Protein AF-0000000072643867 (afdb_homodimer)

Nearest PDB structures (foldseek):
  8ysx-assembly1_X  TM=8.925E-01  e=1.845E-22  Canis lupus familiaris
  3une-assembly1_Z  TM=8.876E-01  e=3.003E-22  Mus musculus
  8fz6-assembly1_a  TM=8.878E-01  e=1.078E-21  Bos taurus
  6tu3-assembly1_a  TM=9.076E-01  e=1.390E-20  Rattus norvegicus
  7qya-assembly1_s  TM=8.753E-01  e=6.696E-21  Homo sapiens

Organism: Meloidogyne incognita (NCBI:txid6306)

pLDDT: mean 80.16, std 23.58, range [20.27, 98.62]

Secondary structure (DSSP, 8-state):
----GGGGGGGGGS------------TTBB--SEEEEEE-SSEEEEEEE-GGGSSSTTTTTT--SEEE-GGG-EEEEEEBHHHHHHHHHHHHHHHHHHHHHHSSPPPHHHHHHHHHHHHHHTTTS---EEEEEEEE-TTS-EEEEEE-TT--EEE-SEEEEETTHHHHHHHHHHHHHHHHHS-TT-PPPPHHHHHHHHHHHHHHHHHH-TTS-SEEEEEEEETT-SS-EEEEEESS--/----GGGGGGGGGS------------TTBB--SEEEEEE-SSEEEEEEE-HHHHHSTTTTTT--SEEE-GGG-EEEEEEBHHHHHHHHHHHHHHHHHHHHHHSSPPPHHHHHHHHHHHHHHTTTS---EEEEEEEE-TTS-EEEEEE-TT--EEE-SEEEEETTHHHHHHHHHHHHHHHHHS-SS-PPPPHHHHHHHHHHHHHHHHHH-TTS-SEEEEEEEETT-SS-EEEEEESS--

Foldseek 3Di:
DCPDPPPPVVPVVPDDPPPPPPPPPPLQDWLFWKKKKAFFFQKIKIKTFQQVLPDDDPCNVLSDQWDQAPPRKIKGKGTRSNLVVVLVVVLNVVQVVCCVVPVDGDFLVRSLVVQLVVLQVCVVPGRGMFIKIWDQGPVNTTWIWGQDSNRDIDTDRMFMDGDCGVQLVVLVCVVVVVLVVVPDPNDGQDPVNVVVSSLVSLLVVVVVDVSGHQKMKMWMDGRPDPHIDIDMDGSDDD/DCPDPPPPVVPVPPDDPDPDPCPPPPLQDWLFWKKKKAFFFQKIKIKTFQLVLPDDDPCNVVSDQWDQAPPRKIKGKGTRSNLVVVLVVVLNVVQVVCCVVPVDGDFLVRSLVVQLVVLQVCVVPGRGMFIKIWDQGPVNTTWIWGQDSNRDIDTDRMFMDGDCGVQLVVLVCVVVVVLVVVPDPNDGQDPVNVVVSSLVSLLVVVVVDVSGHQKMKMWMDGRPDPHIDIDMDGSDDD

Solvent-accessible surface area (backbone atoms only — not comparable to full-atom values): 25623 Å² total; per-residue (Å²): 134,85,83,70,74,82,74,61,75,69,62,75,79,70,67,90,75,71,94,67,92,61,77,66,81,52,60,42,39,34,42,47,35,33,26,37,39,40,40,39,71,37,23,30,39,36,38,29,49,40,35,67,35,67,52,72,83,78,63,20,78,70,55,60,38,68,42,80,46,79,82,57,28,36,37,35,39,23,29,30,39,48,41,48,53,53,49,51,52,50,52,50,50,50,50,49,50,44,25,68,75,68,73,43,74,68,49,46,65,56,46,53,53,50,51,22,50,54,31,39,78,28,30,72,67,52,66,50,46,36,51,35,38,33,22,55,34,99,86,46,29,26,37,29,37,38,43,32,62,47,20,57,66,44,85,39,58,59,52,41,26,42,80,48,14,70,62,40,41,51,48,51,49,54,55,56,49,52,49,56,73,55,48,84,80,67,71,80,75,44,72,69,55,50,50,50,50,49,52,53,32,50,35,56,42,42,74,73,32,82,77,43,25,57,29,36,41,36,40,34,42,46,62,87,56,91,62,67,44,74,51,74,46,75,53,62,76,130,134,84,83,70,75,83,73,62,76,70,61,76,80,70,67,88,76,69,94,65,93,57,77,67,80,51,59,40,40,34,44,49,34,33,25,36,38,39,40,40,71,38,21,30,39,36,38,27,50,39,37,69,33,64,67,53,79,81,61,19,78,71,54,59,40,68,42,79,45,79,83,56,27,36,38,34,37,23,28,29,40,47,41,50,52,50,49,50,52,52,50,52,50,51,51,50,51,44,25,68,75,66,72,45,73,67,48,45,64,54,47,53,52,50,51,22,49,55,32,39,76,26,30,73,67,54,64,49,47,37,50,35,41,34,23,54,34,97,86,47,28,25,37,30,37,39,43,32,62,47,19,58,65,45,85,38,58,60,52,40,25,42,81,50,15,67,61,39,41,52,49,50,48,53,55,56,50,52,49,56,72,55,47,87,78,65,72,80,75,44,71,68,53,50,51,49,51,51,50,52,34,50,34,54,44,42,74,74,32,82,74,44,25,57,29,35,40,35,39,35,42,46,64,87,55,93,60,69,45,75,50,74,46,73,53,63,78,129

Radius of gyration: 24.35 Å; Cα contacts (8 Å, |Δi|>4): 923; chains: 2; bounding box: 79×71×60 Å

Structure (mmCIF, N/CA/C/O backbone):
data_AF-0000000072643867-model_v1
#
loop_
_entity.id
_entity.type
_entity.pdbx_description
1 polymer 'Proteasome subunit beta'
#
loop_
_atom_site.group_PDB
_atom_site.id
_atom_site.type_symbol
_atom_site.label_atom_id
_atom_site.label_alt_id
_atom_site.label_comp_id
_atom_site.label_asym_id
_atom_site.label_entity_id
_atom_site.label_seq_id
_atom_site.pdbx_PDB_ins_code
_atom_site.Cartn_x
_atom_site.Cartn_y
_atom_site.Cartn_z
_atom_site.occupancy
_atom_site.B_iso_or_equiv
_atom_site.auth_seq_id
_atom_site.auth_comp_id
_atom_site.auth_asym_id
_atom_site.auth_atom_id
_atom_site.pdbx_PDB_model_num
ATOM 1 N N . MET A 1 1 ? -39.469 8.523 -15.531 1 20.27 1 MET A N 1
ATOM 2 C CA . MET A 1 1 ? -39.188 8.453 -14.102 1 20.27 1 MET A CA 1
ATOM 3 C C . MET A 1 1 ? -38.156 7.371 -13.82 1 20.27 1 MET A C 1
ATOM 5 O O . MET A 1 1 ? -38.469 6.184 -13.797 1 20.27 1 MET A O 1
ATOM 9 N N . ILE A 1 2 ? -37 7.305 -14.188 1 25.17 2 ILE A N 1
ATOM 10 C CA . ILE A 1 2 ? -36.094 6.223 -14.547 1 25.17 2 ILE A CA 1
ATOM 11 C C . ILE A 1 2 ? -35.438 5.648 -13.281 1 25.17 2 ILE A C 1
ATOM 13 O O . ILE A 1 2 ? -34.812 6.371 -12.523 1 25.17 2 ILE A O 1
ATOM 17 N N . ASP A 1 3 ? -36.094 4.539 -12.453 1 23.64 3 ASP A N 1
ATOM 18 C CA . ASP A 1 3 ? -35.875 3.781 -11.227 1 23.64 3 ASP A CA 1
ATOM 19 C C . ASP A 1 3 ? -34.438 3.244 -11.141 1 23.64 3 ASP A C 1
ATOM 21 O O . ASP A 1 3 ? -34.031 2.404 -11.953 1 23.64 3 ASP A O 1
ATOM 25 N N . SER A 1 4 ? -33.469 3.992 -10.953 1 25.58 4 SER A N 1
ATOM 26 C CA . SER A 1 4 ? -32.094 3.646 -11.234 1 25.58 4 SER A CA 1
ATOM 27 C C . SER A 1 4 ? -31.562 2.621 -10.242 1 25.58 4 SER A C 1
ATOM 29 O O . SER A 1 4 ? -31.688 2.811 -9.023 1 25.58 4 SER A O 1
ATOM 31 N N . PRO A 1 5 ? -31.281 1.251 -10.422 1 26.5 5 PRO A N 1
ATOM 32 C CA . PRO A 1 5 ? -31.031 -0 -9.703 1 26.5 5 PRO A CA 1
ATOM 33 C C . PRO A 1 5 ? -29.844 0.091 -8.758 1 26.5 5 PRO A C 1
ATOM 35 O O . PRO A 1 5 ? -29.531 -0.869 -8.047 1 26.5 5 PRO A O 1
ATOM 38 N N . LEU A 1 6 ? -29.047 1.031 -8.797 1 26.31 6 LEU A N 1
ATOM 39 C CA . LEU A 1 6 ? -27.75 1.084 -8.117 1 26.31 6 LEU A CA 1
ATOM 40 C C . LEU A 1 6 ? -27.938 1.161 -6.605 1 26.31 6 LEU A C 1
ATOM 42 O O . LEU A 1 6 ? -27.078 0.711 -5.844 1 26.31 6 LEU A O 1
ATOM 46 N N . LEU A 1 7 ? -29.109 1.657 -5.988 1 27.86 7 LEU A N 1
ATOM 47 C CA . LEU A 1 7 ? -29.469 1.929 -4.605 1 27.86 7 LEU A CA 1
ATOM 48 C C . LEU A 1 7 ? -29.812 0.637 -3.867 1 27.86 7 LEU A C 1
ATOM 50 O O . LEU A 1 7 ? -29.766 0.591 -2.635 1 27.86 7 LEU A O 1
ATOM 54 N N . SER A 1 8 ? -30.234 -0.418 -4.512 1 27.84 8 SER A N 1
ATOM 55 C CA . SER A 1 8 ? -30.891 -1.587 -3.939 1 27.84 8 SER A CA 1
ATOM 56 C C . SER A 1 8 ? -29.891 -2.514 -3.266 1 27.84 8 SER A C 1
ATOM 58 O O . SER A 1 8 ? -30.203 -3.18 -2.281 1 27.84 8 SER A O 1
ATOM 60 N N . ASP A 1 9 ? -28.703 -2.65 -3.746 1 25.88 9 ASP A N 1
ATOM 61 C CA . ASP A 1 9 ? -27.906 -3.775 -3.285 1 25.88 9 ASP A CA 1
ATOM 62 C C . ASP A 1 9 ? -27.203 -3.445 -1.965 1 25.88 9 ASP A C 1
ATOM 64 O O . ASP A 1 9 ? -26.422 -4.25 -1.452 1 25.88 9 ASP A O 1
ATOM 68 N N . MET A 1 10 ? -27.453 -2.314 -1.229 1 26.8 10 MET A N 1
ATOM 69 C CA . MET A 1 10 ? -27.078 -1.88 0.113 1 26.8 10 MET A CA 1
ATOM 70 C C . MET A 1 10 ? -27.828 -2.674 1.172 1 26.8 10 MET A C 1
ATOM 72 O O . MET A 1 10 ? -27.438 -2.699 2.338 1 26.8 10 MET A O 1
ATOM 76 N N . ASP A 1 11 ? -29 -3.211 0.903 1 28.39 11 ASP A N 1
ATOM 77 C CA . ASP A 1 11 ? -29.953 -3.885 1.793 1 28.39 11 ASP A CA 1
ATOM 78 C C . ASP A 1 11 ? -29.406 -5.242 2.24 1 28.39 11 ASP A C 1
ATOM 80 O O . ASP A 1 11 ? -29.953 -5.863 3.154 1 28.39 11 ASP A O 1
ATOM 84 N N . LEU A 1 12 ? -28.531 -5.855 1.472 1 26.27 12 LEU A N 1
ATOM 85 C CA . LEU A 1 12 ? -28.172 -7.227 1.808 1 26.27 12 LEU A CA 1
ATOM 86 C C . LEU A 1 12 ? -27.359 -7.273 3.094 1 26.27 12 LEU A C 1
ATOM 88 O O . LEU A 1 12 ? -27.234 -8.328 3.719 1 26.27 12 LEU A O 1
ATOM 92 N N . PHE A 1 13 ? -26.75 -6.121 3.586 1 28.12 13 PHE A N 1
ATOM 93 C CA . PHE A 1 13 ? -25.953 -6.188 4.801 1 28.12 13 PHE A CA 1
ATOM 94 C C . PHE A 1 13 ? -26.844 -6.121 6.039 1 28.12 13 PHE A C 1
ATOM 96 O O . PHE A 1 13 ? -26.344 -6.105 7.168 1 28.12 13 PHE A O 1
ATOM 103 N N . LYS A 1 14 ? -28.156 -5.922 6.082 1 26.05 14 LYS A N 1
ATOM 104 C CA . LYS A 1 14 ? -28.969 -5.699 7.273 1 26.05 14 LYS A CA 1
ATOM 105 C C . LYS A 1 14 ? -29.188 -6.996 8.047 1 26.05 14 LYS A C 1
ATOM 107 O O . LYS A 1 14 ? -29.188 -6.996 9.281 1 26.05 14 LYS A O 1
ATOM 112 N N . ASP A 1 15 ? -29.766 -8.141 7.5 1 25.88 15 ASP A N 1
ATOM 113 C CA . ASP A 1 15 ? -30.609 -9.062 8.25 1 25.88 15 ASP A CA 1
ATOM 114 C C . ASP A 1 15 ? -29.75 -10.016 9.094 1 25.88 15 ASP A C 1
ATOM 116 O O . ASP A 1 15 ? -30.25 -10.648 10.023 1 25.88 15 ASP A O 1
ATOM 120 N N . SER A 1 16 ? -28.656 -10.773 8.742 1 28.73 16 SER A N 1
ATOM 121 C CA . SER A 1 16 ? -28.469 -12.008 9.492 1 28.73 16 SER A CA 1
ATOM 122 C C . SER A 1 16 ? -27.953 -11.734 10.898 1 28.73 16 SER A C 1
ATOM 124 O O . SER A 1 16 ? -26.812 -11.281 11.07 1 28.73 16 SER A O 1
ATOM 126 N N . ARG A 1 17 ? -28.766 -11.523 11.953 1 28.59 17 ARG A N 1
ATOM 127 C CA . ARG A 1 17 ? -28.766 -11.523 13.414 1 28.59 17 ARG A CA 1
ATOM 128 C C . ARG A 1 17 ? -28.109 -12.781 13.961 1 28.59 17 ARG A C 1
ATOM 130 O O . ARG A 1 17 ? -28.422 -13.234 15.062 1 28.59 17 ARG A O 1
ATOM 137 N N . LEU A 1 18 ? -27.453 -13.766 13.289 1 29.59 18 LEU A N 1
ATOM 138 C CA . LEU A 1 18 ? -27.078 -15.008 13.969 1 29.59 18 LEU A CA 1
ATOM 139 C C . LEU A 1 18 ? -26.281 -14.711 15.242 1 29.59 18 LEU A C 1
ATOM 141 O O . LEU A 1 18 ? -25.547 -13.719 15.305 1 29.59 18 LEU A O 1
ATOM 145 N N . LYS A 1 19 ? -26.484 -15.227 16.5 1 30.48 19 LYS A N 1
ATOM 146 C CA . LYS A 1 19 ? -25.984 -15.383 17.859 1 30.48 19 LYS A CA 1
ATOM 147 C C . LYS A 1 19 ? -24.469 -15.453 17.891 1 30.48 19 LYS A C 1
ATOM 149 O O . LYS A 1 19 ? -23.875 -15.898 18.875 1 30.48 19 LYS A O 1
ATOM 154 N N . THR A 1 20 ? -23.609 -15.094 16.797 1 29.86 20 THR A N 1
ATOM 155 C CA . THR A 1 20 ? -22.281 -15.367 16.25 1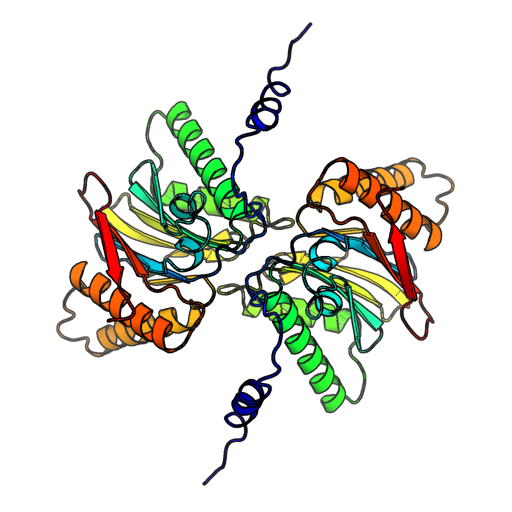 29.86 20 THR A CA 1
ATOM 156 C C . THR A 1 20 ? -21.188 -14.781 17.141 1 29.86 20 THR A C 1
ATOM 158 O O . THR A 1 20 ? -21.234 -13.602 17.484 1 29.86 20 THR A O 1
ATOM 161 N N . ASP A 1 21 ? -20.516 -15.406 18.281 1 31.39 21 ASP A N 1
ATOM 162 C CA . ASP A 1 21 ? -19.266 -15.273 19.031 1 31.39 21 ASP A CA 1
ATOM 163 C C . ASP A 1 21 ? -18.25 -14.438 18.25 1 31.39 21 ASP A C 1
ATOM 165 O O . ASP A 1 21 ? -17.562 -14.953 17.375 1 31.39 21 ASP A O 1
ATOM 169 N N . ALA A 1 22 ? -18.438 -13.32 17.812 1 31.38 22 ALA A N 1
ATOM 170 C CA . ALA A 1 22 ? -18.234 -12.133 16.984 1 31.38 22 ALA A CA 1
ATOM 171 C C . ALA A 1 22 ? -16.875 -11.508 17.266 1 31.38 22 ALA A C 1
ATOM 173 O O . ALA A 1 22 ? -16.734 -10.68 18.172 1 31.38 22 ALA A O 1
ATOM 174 N N . GLN A 1 23 ? -15.852 -12.188 17.641 1 35 23 GLN A N 1
ATOM 175 C CA . GLN A 1 23 ? -14.562 -11.555 17.406 1 35 23 GLN A CA 1
ATOM 176 C C . GLN A 1 23 ? -14.609 -10.648 16.172 1 35 23 GLN A C 1
ATOM 178 O O . GLN A 1 23 ? -14.828 -11.117 15.062 1 35 23 GLN A O 1
ATOM 183 N N . GLN A 1 24 ? -15.227 -9.57 16.266 1 35.03 24 GLN A N 1
ATOM 184 C CA . GLN A 1 24 ? -15.602 -8.484 15.367 1 35.03 24 GLN A CA 1
ATOM 185 C C . GLN A 1 24 ? -14.602 -8.344 14.227 1 35.03 24 GLN A C 1
ATOM 187 O O . GLN A 1 24 ? -13.391 -8.25 14.461 1 35.03 24 GLN A O 1
ATOM 192 N N . TRP A 1 25 ? -14.914 -9.008 13.195 1 39.62 25 TRP A N 1
ATOM 193 C CA . TRP A 1 25 ? -14.25 -8.844 11.906 1 39.62 25 TRP A CA 1
ATOM 194 C C . TRP A 1 25 ? -13.695 -7.434 11.75 1 39.62 25 TRP A C 1
ATOM 196 O O . TRP A 1 25 ? -14.398 -6.453 12 1 39.62 25 TRP A O 1
ATOM 206 N N . ASN A 1 26 ? -12.391 -7.258 12.086 1 43.12 26 ASN A N 1
ATOM 207 C CA . ASN A 1 26 ? -11.781 -5.965 11.805 1 43.12 26 ASN A CA 1
ATOM 208 C C . ASN A 1 26 ? -11.25 -5.887 10.375 1 43.12 26 ASN A C 1
ATOM 210 O O . ASN A 1 26 ? -10.281 -6.57 10.031 1 43.12 26 ASN A O 1
ATOM 214 N N . PRO A 1 27 ? -12.172 -5.57 9.453 1 44.44 27 PRO A N 1
ATOM 215 C CA . PRO A 1 27 ? -11.75 -5.457 8.047 1 44.44 27 PRO A CA 1
ATOM 216 C C . PRO A 1 27 ? -10.352 -4.879 7.898 1 44.44 27 PRO A C 1
ATOM 218 O O . PRO A 1 27 ? -9.742 -4.98 6.828 1 44.44 27 PRO A O 1
ATOM 221 N N . TYR A 1 28 ? -9.992 -4.332 9.023 1 46.81 28 TYR A N 1
ATOM 222 C CA . TYR A 1 28 ? -8.68 -3.693 8.953 1 46.81 28 TYR A CA 1
ATOM 223 C C . TYR A 1 28 ? -7.59 -4.648 9.414 1 46.81 28 TYR A C 1
ATOM 225 O O . TYR A 1 28 ? -6.449 -4.23 9.648 1 46.81 28 TYR A O 1
ATOM 233 N N . ASP A 1 29 ? -8.141 -5.887 9.516 1 51.84 29 ASP A N 1
ATOM 234 C CA . ASP A 1 29 ? -7.133 -6.879 9.875 1 51.84 29 ASP A CA 1
ATOM 235 C C . ASP A 1 29 ? -6.172 -7.125 8.719 1 51.84 29 ASP A C 1
ATOM 237 O O . ASP A 1 29 ? -6.57 -7.094 7.551 1 51.84 29 ASP A O 1
ATOM 241 N N . ASP A 1 30 ? -4.875 -6.863 8.898 1 54.69 30 ASP A N 1
ATOM 242 C CA . ASP A 1 30 ? -3.852 -7.102 7.887 1 54.69 30 ASP A CA 1
ATOM 243 C C . ASP A 1 30 ? -3.705 -8.594 7.594 1 54.69 30 ASP A C 1
ATOM 245 O O . ASP A 1 30 ? -3.588 -9.398 8.516 1 54.69 30 ASP A O 1
ATOM 249 N N . MET A 1 31 ? -4.199 -9.016 6.32 1 56.12 31 MET A N 1
ATOM 250 C CA . MET A 1 31 ? -3.873 -10.375 5.887 1 56.12 31 MET A CA 1
ATOM 251 C C . MET A 1 31 ? -2.367 -10.609 5.918 1 56.12 31 MET A C 1
ATOM 253 O O . MET A 1 31 ? -1.895 -11.688 5.566 1 56.12 31 MET A O 1
ATOM 257 N N . GLY A 1 32 ? -1.633 -9.742 6.656 1 66.38 32 GLY A N 1
ATOM 258 C CA . GLY A 1 32 ? -0.204 -10 6.738 1 66.38 32 GLY A CA 1
ATOM 259 C C . GLY A 1 32 ? 0.202 -11.305 6.082 1 66.38 32 GLY A C 1
ATOM 260 O O . GLY A 1 32 ? -0.558 -11.875 5.293 1 66.38 32 GLY A O 1
ATOM 261 N N . GLY A 1 33 ? 1.43 -11.703 5.898 1 80.06 33 GLY A N 1
ATOM 262 C CA . GLY A 1 33 ? 1.974 -12.938 5.344 1 80.06 33 GLY A CA 1
ATOM 263 C C . GLY A 1 33 ? 2.836 -12.703 4.117 1 80.06 33 GLY A C 1
ATOM 264 O O . GLY A 1 33 ? 3.406 -11.625 3.943 1 80.06 33 GLY A O 1
ATOM 265 N N . THR A 1 34 ? 2.971 -13.922 3.465 1 89.38 34 THR A N 1
ATOM 266 C CA . THR A 1 34 ? 3.863 -13.922 2.311 1 89.38 34 THR A CA 1
ATOM 267 C C . THR A 1 34 ? 3.271 -14.734 1.163 1 89.38 34 THR A C 1
ATOM 269 O O . THR A 1 34 ? 2.678 -15.789 1.387 1 89.38 34 THR A O 1
ATOM 272 N N . CYS A 1 35 ? 3.328 -14.211 0.007 1 94.44 35 CYS A N 1
ATOM 273 C CA . CYS A 1 35 ? 2.947 -14.906 -1.216 1 94.44 35 CYS A CA 1
ATOM 274 C C . CYS A 1 35 ? 4.07 -14.852 -2.246 1 94.44 35 CYS A C 1
ATOM 276 O O . CYS A 1 35 ? 4.711 -13.812 -2.418 1 94.44 35 CYS A O 1
ATOM 278 N N . ALA A 1 36 ? 4.316 -15.969 -2.914 1 97.38 36 ALA A N 1
ATOM 279 C CA . ALA A 1 36 ? 5.387 -16.062 -3.908 1 97.38 36 ALA A CA 1
ATOM 280 C C . ALA A 1 36 ? 4.93 -16.859 -5.129 1 97.38 36 ALA A C 1
ATOM 282 O O . ALA A 1 36 ? 3.949 -17.594 -5.062 1 97.38 36 ALA A O 1
ATOM 283 N N . ALA A 1 37 ? 5.66 -16.641 -6.227 1 98.31 37 ALA A N 1
ATOM 284 C CA . ALA A 1 37 ? 5.32 -17.359 -7.457 1 98.31 37 ALA A CA 1
ATOM 285 C C . ALA A 1 37 ? 6.559 -17.594 -8.312 1 98.31 37 ALA A C 1
ATOM 287 O O . ALA A 1 37 ? 7.508 -16.812 -8.281 1 98.31 37 ALA A O 1
ATOM 288 N N . ILE A 1 38 ? 6.551 -18.688 -9.031 1 97.5 38 ILE A N 1
ATOM 289 C CA . ILE A 1 38 ? 7.578 -19.094 -9.977 1 97.5 38 ILE A CA 1
ATOM 290 C C . ILE A 1 38 ? 6.926 -19.516 -11.289 1 97.5 38 ILE A C 1
ATOM 292 O O . ILE A 1 38 ? 5.902 -20.203 -11.281 1 97.5 38 ILE A O 1
ATOM 296 N N . ARG A 1 39 ? 7.516 -19.125 -12.352 1 97.12 39 ARG A N 1
ATOM 297 C CA . ARG A 1 39 ? 7.008 -19.609 -13.633 1 97.12 39 ARG A CA 1
ATOM 298 C C . ARG A 1 39 ? 8.047 -20.469 -14.344 1 97.12 39 ARG A C 1
ATOM 300 O O . ARG A 1 39 ? 9.25 -20.344 -14.094 1 97.12 39 ARG A O 1
ATOM 307 N N . GLY A 1 40 ? 7.668 -21.344 -15.133 1 94.94 40 GLY A N 1
ATOM 308 C CA . GLY A 1 40 ? 8.492 -22.125 -16.047 1 94.94 40 GLY A CA 1
ATOM 309 C C . GLY A 1 40 ? 8.039 -22.016 -17.484 1 94.94 40 GLY A C 1
ATOM 310 O O . GLY A 1 40 ? 7.348 -21.062 -17.859 1 94.94 40 GLY A O 1
ATOM 311 N N . ASP A 1 41 ? 8.469 -22.953 -18.266 1 94.56 41 ASP A N 1
ATOM 312 C CA . ASP A 1 41 ? 8.195 -22.891 -19.703 1 94.56 41 ASP A CA 1
ATOM 313 C C . ASP A 1 41 ? 6.707 -23.047 -19.984 1 94.56 41 ASP A C 1
ATOM 315 O O . ASP A 1 41 ? 6.168 -22.391 -20.875 1 94.56 41 ASP A O 1
ATOM 319 N N . ASP A 1 42 ? 6.102 -23.922 -19.234 1 97.31 42 ASP A N 1
ATOM 320 C CA . ASP A 1 42 ? 4.695 -24.188 -19.531 1 97.31 42 ASP A CA 1
ATOM 321 C C . ASP A 1 42 ? 3.885 -24.328 -18.234 1 97.31 42 ASP A C 1
ATOM 323 O O . ASP A 1 42 ? 2.883 -25.047 -18.203 1 97.31 42 ASP A O 1
ATOM 327 N N . TRP A 1 43 ? 4.41 -23.688 -17.203 1 98.12 43 TRP A N 1
ATOM 328 C CA . TRP A 1 43 ? 3.715 -23.812 -15.93 1 98.12 43 TRP A CA 1
ATOM 329 C C . TRP A 1 43 ? 3.977 -22.609 -15.039 1 98.12 43 TRP A C 1
ATOM 331 O O . TRP A 1 43 ? 4.906 -21.828 -15.289 1 98.12 43 TRP A O 1
ATOM 341 N N . VAL A 1 44 ? 3.072 -22.422 -14.078 1 98.5 44 VAL A N 1
ATOM 342 C CA . VAL A 1 44 ? 3.248 -21.469 -12.992 1 98.5 44 VAL A CA 1
ATOM 343 C C . VAL A 1 44 ? 2.953 -22.125 -11.656 1 98.5 44 VAL A C 1
ATOM 345 O O . VAL A 1 44 ? 2.061 -22.984 -11.555 1 98.5 44 VAL A O 1
ATOM 348 N N . VAL A 1 45 ? 3.715 -21.734 -10.617 1 98.62 45 VAL A N 1
ATOM 349 C CA . VAL A 1 45 ? 3.533 -22.234 -9.258 1 98.62 45 VAL A CA 1
ATOM 350 C C . VAL A 1 45 ? 3.445 -21.062 -8.281 1 98.62 45 VAL A C 1
ATOM 352 O O . VAL A 1 45 ? 4.301 -20.188 -8.289 1 98.62 45 VAL A O 1
ATOM 355 N N . PHE A 1 46 ? 2.402 -21.062 -7.5 1 98.56 46 PHE A N 1
ATOM 356 C CA . 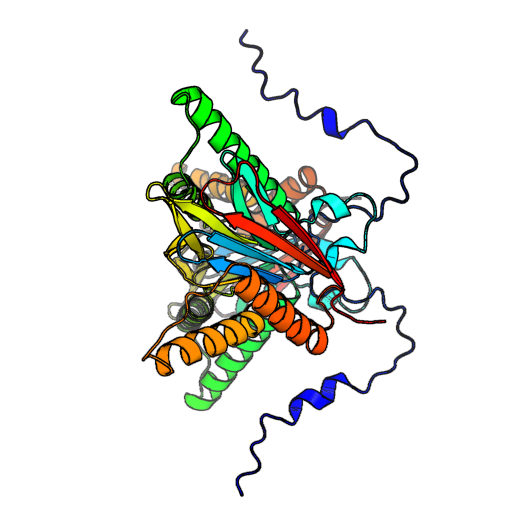PHE A 1 46 ? 2.219 -20.094 -6.434 1 98.56 46 PHE A CA 1
ATOM 357 C C . PHE A 1 46 ? 2.336 -20.75 -5.066 1 98.56 46 PHE A C 1
ATOM 359 O O . PHE A 1 46 ? 1.946 -21.906 -4.895 1 98.56 46 PHE A O 1
ATOM 366 N N . GLY A 1 47 ? 2.879 -19.984 -4.117 1 96.94 47 GLY A N 1
ATOM 367 C CA . GLY A 1 47 ? 2.939 -20.406 -2.73 1 96.94 47 GLY A CA 1
ATOM 368 C C . GLY A 1 47 ? 2.633 -19.297 -1.75 1 96.94 47 GLY A C 1
ATOM 369 O O . GLY A 1 47 ? 3.031 -18.141 -1.962 1 96.94 47 GLY A O 1
ATOM 370 N N . SER A 1 48 ? 1.889 -19.609 -0.654 1 94.12 48 SER A N 1
ATOM 371 C CA . SER A 1 48 ? 1.611 -18.641 0.388 1 94.12 48 SER A CA 1
ATOM 372 C C . SER A 1 48 ? 1.495 -19.297 1.757 1 94.12 48 SER A C 1
ATOM 374 O O . SER A 1 48 ? 1.037 -20.438 1.864 1 94.12 48 SER A O 1
ATOM 376 N N . ASP A 1 49 ? 1.907 -18.516 2.781 1 87.75 49 ASP A N 1
ATOM 377 C CA . ASP A 1 49 ? 1.726 -19 4.141 1 87.75 49 ASP A CA 1
ATOM 378 C C . ASP A 1 49 ? 0.26 -18.922 4.566 1 87.75 49 ASP A C 1
ATOM 380 O O . ASP A 1 49 ? -0.508 -18.125 4.012 1 87.75 49 ASP A O 1
ATOM 384 N N . THR A 1 50 ? -0.117 -19.75 5.625 1 73.62 50 THR A N 1
ATOM 385 C CA . THR A 1 50 ? -1.518 -19.844 6.023 1 73.62 50 THR A CA 1
ATOM 386 C C . THR A 1 50 ? -1.76 -19.094 7.336 1 73.62 50 THR A C 1
ATOM 388 O O . THR A 1 50 ? -2.758 -19.344 8.016 1 73.62 50 THR A O 1
ATOM 391 N N . ARG A 1 51 ? -0.849 -18.312 8.023 1 60.78 51 ARG A N 1
ATOM 392 C CA . ARG A 1 51 ? -0.96 -17.688 9.336 1 60.78 51 ARG A CA 1
ATOM 393 C C . ARG A 1 51 ? -2.354 -17.109 9.555 1 60.78 51 ARG A C 1
ATOM 395 O O . ARG A 1 51 ? -2.92 -17.219 10.641 1 60.78 51 ARG A O 1
ATOM 402 N N . MET A 1 52 ? -2.771 -16.047 8.961 1 52.81 52 MET A N 1
ATOM 403 C CA . MET A 1 52 ? -4.035 -15.367 9.234 1 52.81 52 MET A CA 1
ATOM 404 C C . MET A 1 52 ? -5.215 -16.312 9.023 1 52.81 52 MET A C 1
ATOM 406 O O . MET A 1 52 ? -6.332 -16.016 9.461 1 52.81 52 MET A O 1
ATOM 410 N N . LEU A 1 53 ? -4.84 -17.5 8.492 1 45.31 53 LEU A N 1
ATOM 411 C CA . LEU A 1 53 ? -5.891 -18.516 8.383 1 45.31 53 LEU A CA 1
ATOM 412 C C . LEU A 1 53 ? -6.336 -18.984 9.766 1 45.31 53 LEU A C 1
ATOM 414 O O . LEU A 1 53 ? -7.434 -19.531 9.914 1 45.31 53 LEU A O 1
ATOM 418 N N . MET A 1 54 ? -5.395 -18.938 10.617 1 39.09 54 MET A N 1
ATOM 419 C CA . MET A 1 54 ? -5.734 -19.562 11.891 1 39.09 54 MET A CA 1
ATOM 420 C C . MET A 1 54 ? -6.684 -18.688 12.703 1 39.09 54 MET A C 1
ATOM 422 O O . MET A 1 54 ? -7.16 -19.094 13.758 1 39.09 54 MET A O 1
ATOM 426 N N . TRP A 1 55 ? -6.457 -17.453 12.664 1 38.09 55 TRP A N 1
ATOM 427 C CA . TRP A 1 55 ? -7.41 -16.875 13.609 1 38.09 55 TRP A CA 1
ATOM 428 C C . TRP A 1 55 ? -8.82 -17.375 13.32 1 38.09 55 TRP A C 1
ATOM 430 O O . TRP A 1 55 ? -9.109 -17.859 12.227 1 38.09 55 TRP A O 1
ATOM 440 N N . LYS A 1 56 ? -10.086 -16.531 13.836 1 39.81 56 LYS A N 1
ATOM 441 C CA . LYS A 1 56 ? -11.406 -17.094 14.109 1 39.81 56 LYS A CA 1
ATOM 442 C C . LYS A 1 56 ? -11.969 -17.812 12.891 1 39.81 56 LYS A C 1
ATOM 444 O O . LYS A 1 56 ? -11.594 -17.5 11.758 1 39.81 56 LYS A O 1
ATOM 449 N N . SER A 1 57 ? -12.938 -18.734 13.016 1 39.16 57 SER A N 1
ATOM 450 C CA . SER A 1 57 ? -13.758 -19.703 12.297 1 39.16 57 SER A CA 1
ATOM 451 C C . SER A 1 57 ? -14.039 -19.234 10.867 1 39.16 57 SER A C 1
ATOM 453 O O . SER A 1 57 ? -13.859 -20 9.914 1 39.16 57 SER A O 1
ATOM 455 N N . ILE A 1 58 ? -14.891 -18.375 10.672 1 40.06 58 ILE A N 1
ATOM 456 C CA . ILE A 1 58 ? -15.68 -18.078 9.477 1 40.06 58 ILE A CA 1
ATOM 457 C C . ILE A 1 58 ? -14.82 -17.328 8.469 1 40.06 58 ILE A C 1
ATOM 459 O O . ILE A 1 58 ? -14.891 -17.594 7.266 1 40.06 58 ILE A O 1
ATOM 463 N N . LEU A 1 59 ? -13.93 -16.438 8.891 1 42.84 59 LEU A N 1
ATOM 464 C CA . LEU A 1 59 ? -13.219 -15.539 7.988 1 42.84 59 LEU A CA 1
ATOM 465 C C . LEU A 1 59 ? -12.039 -16.25 7.328 1 42.84 59 LEU A C 1
ATOM 467 O O . LEU A 1 59 ? -11.414 -15.711 6.418 1 42.84 59 LEU A O 1
ATOM 471 N N . ALA A 1 60 ? -11.602 -17.391 7.777 1 45.62 60 ALA A N 1
ATOM 472 C CA . ALA A 1 60 ? -10.422 -18.188 7.453 1 45.62 60 ALA A CA 1
ATOM 473 C C . ALA A 1 60 ? -10.414 -18.594 5.98 1 45.62 60 ALA A C 1
ATOM 475 O O . ALA A 1 60 ? -9.367 -18.594 5.332 1 45.62 60 ALA A O 1
ATOM 476 N N . ARG A 1 61 ? -11.539 -19.203 5.68 1 45.31 61 ARG A N 1
ATOM 477 C CA . ARG A 1 61 ? -11.5 -19.672 4.301 1 45.31 61 ARG A CA 1
ATOM 478 C C . ARG A 1 61 ? -11.203 -18.547 3.33 1 45.31 61 ARG A C 1
ATOM 480 O O . ARG A 1 61 ? -10.562 -18.75 2.297 1 45.31 61 ARG A O 1
ATOM 487 N N . ASP A 1 62 ? -11.648 -17.359 3.814 1 50.72 62 ASP A N 1
ATOM 488 C CA . ASP A 1 62 ? -11.602 -16.25 2.871 1 50.72 62 ASP A CA 1
ATOM 489 C C . ASP A 1 62 ? -10.273 -15.5 2.969 1 50.72 62 ASP A C 1
ATOM 491 O O . ASP A 1 62 ? -10.008 -14.594 2.176 1 50.72 62 ASP A O 1
ATOM 495 N N . CYS A 1 63 ? -9.375 -15.992 3.822 1 63.44 63 CYS A N 1
ATOM 496 C CA . CYS A 1 63 ? -8.125 -15.25 3.934 1 63.44 63 CYS A CA 1
ATOM 497 C C . CYS A 1 63 ? -7.043 -15.875 3.059 1 63.44 63 CYS A C 1
ATOM 499 O O . CYS A 1 63 ? -5.863 -15.875 3.42 1 63.44 63 CYS A O 1
ATOM 501 N N . GLU A 1 64 ? -7.574 -16.438 1.989 1 80.5 64 GLU A N 1
ATOM 502 C CA . GLU A 1 64 ? -6.645 -16.984 1.005 1 80.5 64 GLU A CA 1
ATOM 503 C C . GLU A 1 64 ? -5.82 -15.875 0.352 1 80.5 64 GLU A C 1
ATOM 505 O O . GLU A 1 64 ? -6.32 -14.766 0.136 1 80.5 64 GLU A O 1
ATOM 510 N N . LYS A 1 65 ? -4.586 -16.297 0.132 1 90.94 65 LYS A N 1
ATOM 511 C CA . LYS A 1 65 ? -3.715 -15.32 -0.524 1 90.94 65 LYS A CA 1
ATOM 512 C C . LYS A 1 65 ? -3.562 -15.633 -2.01 1 90.94 65 LYS A C 1
ATOM 514 O O . LYS A 1 65 ? -3.096 -14.789 -2.783 1 90.94 65 LYS A O 1
ATOM 519 N N . ILE A 1 66 ? -3.943 -16.875 -2.363 1 95.69 66 ILE A N 1
ATOM 520 C CA . ILE A 1 66 ? -3.916 -17.266 -3.768 1 95.69 66 ILE A CA 1
ATOM 521 C C . ILE A 1 66 ? -5.34 -17.531 -4.262 1 95.69 66 ILE A C 1
ATOM 523 O O . ILE A 1 66 ? -6.066 -18.328 -3.682 1 95.69 66 ILE A O 1
ATOM 527 N N . HIS A 1 67 ? -5.707 -16.891 -5.371 1 95.75 67 HIS A N 1
ATOM 528 C CA . HIS A 1 67 ? -7.055 -16.984 -5.922 1 95.75 67 HIS A CA 1
ATOM 529 C C . HIS A 1 67 ? -7.027 -17.516 -7.355 1 95.75 67 HIS A C 1
ATOM 531 O O . HIS A 1 67 ? -6.254 -17.031 -8.18 1 95.75 67 HIS A O 1
ATOM 537 N N . VAL A 1 68 ? -7.855 -18.484 -7.512 1 97.12 68 VAL A N 1
ATOM 538 C CA . VAL A 1 68 ? -8.047 -18.969 -8.875 1 97.12 68 VAL A CA 1
ATOM 539 C C . VAL A 1 68 ? -9.227 -18.25 -9.516 1 97.12 68 VAL A C 1
ATOM 541 O O . VAL A 1 68 ? -10.375 -18.422 -9.094 1 97.12 68 VAL A O 1
ATOM 544 N N . LEU A 1 69 ? -8.984 -17.5 -10.539 1 97.31 69 LEU A N 1
ATOM 545 C CA . LEU A 1 69 ? -10.008 -16.719 -11.211 1 97.31 69 LEU A CA 1
ATOM 546 C C . LEU A 1 69 ? -10.398 -17.359 -12.539 1 97.31 69 LEU A C 1
ATOM 548 O O . LEU A 1 69 ? -9.961 -18.469 -12.844 1 97.31 69 LEU A O 1
ATOM 552 N N . ASP A 1 70 ? -11.258 -16.688 -13.305 1 94.75 70 ASP A N 1
ATOM 553 C CA . ASP A 1 70 ? -11.711 -17.188 -14.602 1 94.75 70 ASP A CA 1
ATOM 554 C C . ASP A 1 70 ? -10.523 -17.453 -15.531 1 94.75 70 ASP A C 1
ATOM 556 O O . ASP A 1 70 ? -9.539 -16.719 -15.508 1 94.75 70 ASP A O 1
ATOM 560 N N . ASN A 1 71 ? -10.633 -18.531 -16.359 1 93.12 71 ASN A N 1
ATOM 561 C CA . ASN A 1 71 ? -9.617 -18.953 -17.312 1 93.12 71 ASN A CA 1
ATOM 562 C C . ASN A 1 71 ? -8.344 -19.422 -16.625 1 93.12 71 ASN A C 1
ATOM 564 O O . ASN A 1 71 ? -7.25 -19.281 -17.156 1 93.12 71 ASN A O 1
ATOM 568 N N . ASN A 1 72 ? -8.438 -19.797 -15.391 1 94.31 72 ASN A N 1
ATOM 569 C CA . ASN A 1 72 ? -7.355 -20.359 -14.578 1 94.31 72 ASN A CA 1
ATOM 570 C C . ASN A 1 72 ? -6.25 -19.344 -14.344 1 94.31 72 ASN A C 1
ATOM 572 O O . ASN A 1 72 ? -5.066 -19.688 -14.336 1 94.31 72 ASN A O 1
ATOM 576 N N . ILE A 1 73 ? -6.625 -18.125 -14.352 1 98 73 ILE A N 1
ATOM 577 C CA . ILE A 1 73 ? -5.664 -17.094 -13.977 1 98 73 ILE A CA 1
ATOM 578 C C . ILE A 1 73 ? -5.473 -17.094 -12.461 1 98 73 ILE A C 1
ATOM 580 O O . ILE A 1 73 ? -6.445 -17.156 -11.711 1 98 73 ILE A O 1
ATOM 584 N N . LEU A 1 74 ? -4.234 -17.125 -12.062 1 98.5 74 LEU A N 1
ATOM 585 C CA . LEU A 1 74 ? -3.91 -17.109 -10.641 1 98.5 74 LEU A CA 1
ATOM 586 C C . LEU A 1 74 ? -3.564 -15.703 -10.172 1 98.5 74 LEU A C 1
ATOM 588 O O . LEU A 1 74 ? -2.824 -14.984 -10.844 1 98.5 74 LEU A O 1
ATOM 592 N N . LEU A 1 75 ? -4.141 -15.352 -9.016 1 98.25 75 LEU A N 1
ATOM 593 C CA . LEU A 1 75 ? -3.861 -14.07 -8.383 1 98.25 75 LEU A CA 1
ATOM 594 C C . LEU A 1 75 ? -3.322 -14.273 -6.969 1 98.25 75 LEU A C 1
ATOM 596 O O . LEU A 1 75 ? -3.99 -14.875 -6.125 1 98.25 75 LEU A O 1
ATOM 600 N N . GLY A 1 76 ? -2.086 -13.859 -6.762 1 96.69 76 GLY A N 1
ATOM 601 C CA . GLY A 1 76 ? -1.514 -13.805 -5.426 1 96.69 76 GLY A CA 1
ATOM 602 C C . GLY A 1 76 ? -1.627 -12.438 -4.785 1 96.69 76 GLY A C 1
ATOM 603 O O . GLY A 1 76 ? -1.393 -11.414 -5.438 1 96.69 76 GLY A O 1
ATOM 604 N N . THR A 1 77 ? -2.002 -12.438 -3.5 1 92.94 77 THR A N 1
ATOM 605 C CA . THR A 1 77 ? -2.18 -11.164 -2.814 1 92.94 77 THR A CA 1
ATOM 606 C C . THR A 1 77 ? -1.624 -11.234 -1.396 1 92.94 77 THR A C 1
ATOM 608 O O . THR A 1 77 ? -1.585 -12.305 -0.788 1 92.94 77 THR A O 1
ATOM 611 N N . CYS A 1 78 ? -1.134 -10.078 -0.937 1 87.75 78 CYS A N 1
ATOM 612 C CA . CYS A 1 78 ? -0.736 -9.891 0.454 1 87.75 78 CYS A CA 1
ATOM 613 C C . CYS A 1 78 ? -0.962 -8.453 0.898 1 87.75 78 CYS A C 1
ATOM 615 O O . CYS A 1 78 ? -0.422 -7.52 0.298 1 87.75 78 CYS A O 1
ATOM 617 N N . GLY A 1 79 ? -1.85 -8.297 1.889 1 82.56 79 GLY A N 1
ATOM 618 C CA . GLY A 1 79 ? -2.121 -6.953 2.367 1 82.56 79 GLY A CA 1
ATOM 619 C C . GLY A 1 79 ? -3.365 -6.871 3.234 1 82.56 79 GLY A C 1
ATOM 620 O O . GLY A 1 79 ? -3.668 -7.797 3.986 1 82.56 79 GLY A O 1
ATOM 621 N N . PHE A 1 80 ? -4.016 -5.758 3.143 1 78.75 80 PHE A N 1
ATOM 622 C CA . PHE A 1 80 ? -5.227 -5.555 3.928 1 78.75 80 PHE A CA 1
ATOM 623 C C . PHE A 1 80 ? -6.363 -6.422 3.404 1 78.75 80 PHE A C 1
ATOM 625 O O . PHE A 1 80 ? -6.711 -6.352 2.223 1 78.75 80 PHE A O 1
ATOM 632 N N . TYR A 1 81 ? -6.887 -7.121 4.277 1 78.06 81 TYR A N 1
ATOM 633 C CA . TYR A 1 81 ? -7.891 -8.109 3.898 1 78.06 81 TYR A CA 1
ATOM 634 C C . TYR A 1 81 ? -9.062 -7.449 3.184 1 78.06 81 TYR A C 1
ATOM 636 O O . TYR A 1 81 ? -9.508 -7.93 2.137 1 78.06 81 TYR A O 1
ATOM 644 N N . GLY A 1 82 ? -9.57 -6.355 3.727 1 79.06 82 GLY A N 1
ATOM 645 C CA . GLY A 1 82 ? -10.68 -5.66 3.088 1 79.06 82 GLY A CA 1
ATOM 646 C C . GLY A 1 82 ? -10.367 -5.215 1.672 1 79.06 82 GLY A C 1
ATOM 647 O O . GLY A 1 82 ? -11.211 -5.328 0.781 1 79.06 82 GLY A O 1
ATOM 648 N N . ASP A 1 83 ? -9.195 -4.777 1.465 1 84.62 83 ASP A N 1
ATOM 649 C CA . ASP A 1 83 ? -8.781 -4.316 0.141 1 84.62 83 ASP A CA 1
ATOM 650 C C . ASP A 1 83 ? -8.633 -5.488 -0.825 1 84.62 83 ASP A C 1
ATOM 652 O O . ASP A 1 83 ? -8.969 -5.375 -2.006 1 84.62 83 ASP A O 1
ATOM 656 N N . VAL A 1 84 ? -8.117 -6.566 -0.303 1 88 84 VAL A N 1
ATOM 657 C CA . VAL A 1 84 ? -7.961 -7.762 -1.126 1 88 84 VAL A CA 1
ATOM 658 C C . VAL A 1 84 ? -9.328 -8.25 -1.604 1 88 84 VAL A C 1
ATOM 660 O O . VAL A 1 84 ? -9.5 -8.562 -2.783 1 88 84 VAL A O 1
ATOM 663 N N . LEU A 1 85 ? -10.211 -8.281 -0.692 1 87.81 85 LEU A N 1
ATOM 664 C CA . LEU A 1 85 ? -11.555 -8.742 -1.032 1 87.81 85 LEU A CA 1
ATOM 665 C C . LEU A 1 85 ? -12.203 -7.824 -2.055 1 87.81 85 LEU A C 1
ATOM 667 O O . LEU A 1 85 ? -12.828 -8.289 -3.01 1 87.81 85 LEU A O 1
ATOM 671 N N . GLN A 1 86 ? -12.055 -6.562 -1.82 1 90.69 86 GLN A N 1
ATOM 672 C CA . GLN A 1 86 ? -12.633 -5.59 -2.746 1 90.69 86 GLN A CA 1
ATOM 673 C C . GLN A 1 86 ? -12 -5.703 -4.129 1 90.69 86 GLN A C 1
ATOM 675 O O . GLN A 1 86 ? -12.695 -5.664 -5.145 1 90.69 86 GLN A O 1
ATOM 680 N N . LEU A 1 87 ? -10.75 -5.805 -4.145 1 94.06 87 LEU A N 1
ATOM 681 C CA . LEU A 1 87 ? -10.039 -5.934 -5.41 1 94.06 87 LEU A CA 1
ATOM 682 C C . LEU A 1 87 ? -10.461 -7.199 -6.148 1 94.06 87 LEU A C 1
ATOM 684 O O . LEU A 1 87 ? -10.734 -7.164 -7.348 1 94.06 87 LEU A O 1
ATOM 688 N N . LYS A 1 88 ? -10.508 -8.266 -5.438 1 94.62 88 LYS A N 1
ATOM 689 C CA . LYS A 1 88 ? -10.914 -9.539 -6.031 1 94.62 88 LYS A CA 1
ATOM 690 C C . LYS A 1 88 ? -12.305 -9.438 -6.66 1 94.62 88 LYS A C 1
ATOM 692 O O . LYS A 1 88 ? -12.508 -9.867 -7.797 1 94.62 88 LYS A O 1
ATOM 697 N N . LYS A 1 89 ? -13.164 -8.867 -5.93 1 96.12 89 LYS A N 1
ATOM 698 C CA . LYS A 1 89 ? -14.523 -8.703 -6.43 1 96.12 89 LYS A CA 1
ATOM 699 C C . LYS A 1 89 ? -14.547 -7.844 -7.691 1 96.12 89 LYS A C 1
ATOM 701 O O . LYS A 1 89 ? -15.25 -8.164 -8.648 1 96.12 89 LYS A O 1
ATOM 706 N N . LEU A 1 90 ? -13.852 -6.824 -7.652 1 97.38 90 LEU A N 1
ATOM 707 C CA . LEU A 1 90 ? -13.781 -5.926 -8.797 1 97.38 90 LEU A CA 1
ATOM 708 C C . LEU A 1 90 ? -13.219 -6.648 -10.016 1 97.38 90 LEU A C 1
ATOM 710 O O . LEU A 1 90 ? -13.742 -6.512 -11.125 1 97.38 90 LEU A O 1
ATOM 714 N N . LEU A 1 91 ? -12.203 -7.379 -9.82 1 98.12 91 LEU A N 1
ATOM 715 C CA . LEU A 1 91 ? -11.578 -8.109 -10.914 1 98.12 91 LEU A CA 1
ATOM 716 C C . LEU A 1 91 ? -12.539 -9.133 -11.5 1 98.12 91 LEU A C 1
ATOM 718 O O . LEU A 1 91 ? -12.633 -9.273 -12.727 1 98.12 91 LEU A O 1
ATOM 722 N N . GLN A 1 92 ? -13.195 -9.805 -10.664 1 97.56 92 GLN A N 1
ATOM 723 C CA . GLN A 1 92 ? -14.172 -10.797 -11.125 1 97.56 92 GLN A CA 1
ATOM 724 C C . GLN A 1 92 ? -15.305 -10.133 -11.898 1 97.56 92 GLN A C 1
ATOM 726 O O . GLN A 1 92 ? -15.758 -10.664 -12.914 1 97.56 92 GLN A O 1
ATOM 731 N N . LEU A 1 93 ? -15.742 -9.016 -11.414 1 97.81 93 LEU A N 1
ATOM 732 C CA . LEU A 1 93 ? -16.766 -8.258 -12.117 1 97.81 93 LEU A CA 1
ATOM 733 C C . LEU A 1 93 ? -16.297 -7.875 -13.523 1 97.81 93 LEU A C 1
ATOM 735 O O . LEU A 1 93 ? -17.047 -8.031 -14.492 1 97.81 93 LEU A O 1
ATOM 739 N N . ARG A 1 94 ? -15.102 -7.434 -13.609 1 97.94 94 ARG A N 1
ATOM 740 C CA . ARG A 1 94 ? -14.562 -7.012 -14.898 1 97.94 94 ARG A CA 1
ATOM 741 C C . ARG A 1 94 ? -14.383 -8.203 -15.836 1 97.94 94 ARG A C 1
ATOM 743 O O . ARG A 1 94 ? -14.602 -8.086 -17.047 1 97.94 94 ARG A O 1
ATOM 750 N N . GLN A 1 95 ? -13.953 -9.289 -15.297 1 97.88 95 GLN A N 1
ATOM 751 C CA . GLN A 1 95 ? -13.844 -10.5 -16.109 1 97.88 95 GLN A CA 1
ATOM 752 C C . GLN A 1 95 ? -15.203 -10.922 -16.656 1 97.88 95 GLN A C 1
ATOM 754 O O . GLN A 1 95 ? -15.312 -11.297 -17.828 1 97.88 95 GLN A O 1
ATOM 759 N N . ASN A 1 96 ? -16.203 -10.844 -15.812 1 97.44 96 ASN A N 1
ATOM 760 C CA . ASN A 1 96 ? -17.547 -11.203 -16.219 1 97.44 96 ASN A CA 1
ATOM 761 C C . ASN A 1 96 ? -18.078 -10.266 -17.297 1 97.44 96 ASN A C 1
ATOM 763 O O . ASN A 1 96 ? -18.688 -10.711 -18.281 1 97.44 96 ASN A O 1
ATOM 767 N N . GLN A 1 97 ? -17.906 -9.039 -17.125 1 97.69 97 GLN A N 1
ATOM 768 C CA . GLN A 1 97 ? -18.297 -8.047 -18.125 1 97.69 97 GLN A CA 1
ATOM 769 C C . GLN A 1 97 ? -17.594 -8.312 -19.469 1 97.69 97 GLN A C 1
ATOM 771 O O . GLN A 1 97 ? -18.234 -8.242 -20.516 1 97.69 97 GLN A O 1
ATOM 776 N N . TYR A 1 98 ? -16.359 -8.586 -19.391 1 97.19 98 TYR A N 1
ATOM 777 C CA . TYR A 1 98 ? -15.594 -8.891 -20.594 1 97.19 98 TYR A CA 1
ATOM 778 C C . TYR A 1 98 ? -16.156 -10.109 -21.312 1 97.19 98 TYR A C 1
ATOM 780 O O . TYR A 1 98 ? -16.344 -10.086 -22.531 1 97.19 98 TYR A O 1
ATOM 788 N N . LYS A 1 99 ? -16.391 -11.102 -20.562 1 96.5 99 LYS A N 1
ATOM 789 C CA . LYS A 1 99 ? -16.953 -12.328 -21.109 1 96.5 99 LYS A CA 1
ATOM 790 C C . LYS A 1 99 ? -18.297 -12.07 -21.766 1 96.5 99 LYS A C 1
ATOM 792 O O . LYS A 1 99 ? -18.609 -12.617 -22.828 1 96.5 99 LYS A O 1
ATOM 797 N N . PHE A 1 100 ? -19.062 -11.266 -21.109 1 96.75 100 PHE A N 1
ATOM 798 C CA . PHE A 1 100 ? -20.375 -10.93 -21.625 1 96.75 100 PHE A CA 1
ATOM 799 C C . PHE A 1 100 ? -20.266 -10.148 -22.938 1 96.75 100 PHE A C 1
ATOM 801 O O . PHE A 1 100 ? -20.984 -10.438 -23.891 1 96.75 100 PHE A O 1
ATOM 808 N N . ASN A 1 101 ? -19.359 -9.219 -23 1 96.81 101 ASN A N 1
ATOM 809 C CA . ASN A 1 101 ? -19.219 -8.328 -24.156 1 96.81 101 ASN A CA 1
ATOM 810 C C . ASN A 1 101 ? -18.562 -9.039 -25.328 1 96.81 101 ASN A C 1
ATOM 812 O O . ASN A 1 101 ? -18.906 -8.781 -26.484 1 96.81 101 ASN A O 1
ATOM 816 N N . TYR A 1 102 ? -17.672 -9.961 -25.078 1 96.38 102 TYR A N 1
ATOM 817 C CA . TYR A 1 102 ? -16.844 -10.492 -26.156 1 96.38 102 TYR A CA 1
ATOM 818 C C . TYR A 1 102 ? -17.109 -11.984 -26.359 1 96.38 102 TYR A C 1
ATOM 820 O O . TYR A 1 102 ? -16.578 -12.594 -27.281 1 96.38 102 TYR A O 1
ATOM 828 N N . GLN A 1 103 ? -17.797 -12.656 -25.391 1 96 103 GLN A N 1
ATOM 829 C CA . GLN A 1 103 ? -18.234 -14.047 -25.469 1 96 103 GLN A CA 1
ATOM 830 C C . GLN A 1 103 ? -17.047 -15.008 -25.375 1 96 103 GLN A C 1
ATOM 832 O O . GLN A 1 103 ? -17.062 -16.078 -26 1 96 103 GLN A O 1
ATOM 837 N N . HIS A 1 104 ? -15.977 -14.547 -24.891 1 94.69 104 HIS A N 1
ATOM 838 C CA . HIS A 1 104 ? -14.836 -15.383 -24.531 1 94.69 104 HIS A CA 1
ATOM 839 C C . HIS A 1 104 ? -14.133 -14.859 -23.281 1 94.69 104 HIS A C 1
ATOM 841 O O . HIS A 1 104 ? -14.32 -13.703 -22.891 1 94.69 104 HIS A O 1
ATOM 847 N N . GLN A 1 105 ? -13.336 -15.727 -22.75 1 96 105 GLN A N 1
ATOM 848 C CA . GLN A 1 105 ? -12.664 -15.367 -21.5 1 96 105 GLN A CA 1
ATOM 849 C C . GLN A 1 105 ? -11.422 -14.523 -21.766 1 96 105 GLN A C 1
ATOM 851 O O . GLN A 1 105 ? -10.797 -14.648 -22.828 1 96 105 GLN A O 1
ATOM 856 N N . MET A 1 106 ? -11.031 -13.727 -20.875 1 96.25 106 MET A N 1
ATOM 857 C CA . MET A 1 106 ? -9.82 -12.922 -20.953 1 96.25 106 MET A CA 1
ATOM 858 C C . MET A 1 106 ? -8.578 -13.805 -20.953 1 96.25 106 MET A C 1
ATOM 860 O O . MET A 1 106 ? -8.508 -14.789 -20.219 1 96.25 106 MET A O 1
ATOM 864 N N . THR A 1 107 ? -7.633 -13.367 -21.797 1 97.5 107 THR A N 1
ATOM 865 C CA . THR A 1 107 ? -6.34 -14.031 -21.734 1 97.5 107 THR A CA 1
ATOM 866 C C . THR A 1 107 ? -5.543 -13.562 -20.516 1 97.5 107 THR A C 1
ATOM 868 O O . THR A 1 107 ? -5.898 -12.57 -19.875 1 97.5 107 THR A O 1
ATOM 871 N N . THR A 1 108 ? -4.516 -14.297 -20.25 1 97.94 108 THR A N 1
ATOM 872 C CA . THR A 1 108 ? -3.645 -13.922 -19.141 1 97.94 108 THR A CA 1
ATOM 873 C C . THR A 1 108 ? -3.045 -12.539 -19.359 1 97.94 108 THR A C 1
ATOM 875 O O . THR A 1 108 ? -2.98 -11.727 -18.438 1 97.94 108 THR A O 1
ATOM 878 N N . GLU A 1 109 ? -2.693 -12.219 -20.625 1 97.81 109 GLU A N 1
ATOM 879 C CA . GLU A 1 109 ? -2.111 -10.922 -20.969 1 97.81 109 GLU A CA 1
ATOM 880 C C . GLU A 1 109 ? -3.111 -9.789 -20.75 1 97.81 109 GLU A C 1
ATOM 882 O O . GLU A 1 109 ? -2.758 -8.742 -20.203 1 97.81 109 GLU A O 1
ATOM 887 N N . MET A 1 110 ? -4.25 -10.07 -21.156 1 97.94 110 MET A N 1
ATOM 888 C CA . MET A 1 110 ? -5.293 -9.055 -21.031 1 97.94 110 MET A CA 1
ATOM 889 C C . MET A 1 110 ? -5.633 -8.797 -19.562 1 97.94 110 MET A C 1
ATOM 891 O O . MET A 1 110 ? -5.832 -7.652 -19.156 1 97.94 110 MET A O 1
ATOM 895 N N . PHE A 1 111 ? -5.652 -9.875 -18.859 1 98.44 111 PHE A N 1
ATOM 896 C CA . PHE A 1 111 ? -5.918 -9.75 -17.438 1 98.44 111 PHE A CA 1
ATOM 897 C C . PHE A 1 111 ? -4.828 -8.93 -16.75 1 98.44 111 PHE A C 1
ATOM 899 O O . PHE A 1 111 ? -5.121 -8.055 -15.93 1 98.44 111 PHE A O 1
ATOM 906 N N . ALA A 1 112 ? -3.594 -9.234 -17.062 1 98.25 112 ALA A N 1
ATOM 907 C CA . ALA A 1 112 ? -2.463 -8.523 -16.469 1 98.25 112 ALA A CA 1
ATOM 908 C C . ALA A 1 112 ? -2.564 -7.023 -16.75 1 98.25 112 ALA A C 1
ATOM 910 O O . ALA A 1 112 ? -2.328 -6.207 -15.852 1 98.25 112 ALA A O 1
ATOM 911 N N . SER A 1 113 ? -2.945 -6.699 -17.922 1 98.19 113 SER A N 1
ATOM 912 C CA . SER A 1 113 ? -3.084 -5.297 -18.312 1 98.19 113 SER A CA 1
ATOM 913 C C . SER A 1 113 ? -4.254 -4.641 -17.594 1 98.19 113 SER A C 1
ATOM 915 O O . SER A 1 113 ? -4.16 -3.484 -17.172 1 98.19 113 SER A O 1
ATOM 917 N N . MET A 1 114 ? -5.285 -5.332 -17.484 1 98.25 114 MET A N 1
ATOM 918 C CA . MET A 1 114 ? -6.461 -4.812 -16.781 1 98.25 114 MET A CA 1
ATOM 919 C C . MET A 1 114 ? -6.148 -4.535 -15.32 1 98.25 114 MET A C 1
ATOM 921 O O . MET A 1 114 ? -6.516 -3.484 -14.789 1 98.25 114 MET A O 1
ATOM 925 N N . LEU A 1 115 ? -5.465 -5.488 -14.68 1 98.44 115 LEU A N 1
ATOM 926 C CA . LEU A 1 115 ? -5.07 -5.301 -13.289 1 98.44 115 LEU A CA 1
ATOM 927 C C . LEU A 1 115 ? -4.18 -4.074 -13.141 1 98.44 115 LEU A C 1
ATOM 929 O O . LEU A 1 115 ? -4.363 -3.273 -12.219 1 98.44 115 LEU A O 1
ATOM 933 N N . SER A 1 116 ? -3.268 -3.922 -14.07 1 98.06 116 SER A N 1
ATOM 934 C CA . SER A 1 116 ? -2.395 -2.752 -14.07 1 98.06 116 SER A CA 1
ATOM 935 C C . SER A 1 116 ? -3.201 -1.46 -14.109 1 98.06 116 SER A C 1
ATOM 937 O O . SER A 1 116 ? -2.951 -0.543 -13.32 1 98.06 116 SER A O 1
ATOM 939 N N . ARG A 1 117 ? -4.156 -1.423 -14.891 1 97.88 117 ARG A N 1
ATOM 940 C CA . ARG A 1 117 ? -4.984 -0.232 -15.055 1 97.88 117 ARG A CA 1
ATOM 941 C C . ARG A 1 117 ? -5.805 0.041 -13.797 1 97.88 117 ARG A C 1
ATOM 943 O O . ARG A 1 117 ? -5.969 1.194 -13.398 1 97.88 117 ARG A O 1
ATOM 950 N N . ILE A 1 118 ? -6.305 -0.969 -13.25 1 97.69 118 ILE A N 1
ATOM 951 C CA . ILE A 1 118 ? -7.113 -0.83 -12.039 1 97.69 118 ILE A CA 1
ATOM 952 C C . ILE A 1 118 ? -6.258 -0.275 -10.906 1 97.69 118 ILE A C 1
ATOM 954 O O . ILE A 1 118 ? -6.664 0.664 -10.219 1 97.69 118 ILE A O 1
ATOM 958 N N . LEU A 1 119 ? -5.094 -0.816 -10.719 1 96.31 119 LEU A N 1
ATOM 959 C CA . LEU A 1 119 ? -4.203 -0.342 -9.672 1 96.31 119 LEU A CA 1
ATOM 960 C C . LEU A 1 119 ? -3.818 1.117 -9.898 1 96.31 119 LEU A C 1
ATOM 962 O O . LEU A 1 119 ? -3.822 1.918 -8.961 1 96.31 119 LEU A O 1
ATOM 966 N N . TYR A 1 120 ? -3.564 1.434 -11.109 1 95.19 120 TYR A N 1
ATOM 967 C CA . TYR A 1 120 ? -3.152 2.793 -11.438 1 95.19 120 TYR A CA 1
ATOM 968 C C . TYR A 1 120 ? -4.285 3.781 -11.188 1 95.19 120 TYR A C 1
ATOM 970 O O . TYR A 1 120 ? -4.051 4.891 -10.695 1 95.19 120 TYR A O 1
ATOM 978 N N . SER A 1 121 ? -5.488 3.381 -11.484 1 94.69 121 SER A N 1
ATOM 979 C CA . SER A 1 121 ? -6.645 4.262 -11.336 1 94.69 121 SER A CA 1
ATOM 980 C C . SER A 1 121 ? -6.898 4.598 -9.875 1 94.69 121 SER A C 1
ATOM 982 O O . SER A 1 121 ? -7.535 5.605 -9.562 1 94.69 121 SER A O 1
ATOM 984 N N . ARG A 1 122 ? -6.363 3.77 -8.984 1 91.5 122 ARG A N 1
ATOM 985 C CA . ARG A 1 122 ? -6.574 3.959 -7.551 1 91.5 122 ARG A CA 1
ATOM 986 C C . ARG A 1 122 ? -5.305 4.469 -6.875 1 91.5 122 ARG A C 1
ATOM 988 O O . ARG A 1 122 ? -5.148 4.332 -5.66 1 91.5 122 ARG A O 1
ATOM 995 N N . ARG A 1 123 ? -4.449 5.078 -7.551 1 88 123 ARG A N 1
ATOM 996 C CA . ARG A 1 123 ? -3.105 5.363 -7.062 1 88 123 ARG A CA 1
ATOM 997 C C . ARG A 1 123 ? -3.143 6.359 -5.91 1 88 123 ARG A C 1
ATOM 999 O O . ARG A 1 123 ? -2.256 6.359 -5.051 1 88 123 ARG A O 1
ATOM 1006 N N . PHE A 1 124 ? -4.16 7.203 -5.785 1 84 124 PHE A N 1
ATOM 1007 C CA . PHE A 1 124 ? -4.199 8.18 -4.703 1 84 124 PHE A CA 1
ATOM 1008 C C . PHE A 1 124 ? -4.938 7.621 -3.494 1 84 124 PHE A C 1
ATOM 1010 O O . PHE A 1 124 ? -4.824 8.148 -2.389 1 84 124 PHE A O 1
ATOM 1017 N N . PHE A 1 125 ? -5.711 6.582 -3.68 1 86.5 125 PHE A N 1
ATOM 1018 C CA . PHE A 1 125 ? -6.34 5.773 -2.641 1 86.5 125 PHE A CA 1
ATOM 1019 C C . PHE A 1 125 ? -6.184 4.289 -2.941 1 86.5 125 PHE A C 1
ATOM 1021 O O . PHE A 1 125 ? -7.172 3.592 -3.184 1 86.5 125 PHE A O 1
ATOM 1028 N N . PRO A 1 126 ? -4.977 3.922 -2.75 1 89.75 126 PRO A N 1
ATOM 1029 C CA . PRO A 1 126 ? -4.602 2.611 -3.285 1 89.75 126 PRO A CA 1
ATOM 1030 C C . PRO A 1 126 ? -5.203 1.454 -2.492 1 89.75 126 PRO A C 1
ATOM 1032 O O . PRO A 1 126 ? -5.586 1.63 -1.332 1 89.75 126 PRO A O 1
ATOM 1035 N N . PHE A 1 127 ? -5.289 0.292 -3.225 1 89.5 127 PHE A N 1
ATOM 1036 C CA . PHE A 1 127 ? -5.441 -0.963 -2.496 1 89.5 127 PHE A CA 1
ATOM 1037 C C . PHE A 1 127 ? -4.16 -1.316 -1.755 1 89.5 127 PHE A C 1
ATOM 1039 O O . PHE A 1 127 ? -3.094 -1.43 -2.365 1 89.5 127 PHE A O 1
ATOM 1046 N N . TYR A 1 128 ? -4.27 -1.421 -0.507 1 86.94 128 TYR A N 1
ATOM 1047 C CA . TYR A 1 128 ? -3.082 -1.8 0.253 1 86.94 128 TYR A CA 1
ATOM 1048 C C . TYR A 1 128 ? -2.863 -3.307 0.208 1 86.94 128 TYR A C 1
ATOM 1050 O O . TYR A 1 128 ? -3.131 -4.008 1.186 1 86.94 128 TYR A O 1
ATOM 1058 N N . THR A 1 129 ? -2.406 -3.717 -0.973 1 89.12 129 THR A N 1
ATOM 1059 C CA . THR A 1 129 ? -2.125 -5.129 -1.204 1 89.12 129 THR A CA 1
ATOM 1060 C C . THR A 1 129 ? -1.042 -5.297 -2.266 1 89.12 129 THR A C 1
ATOM 1062 O O . THR A 1 129 ? -0.997 -4.543 -3.24 1 89.12 129 THR A O 1
ATOM 1065 N N . GLY A 1 130 ? -0.14 -6.258 -1.997 1 92.12 130 GLY A N 1
ATOM 1066 C CA . GLY A 1 130 ? 0.69 -6.746 -3.086 1 92.12 130 GLY A CA 1
ATOM 1067 C C . GLY A 1 130 ? -0.047 -7.68 -4.023 1 92.12 130 GLY A C 1
ATOM 1068 O O . GLY A 1 130 ? -0.995 -8.359 -3.619 1 92.12 130 GLY A O 1
ATOM 1069 N N . CYS A 1 131 ? 0.406 -7.645 -5.34 1 95.56 131 CYS A N 1
ATOM 1070 C CA . CYS A 1 131 ? -0.279 -8.492 -6.309 1 95.56 131 CYS A CA 1
ATOM 1071 C C . CYS A 1 131 ? 0.721 -9.219 -7.195 1 95.56 131 CYS A C 1
ATOM 1073 O O . CYS A 1 131 ? 1.736 -8.648 -7.598 1 95.56 131 CYS A O 1
ATOM 1075 N N . ILE A 1 132 ? 0.377 -10.43 -7.477 1 97.62 132 ILE A N 1
ATOM 1076 C CA . ILE A 1 132 ? 1.03 -11.258 -8.484 1 97.62 132 ILE A CA 1
ATOM 1077 C C . ILE A 1 132 ? -0.022 -11.898 -9.391 1 97.62 132 ILE A C 1
ATOM 1079 O O . ILE A 1 132 ? -0.989 -12.492 -8.906 1 97.62 132 ILE A O 1
ATOM 1083 N N . ALA A 1 133 ? 0.132 -11.734 -10.656 1 98.62 133 ALA A N 1
ATOM 1084 C CA . ALA A 1 133 ? -0.752 -12.43 -11.594 1 98.62 133 ALA A CA 1
ATOM 1085 C C . ALA A 1 133 ? 0.019 -13.453 -12.422 1 98.62 133 ALA A C 1
ATOM 1087 O O . ALA A 1 133 ? 1.144 -13.188 -12.859 1 98.62 133 ALA A O 1
ATOM 1088 N N . GLY A 1 134 ? -0.56 -14.57 -12.586 1 98.5 134 GLY A N 1
ATOM 1089 C CA . GLY A 1 134 ? 0.088 -15.594 -13.391 1 98.5 134 GLY A CA 1
ATOM 1090 C C . GLY A 1 134 ? -0.894 -16.531 -14.062 1 98.5 134 GLY A C 1
ATOM 1091 O O . GLY A 1 134 ? -2.059 -16.609 -13.664 1 98.5 134 GLY A O 1
ATOM 1092 N N . GLY A 1 135 ? -0.451 -17.188 -15.062 1 98.38 135 GLY A N 1
ATOM 1093 C CA . GLY A 1 135 ? -1.195 -18.156 -15.852 1 98.38 135 GLY A CA 1
ATOM 1094 C C . GLY A 1 135 ? -0.434 -18.656 -17.062 1 98.38 135 GLY A C 1
ATOM 1095 O O . GLY A 1 135 ? 0.797 -18.609 -17.094 1 98.38 135 GLY A O 1
ATOM 1096 N N . ILE A 1 136 ? -1.203 -19.312 -17.906 1 98.5 136 ILE A N 1
ATOM 1097 C CA . ILE A 1 136 ? -0.655 -19.75 -19.188 1 98.5 136 ILE A CA 1
ATOM 1098 C C . ILE A 1 136 ? -1.028 -18.75 -20.266 1 98.5 136 ILE A C 1
ATOM 1100 O O . ILE A 1 136 ? -2.203 -18.422 -20.453 1 98.5 136 ILE A O 1
ATOM 1104 N N . ASP A 1 137 ? 0.016 -18.219 -20.969 1 97.44 137 ASP A N 1
ATOM 1105 C CA . ASP A 1 137 ? -0.261 -17.172 -21.953 1 97.44 137 ASP A CA 1
ATOM 1106 C C . ASP A 1 137 ? -0.768 -17.781 -23.266 1 97.44 137 ASP A C 1
ATOM 1108 O O . ASP A 1 137 ? -0.954 -19 -23.359 1 97.44 137 ASP A O 1
ATOM 1112 N N . THR A 1 138 ? -1.03 -16.953 -24.266 1 96.88 138 THR A N 1
ATOM 1113 C CA . THR A 1 138 ? -1.644 -17.375 -25.531 1 96.88 138 THR A CA 1
ATOM 1114 C C . THR A 1 138 ? -0.688 -18.266 -26.328 1 96.88 138 THR A C 1
ATOM 1116 O O . THR A 1 138 ? -1.107 -18.953 -27.25 1 96.88 138 THR A O 1
ATOM 1119 N N . LYS A 1 139 ? 0.583 -18.234 -25.953 1 97.19 139 LYS A N 1
ATOM 1120 C CA . LYS A 1 139 ? 1.569 -19.078 -26.641 1 97.19 139 LYS A CA 1
ATOM 1121 C C . LYS A 1 139 ? 1.8 -20.375 -25.891 1 97.19 139 LYS A C 1
ATOM 1123 O O . LYS A 1 139 ? 2.672 -21.172 -26.266 1 97.19 139 LYS A O 1
ATOM 1128 N N . GLY A 1 140 ? 1.101 -20.547 -24.812 1 96.88 140 GLY A N 1
ATOM 1129 C CA . GLY A 1 140 ? 1.21 -21.781 -24.047 1 96.88 140 GLY A CA 1
ATOM 1130 C C . GLY A 1 140 ? 2.348 -21.766 -23.047 1 96.88 140 GLY A C 1
ATOM 1131 O O . GLY A 1 140 ? 2.756 -22.812 -22.547 1 96.88 140 GLY A O 1
ATOM 1132 N N . LYS A 1 141 ? 2.893 -20.578 -22.766 1 97.38 141 LYS A N 1
ATOM 1133 C CA . LYS A 1 141 ? 4.008 -20.438 -21.844 1 97.38 141 LYS A CA 1
ATOM 1134 C C . LYS A 1 141 ? 3.529 -19.922 -20.484 1 97.38 141 LYS A C 1
ATOM 1136 O O . LYS A 1 141 ? 2.533 -19.203 -20.391 1 97.38 141 LYS A O 1
ATOM 1141 N N . GLY A 1 142 ? 4.23 -20.438 -19.453 1 97.94 142 GLY A N 1
ATOM 1142 C CA . GLY A 1 142 ? 3.975 -19.844 -18.156 1 97.94 142 GLY A CA 1
ATOM 1143 C C . GLY A 1 142 ? 4.301 -18.359 -18.094 1 97.94 142 GLY A C 1
ATOM 1144 O O . GLY A 1 142 ? 5.367 -17.938 -18.547 1 97.94 142 GLY A O 1
ATOM 1145 N N . ALA A 1 143 ? 3.357 -17.594 -17.656 1 98.31 143 ALA A N 1
ATOM 1146 C CA . ALA A 1 143 ? 3.547 -16.141 -17.547 1 98.31 143 ALA A CA 1
ATOM 1147 C C . ALA A 1 143 ? 3.297 -15.648 -16.125 1 98.31 143 ALA A C 1
ATOM 1149 O O . ALA A 1 143 ? 2.332 -16.062 -15.484 1 98.31 143 ALA A O 1
ATOM 1150 N N . LEU A 1 144 ? 4.227 -14.828 -15.664 1 98.19 144 LEU A N 1
ATOM 1151 C CA . LEU A 1 144 ? 4.156 -14.242 -14.328 1 98.19 144 LEU A CA 1
ATOM 1152 C C . LEU A 1 144 ? 4.34 -12.727 -14.391 1 98.19 144 LEU A C 1
ATOM 1154 O O . LEU A 1 144 ? 5.336 -12.242 -14.93 1 98.19 144 LEU A O 1
ATOM 1158 N N . TYR A 1 145 ? 3.352 -12.07 -13.836 1 98.06 145 TYR A N 1
ATOM 1159 C CA . TYR A 1 145 ? 3.375 -10.609 -13.82 1 98.06 145 TYR A CA 1
ATOM 1160 C C . TYR A 1 145 ? 3.482 -10.086 -12.391 1 98.06 145 TYR A C 1
ATOM 1162 O O . TYR A 1 145 ? 2.688 -10.453 -11.523 1 98.06 145 TYR A O 1
ATOM 1170 N N . SER A 1 146 ? 4.508 -9.289 -12.164 1 96.06 146 SER A N 1
ATOM 1171 C CA . SER A 1 146 ? 4.676 -8.594 -10.891 1 96.06 146 SER A CA 1
ATOM 1172 C C . SER A 1 146 ? 4.242 -7.137 -10.992 1 96.06 146 SER A C 1
ATOM 1174 O O . SER A 1 146 ? 4.379 -6.516 -12.047 1 96.06 146 SER A O 1
ATOM 1176 N N . TYR A 1 147 ? 3.693 -6.629 -9.875 1 95.88 147 TYR A N 1
ATOM 1177 C CA . TYR A 1 147 ? 3.178 -5.266 -9.891 1 95.88 147 TYR A CA 1
ATOM 1178 C C . TYR A 1 147 ? 3.787 -4.441 -8.766 1 95.88 147 TYR A C 1
ATOM 1180 O O . TYR A 1 147 ? 3.963 -4.934 -7.652 1 95.88 147 TYR A O 1
ATOM 1188 N N . ASP A 1 148 ? 4.074 -3.234 -9.141 1 93 148 ASP A N 1
ATOM 1189 C CA . ASP A 1 148 ? 4.266 -2.285 -8.047 1 93 148 ASP A CA 1
ATOM 1190 C C . ASP A 1 148 ? 2.938 -1.668 -7.617 1 93 148 ASP A C 1
ATOM 1192 O O . ASP A 1 148 ? 1.893 -1.961 -8.203 1 93 148 ASP A O 1
ATOM 1196 N N . PRO A 1 149 ? 2.916 -0.879 -6.555 1 91.31 149 PRO A N 1
ATOM 1197 C CA . PRO A 1 149 ? 1.641 -0.423 -5.996 1 91.31 149 PRO A CA 1
ATOM 1198 C C . PRO A 1 149 ? 0.844 0.439 -6.973 1 91.31 149 PRO A C 1
ATOM 1200 O O . PRO A 1 149 ? -0.368 0.604 -6.812 1 91.31 149 PRO A O 1
ATOM 1203 N N . VAL A 1 150 ? 1.507 1.063 -7.965 1 92.19 150 VAL A N 1
ATOM 1204 C CA . VAL A 1 150 ? 0.773 1.922 -8.891 1 92.19 150 VAL A CA 1
ATOM 1205 C C . VAL A 1 150 ? 0.444 1.147 -10.164 1 92.19 150 VAL A C 1
ATOM 1207 O O . VAL A 1 150 ? -0.152 1.695 -11.094 1 92.19 150 VAL A O 1
ATOM 1210 N N . GLY A 1 151 ? 0.819 -0.12 -10.195 1 93.44 151 GLY A N 1
ATOM 1211 C CA . GLY A 1 151 ? 0.336 -0.981 -11.258 1 93.44 151 GLY A CA 1
ATOM 1212 C C . GLY A 1 151 ? 1.342 -1.165 -12.383 1 93.44 151 GLY A C 1
ATOM 1213 O O . GLY A 1 151 ? 1.018 -1.729 -13.43 1 93.44 151 GLY A O 1
ATOM 1214 N N . HIS A 1 152 ? 2.459 -0.606 -12.195 1 93.44 152 HIS A N 1
ATOM 1215 C CA . HIS A 1 152 ? 3.488 -0.965 -13.164 1 93.44 152 HIS A CA 1
ATOM 1216 C C . HIS A 1 152 ? 3.832 -2.449 -13.078 1 93.44 152 HIS A C 1
ATOM 1218 O O . HIS A 1 152 ? 4.168 -2.951 -12.008 1 93.44 152 HIS A O 1
ATOM 1224 N N . TRP A 1 153 ? 3.668 -3.088 -14.211 1 92.94 153 TRP A N 1
ATOM 1225 C CA . TRP A 1 153 ? 3.939 -4.52 -14.156 1 92.94 153 TRP A CA 1
ATOM 1226 C C . TRP A 1 153 ? 5.164 -4.875 -14.992 1 92.94 153 TRP A C 1
ATOM 1228 O O . TRP A 1 153 ? 5.562 -4.113 -15.867 1 92.94 153 TRP A O 1
ATOM 1238 N N . ARG A 1 154 ? 5.777 -5.984 -14.656 1 93.88 154 ARG A N 1
ATOM 1239 C CA . ARG A 1 154 ? 6.844 -6.598 -15.445 1 93.88 154 ARG A CA 1
ATOM 1240 C C . ARG A 1 154 ? 6.707 -8.117 -15.453 1 93.88 154 ARG A C 1
ATOM 1242 O O . ARG A 1 154 ? 6.184 -8.711 -14.508 1 93.88 154 ARG A O 1
ATOM 1249 N N . LEU A 1 155 ? 7.16 -8.664 -16.609 1 95.62 155 LEU A N 1
ATOM 1250 C CA . LEU A 1 155 ? 7.297 -10.117 -16.656 1 95.62 155 LEU A CA 1
ATOM 1251 C C . LEU A 1 155 ? 8.461 -10.586 -15.797 1 95.62 155 LEU A C 1
ATOM 1253 O O . LEU A 1 155 ? 9.539 -9.984 -15.812 1 95.62 155 LEU A O 1
ATOM 1257 N N . ALA A 1 156 ? 8.133 -11.617 -14.93 1 94.56 156 ALA A N 1
ATOM 1258 C CA . ALA A 1 156 ? 9.156 -12.086 -14.008 1 94.56 156 ALA A CA 1
ATOM 1259 C C . ALA A 1 156 ? 9.234 -13.609 -14 1 94.56 156 ALA A C 1
ATOM 1261 O O . ALA A 1 156 ? 8.266 -14.289 -14.344 1 94.56 156 ALA A O 1
ATOM 1262 N N . GLN A 1 157 ? 10.422 -14.094 -13.695 1 94.38 157 GLN A N 1
ATOM 1263 C CA . GLN A 1 157 ? 10.562 -15.531 -13.477 1 94.38 157 GLN A CA 1
ATOM 1264 C C . GLN A 1 157 ? 10.078 -15.938 -12.094 1 94.38 157 GLN A C 1
ATOM 1266 O O . GLN A 1 157 ? 9.484 -17 -11.922 1 94.38 157 GLN A O 1
ATOM 1271 N N . THR A 1 158 ? 10.414 -15.125 -11.203 1 96.06 158 THR A N 1
ATOM 1272 C CA . THR A 1 158 ? 9.953 -15.273 -9.828 1 96.06 158 THR A CA 1
ATOM 1273 C C . THR A 1 158 ? 9.523 -13.922 -9.25 1 96.06 158 THR A C 1
ATOM 1275 O O . THR A 1 158 ? 9.953 -12.875 -9.727 1 96.06 158 THR A O 1
ATOM 1278 N N . PHE A 1 159 ? 8.625 -13.961 -8.305 1 95.81 159 PHE A N 1
ATOM 1279 C CA . PHE A 1 159 ? 8.25 -12.75 -7.594 1 95.81 159 PHE A CA 1
ATOM 1280 C C . PHE A 1 159 ? 7.609 -13.086 -6.254 1 95.81 159 PHE A C 1
ATOM 1282 O O . PHE A 1 159 ? 6.957 -14.125 -6.113 1 95.81 159 PHE A O 1
ATOM 1289 N N . CYS A 1 160 ? 7.887 -12.219 -5.293 1 94.81 160 CYS A N 1
ATOM 1290 C CA . CYS A 1 160 ? 7.359 -12.383 -3.943 1 94.81 160 CYS A CA 1
ATOM 1291 C C . CYS A 1 160 ? 6.762 -11.086 -3.422 1 94.81 160 CYS A C 1
ATOM 1293 O O . CYS A 1 160 ? 7.207 -10 -3.801 1 94.81 160 CYS A O 1
ATOM 1295 N N . THR A 1 161 ? 5.738 -11.227 -2.639 1 91.75 161 THR A N 1
ATOM 1296 C CA . THR A 1 161 ? 5.137 -10.07 -1.986 1 91.75 161 THR A CA 1
ATOM 1297 C C . THR A 1 161 ? 4.77 -10.391 -0.541 1 91.75 161 THR A C 1
ATOM 1299 O O . THR A 1 161 ? 4.625 -11.562 -0.178 1 91.75 161 THR A O 1
ATOM 1302 N N . GLY A 1 162 ? 4.691 -9.352 0.273 1 86.94 162 GLY A N 1
ATOM 1303 C CA . GLY A 1 162 ? 4.328 -9.531 1.67 1 86.94 162 GLY A CA 1
ATOM 1304 C C . GLY A 1 162 ? 5.5 -9.359 2.617 1 86.94 162 GLY A C 1
ATOM 1305 O O . GLY A 1 162 ? 6.605 -9.008 2.191 1 86.94 162 GLY A O 1
ATOM 1306 N N . ALA A 1 163 ? 5.258 -9.68 3.898 1 78.56 163 ALA A N 1
ATOM 1307 C CA . ALA A 1 163 ? 6.188 -9.391 4.984 1 78.56 163 ALA A CA 1
ATOM 1308 C C . ALA A 1 163 ? 7.492 -10.164 4.812 1 78.56 163 ALA A C 1
ATOM 1310 O O . ALA A 1 163 ? 8.57 -9.656 5.129 1 78.56 163 ALA A O 1
ATOM 1311 N N . GLY A 1 164 ? 7.418 -11.344 4.336 1 86.06 164 GLY A N 1
ATOM 1312 C CA . GLY A 1 164 ? 8.594 -12.172 4.145 1 86.06 164 GLY A CA 1
ATOM 1313 C C . GLY A 1 164 ? 9.078 -12.203 2.709 1 86.06 164 GLY A C 1
ATOM 1314 O O . GLY A 1 164 ? 9.906 -13.047 2.342 1 86.06 164 GLY A O 1
ATOM 1315 N N . GLY A 1 165 ? 8.625 -11.328 1.924 1 89.06 165 GLY A N 1
ATOM 1316 C CA . GLY A 1 165 ? 8.898 -11.359 0.496 1 89.06 165 GLY A CA 1
ATOM 1317 C C . GLY A 1 165 ? 10.375 -11.25 0.17 1 89.06 165 GLY A C 1
ATOM 1318 O O . GLY A 1 165 ? 10.883 -11.977 -0.688 1 89.06 165 GLY A O 1
ATOM 1319 N N . THR A 1 166 ? 11.039 -10.391 0.905 1 87.25 166 THR A N 1
ATOM 1320 C CA . THR A 1 166 ? 12.453 -10.164 0.62 1 87.25 166 THR A CA 1
ATOM 1321 C C . THR A 1 166 ? 13.273 -11.422 0.906 1 87.25 166 THR A C 1
ATOM 1323 O O . THR A 1 166 ? 14.18 -11.766 0.144 1 87.25 166 THR A O 1
ATOM 1326 N N . ILE A 1 167 ? 12.969 -12.125 1.901 1 87.75 167 ILE A N 1
ATOM 1327 C CA . ILE A 1 167 ? 13.68 -13.336 2.283 1 87.75 167 ILE A CA 1
ATOM 1328 C C . ILE A 1 167 ? 13.406 -14.438 1.257 1 87.75 167 ILE A C 1
ATOM 1330 O O . ILE A 1 167 ? 14.344 -15.062 0.747 1 87.75 167 ILE A O 1
ATOM 1334 N N . VAL A 1 168 ? 12.195 -14.594 0.936 1 93.94 168 VAL A N 1
ATOM 1335 C CA . VAL A 1 168 ? 11.82 -15.641 -0.016 1 93.94 168 VAL A CA 1
ATOM 1336 C C . VAL A 1 168 ? 12.422 -15.328 -1.384 1 93.94 168 VAL A C 1
ATOM 1338 O O . VAL A 1 168 ? 12.93 -16.219 -2.061 1 93.94 168 VAL A O 1
ATOM 1341 N N . GLN A 1 169 ? 12.422 -14.102 -1.739 1 93 169 GLN A N 1
ATOM 1342 C CA . GLN A 1 169 ? 12.969 -13.703 -3.031 1 93 169 GLN A CA 1
ATOM 1343 C C . GLN A 1 169 ? 14.469 -14 -3.102 1 93 169 GLN A C 1
ATOM 1345 O O . GLN A 1 169 ? 14.977 -14.414 -4.145 1 93 169 GLN A O 1
ATOM 1350 N N . SER A 1 170 ? 15.133 -13.734 -2.035 1 90.25 170 SER A N 1
ATOM 1351 C CA . SER A 1 170 ? 16.562 -14.023 -1.998 1 90.25 170 SER A CA 1
ATOM 1352 C C . SER A 1 170 ? 16.828 -15.516 -2.209 1 90.25 170 SER A C 1
ATOM 1354 O O . SER A 1 170 ? 17.781 -15.883 -2.9 1 90.25 170 SER A O 1
ATOM 1356 N N . PHE A 1 171 ? 16.016 -16.344 -1.715 1 89.38 171 PHE A N 1
ATOM 1357 C CA . PHE A 1 171 ? 16.125 -17.781 -1.906 1 89.38 171 PHE A CA 1
ATOM 1358 C C . PHE A 1 171 ? 15.938 -18.156 -3.373 1 89.38 171 PHE A C 1
ATOM 1360 O O . PHE A 1 171 ? 16.688 -18.984 -3.91 1 89.38 171 PHE A O 1
ATOM 1367 N N . PHE A 1 172 ? 14.961 -17.547 -3.982 1 92.69 172 PHE A N 1
ATOM 1368 C CA . PHE A 1 172 ? 14.703 -17.812 -5.395 1 92.69 172 PHE A CA 1
ATOM 1369 C C . PHE A 1 172 ? 15.883 -17.359 -6.25 1 92.69 172 PHE A C 1
ATOM 1371 O O . PHE A 1 172 ? 16.328 -18.094 -7.141 1 92.69 172 PHE A O 1
ATOM 1378 N N . ASP A 1 173 ? 16.375 -16.219 -5.918 1 88.06 173 ASP A N 1
ATOM 1379 C CA . ASP A 1 173 ? 17.453 -15.641 -6.715 1 88.06 173 ASP A CA 1
ATOM 1380 C C . ASP A 1 173 ? 18.719 -16.5 -6.652 1 88.06 173 ASP A C 1
ATOM 1382 O O . ASP A 1 173 ? 19.375 -16.719 -7.672 1 88.06 173 ASP A O 1
ATOM 1386 N N . ILE A 1 174 ? 19.016 -16.969 -5.531 1 84.62 174 ILE A N 1
ATOM 1387 C CA . ILE A 1 174 ? 20.188 -17.797 -5.348 1 84.62 174 ILE A CA 1
ATOM 1388 C C . ILE A 1 174 ? 20.047 -19.094 -6.141 1 84.62 174 ILE A C 1
ATOM 1390 O O . ILE A 1 174 ? 20.984 -19.531 -6.809 1 84.62 174 ILE A O 1
ATOM 1394 N N . THR A 1 175 ? 18.859 -19.641 -6.098 1 81.06 175 THR A N 1
ATOM 1395 C CA . THR A 1 175 ? 18.625 -20.922 -6.754 1 81.06 175 THR A CA 1
ATOM 1396 C C . THR A 1 175 ? 18.641 -20.766 -8.273 1 81.06 175 THR A C 1
ATOM 1398 O O . THR A 1 175 ? 19.266 -21.562 -8.969 1 81.06 175 THR A O 1
ATOM 1401 N N . PHE A 1 176 ? 18.031 -19.75 -8.805 1 80.44 176 PHE A N 1
ATOM 1402 C CA . PHE A 1 176 ? 17.953 -19.578 -10.25 1 80.44 176 PHE A CA 1
ATOM 1403 C C . PHE A 1 176 ? 19.25 -19.031 -10.812 1 80.44 176 PHE A C 1
ATOM 1405 O O . PHE A 1 176 ? 19.562 -19.25 -11.977 1 80.44 176 PHE A O 1
ATOM 1412 N N . GLN A 1 177 ? 19.953 -18.234 -10.023 1 70.88 177 GLN A N 1
ATOM 1413 C CA . GLN A 1 177 ? 21.281 -17.797 -10.438 1 70.88 177 GLN A CA 1
ATOM 1414 C C . GLN A 1 177 ? 22.234 -19 -10.562 1 70.88 177 GLN A C 1
ATOM 1416 O O . GLN A 1 177 ? 23.047 -19.047 -11.492 1 70.88 177 GLN A O 1
ATOM 1421 N N . GLN A 1 178 ? 22.234 -19.859 -9.656 1 67.38 178 GLN A N 1
ATOM 1422 C CA . GLN A 1 178 ? 23.078 -21.062 -9.664 1 67.38 178 GLN A CA 1
ATOM 1423 C C . GLN A 1 178 ? 22.797 -21.922 -10.891 1 67.38 178 GLN A C 1
ATOM 1425 O O . GLN A 1 178 ? 23.719 -22.5 -11.469 1 67.38 178 GLN A O 1
ATOM 1430 N N . GLU A 1 179 ? 21.609 -21.875 -11.258 1 64.25 179 GLU A N 1
ATOM 1431 C CA . GLU A 1 179 ? 21.234 -22.656 -12.43 1 64.25 179 GLU A CA 1
ATOM 1432 C C . GLU A 1 179 ? 21.828 -22.062 -13.703 1 64.25 179 GLU A C 1
ATOM 1434 O O . GLU A 1 179 ? 22.125 -22.797 -14.648 1 64.25 179 GLU A O 1
ATOM 1439 N N . THR A 1 180 ? 22 -20.75 -13.664 1 60.34 180 THR A N 1
ATOM 1440 C CA . THR A 1 180 ? 22.562 -20.078 -14.828 1 60.34 180 THR A CA 1
ATOM 1441 C C . THR A 1 180 ? 24.062 -20.312 -14.914 1 60.34 180 THR A C 1
ATOM 1443 O O . THR A 1 180 ? 24.625 -20.359 -16.016 1 60.34 180 THR A O 1
ATOM 1446 N N . ILE A 1 181 ? 24.703 -20.266 -13.852 1 54.09 181 ILE A N 1
ATOM 1447 C CA . ILE A 1 181 ? 26.141 -20.453 -13.812 1 54.09 181 ILE A CA 1
ATOM 1448 C C . ILE A 1 181 ? 26.5 -21.875 -14.25 1 54.09 181 ILE A C 1
ATOM 1450 O O . ILE A 1 181 ? 27.5 -22.078 -14.945 1 54.09 181 ILE A O 1
ATOM 1454 N N . ASP A 1 182 ? 25.688 -22.766 -13.844 1 53.66 182 ASP A N 1
ATOM 1455 C CA . ASP A 1 182 ? 26 -24.141 -14.227 1 53.66 182 ASP A CA 1
ATOM 1456 C C . ASP A 1 182 ? 25.578 -24.406 -15.672 1 53.66 182 ASP A C 1
ATOM 1458 O O . ASP A 1 182 ? 24.547 -25.031 -15.922 1 53.66 182 ASP A O 1
ATOM 1462 N N . GLU A 1 183 ? 25.656 -23.531 -16.609 1 50.28 183 GLU A N 1
ATOM 1463 C CA . GLU A 1 183 ? 25.359 -23.375 -18.031 1 50.28 183 GLU A CA 1
ATOM 1464 C C . GLU A 1 183 ? 25.375 -24.719 -18.75 1 50.28 183 GLU A C 1
ATOM 1466 O O . GLU A 1 183 ? 25.078 -24.797 -19.953 1 50.28 183 GLU A O 1
ATOM 1471 N N . GLY A 1 184 ? 26.422 -25.438 -18.766 1 49.88 184 GLY A N 1
ATOM 1472 C CA . GLY A 1 184 ? 26.406 -26.391 -19.859 1 49.88 184 GLY A CA 1
ATOM 1473 C C . GLY A 1 184 ? 25.078 -27.078 -20.047 1 49.88 184 GLY A C 1
ATOM 1474 O O . GLY A 1 184 ? 24.578 -27.172 -21.172 1 49.88 184 GLY A O 1
ATOM 1475 N N . LYS A 1 185 ? 24.594 -28.094 -19.375 1 53 185 LYS A N 1
ATOM 1476 C CA . LYS A 1 185 ? 23.422 -28.953 -19.531 1 53 185 LYS A CA 1
ATOM 1477 C C . LYS A 1 185 ? 22.266 -28.438 -18.688 1 53 185 LYS A C 1
ATOM 1479 O O . LYS A 1 185 ? 22.031 -28.922 -17.578 1 53 185 LYS A O 1
ATOM 1484 N N . ARG A 1 186 ? 21.688 -27.219 -18.844 1 57.19 186 ARG A N 1
ATOM 1485 C CA . ARG A 1 186 ? 20.578 -26.656 -18.078 1 57.19 186 ARG A CA 1
ATOM 1486 C C . ARG A 1 186 ? 19.391 -27.609 -18.062 1 57.19 186 ARG A C 1
ATOM 1488 O O . ARG A 1 186 ? 18.797 -27.875 -19.109 1 57.19 186 ARG A O 1
ATOM 1495 N N . LYS A 1 187 ? 19.234 -28.453 -17.141 1 63.09 187 LYS A N 1
ATOM 1496 C CA . LYS A 1 187 ? 18.016 -29.219 -17 1 63.09 187 LYS A CA 1
ATOM 1497 C C . LYS A 1 187 ? 16.812 -28.312 -16.734 1 63.09 187 LYS A C 1
ATOM 1499 O O . LYS A 1 187 ? 16.891 -27.391 -15.922 1 63.09 187 LYS A O 1
ATOM 1504 N N . PRO A 1 188 ? 15.812 -28.406 -17.531 1 76.69 188 PRO A N 1
ATOM 1505 C CA . PRO A 1 188 ? 14.602 -27.609 -17.359 1 76.69 188 PRO A CA 1
ATOM 1506 C C . PRO A 1 188 ? 13.984 -27.766 -15.969 1 76.69 188 PRO A C 1
ATOM 1508 O O . PRO A 1 188 ? 13.883 -28.875 -15.453 1 76.69 188 PRO A O 1
ATOM 1511 N N . VAL A 1 189 ? 13.805 -26.641 -15.258 1 85.81 189 VAL A N 1
ATOM 1512 C CA . VAL A 1 189 ? 13.125 -26.641 -13.969 1 85.81 189 VAL A CA 1
ATOM 1513 C C . VAL A 1 189 ? 11.688 -27.125 -14.148 1 85.81 189 VAL A C 1
ATOM 1515 O O . VAL A 1 189 ? 10.945 -26.609 -14.977 1 85.81 189 VAL A O 1
ATOM 1518 N N . THR A 1 190 ? 11.344 -28.234 -13.414 1 93.06 190 THR A N 1
ATOM 1519 C CA . THR A 1 190 ? 10.008 -28.797 -13.5 1 93.06 190 THR A CA 1
ATOM 1520 C C . THR A 1 190 ? 9.094 -28.203 -12.43 1 93.06 190 THR A C 1
ATOM 1522 O O . THR A 1 190 ? 9.562 -27.484 -11.539 1 93.06 190 THR A O 1
ATOM 1525 N N . VAL A 1 191 ? 7.828 -28.516 -12.555 1 96 191 VAL A N 1
ATOM 1526 C CA . VAL A 1 191 ? 6.855 -28.094 -11.555 1 96 191 VAL A CA 1
ATOM 1527 C C . VAL A 1 191 ? 7.254 -28.641 -10.18 1 96 191 VAL A C 1
ATOM 1529 O O . VAL A 1 191 ? 7.156 -27.938 -9.172 1 96 191 VAL A O 1
ATOM 1532 N N . GLU A 1 192 ? 7.695 -29.906 -10.203 1 96.12 192 GLU A N 1
ATOM 1533 C CA . GLU A 1 192 ? 8.078 -30.547 -8.953 1 96.12 192 GLU A CA 1
ATOM 1534 C C . GLU A 1 192 ? 9.289 -29.859 -8.328 1 96.12 192 GLU A C 1
ATOM 1536 O O . GLU A 1 192 ? 9.352 -29.688 -7.105 1 96.12 192 GLU A O 1
ATOM 1541 N N . ASP A 1 193 ? 10.211 -29.469 -9.172 1 93.44 193 ASP A N 1
ATOM 1542 C CA . ASP A 1 193 ? 11.359 -28.719 -8.688 1 93.44 193 ASP A CA 1
ATOM 1543 C C . ASP A 1 193 ? 10.93 -27.391 -8.078 1 93.44 193 ASP A C 1
ATOM 1545 O O . ASP A 1 193 ? 11.438 -26.984 -7.023 1 93.44 193 ASP A O 1
ATOM 1549 N N . ALA A 1 194 ? 10.062 -26.719 -8.758 1 95.56 194 ALA A N 1
ATOM 1550 C CA . ALA A 1 194 ? 9.562 -25.422 -8.297 1 95.56 194 ALA A CA 1
ATOM 1551 C C . ALA A 1 194 ? 8.836 -25.547 -6.965 1 95.56 194 ALA A C 1
ATOM 1553 O O . ALA A 1 194 ? 9.008 -24.719 -6.074 1 95.56 194 ALA A O 1
ATOM 1554 N N . LYS A 1 195 ? 8.055 -26.578 -6.848 1 96.81 195 LYS A N 1
ATOM 1555 C CA . LYS A 1 195 ? 7.344 -26.828 -5.598 1 96.81 195 LYS A CA 1
ATOM 1556 C C . LYS A 1 195 ? 8.32 -27.062 -4.445 1 96.81 195 LYS A C 1
ATOM 1558 O O . LYS A 1 195 ? 8.109 -26.562 -3.34 1 96.81 195 LYS A O 1
ATOM 1563 N N . LYS A 1 196 ? 9.273 -27.828 -4.746 1 95.06 196 LYS A N 1
ATOM 1564 C CA . LYS A 1 196 ? 10.281 -28.094 -3.725 1 95.06 196 LYS A CA 1
ATOM 1565 C C . LYS A 1 196 ? 10.977 -26.812 -3.285 1 95.06 196 LYS A C 1
ATOM 1567 O O . LYS A 1 196 ? 11.18 -26.578 -2.09 1 95.06 196 LYS A O 1
ATOM 1572 N N . LEU A 1 197 ? 11.367 -26.078 -4.297 1 94.25 197 LEU A N 1
ATOM 1573 C CA . LEU A 1 197 ? 12.008 -24.797 -4 1 94.25 197 LEU A CA 1
ATOM 1574 C C . LEU A 1 197 ? 11.102 -23.922 -3.15 1 94.25 197 LEU A C 1
ATOM 1576 O O . LEU A 1 197 ? 11.555 -23.281 -2.203 1 94.25 197 LEU A O 1
ATOM 1580 N N . MET A 1 198 ? 9.836 -23.844 -3.488 1 96.38 198 MET A N 1
ATOM 1581 C CA . MET A 1 198 ? 8.836 -23.078 -2.742 1 96.38 198 MET A CA 1
ATOM 1582 C C . MET A 1 198 ? 8.773 -23.547 -1.293 1 96.38 198 MET A C 1
ATOM 1584 O O . MET A 1 198 ? 8.812 -22.734 -0.37 1 96.38 198 MET A O 1
ATOM 1588 N N . LYS A 1 199 ? 8.742 -24.812 -1.103 1 95.12 199 LYS A N 1
ATOM 1589 C CA . LYS A 1 199 ? 8.672 -25.406 0.236 1 95.12 199 LYS A CA 1
ATOM 1590 C C . LYS A 1 199 ? 9.914 -25.047 1.054 1 95.12 199 LYS A C 1
ATOM 1592 O O . LYS A 1 199 ? 9.805 -24.641 2.213 1 95.12 199 LYS A O 1
ATOM 1597 N N . ASP A 1 200 ? 11.031 -25.172 0.447 1 93.5 200 ASP A N 1
ATOM 1598 C CA . ASP A 1 200 ? 12.289 -24.875 1.135 1 93.5 200 ASP A CA 1
ATOM 1599 C C . ASP A 1 200 ? 12.352 -23.406 1.531 1 93.5 200 ASP A C 1
ATOM 1601 O O . ASP A 1 200 ? 12.766 -23.078 2.646 1 93.5 200 ASP A O 1
ATOM 1605 N N . ALA A 1 201 ? 11.953 -22.547 0.626 1 95 201 ALA A N 1
ATOM 1606 C CA . ALA A 1 201 ? 11.992 -21.109 0.876 1 95 201 ALA A CA 1
ATOM 1607 C C . ALA A 1 201 ? 11.078 -20.734 2.037 1 95 201 ALA A C 1
ATOM 1609 O O . ALA A 1 201 ? 11.477 -19.984 2.93 1 95 201 ALA A O 1
ATOM 1610 N N . PHE A 1 202 ? 9.914 -21.281 2.074 1 94.25 202 PHE A N 1
ATOM 1611 C CA . PHE A 1 202 ? 8.953 -20.938 3.113 1 94.25 202 PHE A CA 1
ATOM 1612 C C . PHE A 1 202 ? 9.32 -21.594 4.438 1 94.25 202 PHE A C 1
ATOM 1614 O O . PHE A 1 202 ? 9.023 -21.047 5.508 1 94.25 202 PHE A O 1
ATOM 1621 N N . ARG A 1 203 ? 9.945 -22.703 4.379 1 91.75 203 ARG A N 1
ATOM 1622 C CA . ARG A 1 203 ? 10.469 -23.297 5.605 1 91.75 203 ARG A CA 1
ATOM 1623 C C . ARG A 1 203 ? 11.523 -22.391 6.242 1 91.75 203 ARG A C 1
ATOM 1625 O O . ARG A 1 203 ? 11.508 -22.172 7.457 1 91.75 203 ARG A O 1
ATOM 1632 N N . SER A 1 204 ? 12.391 -21.969 5.391 1 89.75 204 SER A N 1
ATOM 1633 C CA . SER A 1 204 ? 13.414 -21.047 5.871 1 89.75 204 SER A CA 1
ATOM 1634 C C . SER A 1 204 ? 12.797 -19.781 6.461 1 89.75 204 SER A C 1
ATOM 1636 O O . SER A 1 204 ? 13.25 -19.281 7.496 1 89.75 204 SER A O 1
ATOM 1638 N N . LEU A 1 205 ? 11.766 -19.328 5.777 1 90.69 205 LEU A N 1
ATOM 1639 C CA . LEU A 1 205 ? 11.055 -18.156 6.254 1 90.69 205 LEU A CA 1
ATOM 1640 C C . LEU A 1 205 ? 10.414 -18.422 7.613 1 90.69 205 LEU A C 1
ATOM 1642 O O . LEU A 1 205 ? 10.516 -17.594 8.523 1 90.69 205 LEU A O 1
ATOM 1646 N N . ALA A 1 206 ? 9.797 -19.5 7.766 1 87.31 206 ALA A N 1
ATOM 1647 C CA . ALA A 1 206 ? 9.102 -19.859 8.992 1 87.31 206 ALA A CA 1
ATOM 1648 C C . ALA A 1 206 ? 10.07 -19.953 10.172 1 87.31 206 ALA A C 1
ATOM 1650 O O . ALA A 1 206 ? 9.703 -19.672 11.312 1 87.31 206 ALA A O 1
ATOM 1651 N N . GLU A 1 207 ? 11.258 -20.297 9.906 1 86.06 207 GLU A N 1
ATOM 1652 C CA . GLU A 1 207 ? 12.273 -20.422 10.953 1 86.06 207 GLU A CA 1
ATOM 1653 C C . GLU A 1 207 ? 12.75 -19.047 11.422 1 86.06 207 GLU A C 1
ATOM 1655 O O . GLU A 1 207 ? 13.148 -18.891 12.578 1 86.06 207 GLU A O 1
ATOM 1660 N N . ARG A 1 208 ? 12.57 -18.094 10.578 1 82 208 ARG A N 1
ATOM 1661 C CA . ARG A 1 208 ? 13.141 -16.781 10.859 1 82 208 ARG A CA 1
ATOM 1662 C C . ARG A 1 208 ? 12.055 -15.812 11.32 1 82 208 ARG A C 1
ATOM 1664 O O . ARG A 1 208 ? 12.336 -14.875 12.07 1 82 208 ARG A O 1
ATOM 1671 N N . GLU A 1 209 ? 10.891 -16.047 10.734 1 75.06 209 GLU A N 1
ATOM 1672 C CA . GLU A 1 209 ? 9.812 -15.102 10.992 1 75.06 209 GLU A CA 1
ATOM 1673 C C . GLU A 1 209 ? 8.672 -15.766 11.766 1 75.06 209 GLU A C 1
ATOM 1675 O O . GLU A 1 209 ? 7.965 -16.625 11.227 1 75.06 209 GLU A O 1
ATOM 1680 N N . THR A 1 210 ? 8.438 -15.203 12.867 1 65.69 210 THR A N 1
ATOM 1681 C CA . THR A 1 210 ? 7.406 -15.781 13.719 1 65.69 210 THR A CA 1
ATOM 1682 C C . THR A 1 210 ? 6.016 -15.453 13.18 1 65.69 210 THR A C 1
ATOM 1684 O O . THR A 1 210 ? 5.047 -16.156 13.484 1 65.69 210 THR A O 1
ATOM 1687 N N . SER A 1 211 ? 5.965 -14.484 12.422 1 64.81 211 SER A N 1
ATOM 1688 C CA . SER A 1 211 ? 4.664 -14.055 11.914 1 64.81 211 SER A CA 1
ATOM 1689 C C . SER A 1 211 ? 4.207 -14.922 10.75 1 64.81 211 SER A C 1
ATOM 1691 O O . SER A 1 211 ? 3.057 -14.828 10.312 1 64.81 211 SER A O 1
ATOM 1693 N N . THR A 1 212 ? 5.109 -15.742 10.367 1 73.81 212 THR A N 1
ATOM 1694 C CA . THR A 1 212 ? 4.758 -16.641 9.273 1 73.81 212 THR A CA 1
ATOM 1695 C C . THR A 1 212 ? 3.916 -17.812 9.781 1 73.81 212 THR A C 1
ATOM 1697 O O . THR A 1 212 ? 4.176 -18.344 10.859 1 73.81 212 THR A O 1
ATOM 1700 N N . GLY A 1 213 ? 2.854 -18.047 9.086 1 72.69 213 GLY A N 1
ATOM 1701 C CA . GLY A 1 213 ? 1.982 -19.156 9.461 1 72.69 213 GLY A CA 1
ATOM 1702 C C . GLY A 1 213 ? 2.674 -20.5 9.414 1 72.69 213 GLY A C 1
ATOM 1703 O O . GLY A 1 213 ? 3.779 -20.625 8.883 1 72.69 213 GLY A O 1
ATOM 1704 N N . ASP A 1 214 ? 1.912 -21.438 9.906 1 77.56 214 ASP A N 1
ATOM 1705 C CA . ASP A 1 214 ? 2.484 -22.781 10.07 1 77.56 214 ASP A CA 1
ATOM 1706 C C . ASP A 1 214 ? 2.23 -23.641 8.836 1 77.56 214 ASP A C 1
ATOM 1708 O O . ASP A 1 214 ? 2.713 -24.766 8.758 1 77.56 214 ASP A O 1
ATOM 1712 N N . GLY A 1 215 ? 1.521 -23.094 7.918 1 87.19 215 GLY A N 1
ATOM 1713 C CA . GLY A 1 215 ? 1.213 -23.875 6.73 1 87.19 215 GLY A CA 1
ATOM 1714 C C . GLY A 1 215 ? 1.555 -23.156 5.438 1 87.19 215 GLY A C 1
ATOM 1715 O O . GLY A 1 215 ? 1.749 -21.938 5.434 1 87.19 215 GLY A O 1
ATOM 1716 N N . LEU A 1 216 ? 1.736 -24.016 4.441 1 92.75 216 LEU A N 1
ATOM 1717 C CA . LEU A 1 216 ? 2.014 -23.531 3.098 1 92.75 216 LEU A CA 1
ATOM 1718 C C . LEU A 1 216 ? 0.995 -24.078 2.1 1 92.75 216 LEU A C 1
ATOM 1720 O O . LEU A 1 216 ? 0.762 -25.281 2.039 1 92.75 216 LEU A O 1
ATOM 1724 N N . LYS A 1 217 ? 0.353 -23.203 1.464 1 94 217 LYS A N 1
ATOM 1725 C CA . LYS A 1 217 ? -0.52 -23.562 0.354 1 94 217 LYS A CA 1
ATOM 1726 C C . LYS A 1 217 ? 0.183 -23.375 -0.986 1 94 217 LYS A C 1
ATOM 1728 O O . LYS A 1 217 ? 0.759 -22.312 -1.244 1 94 217 LYS A O 1
ATOM 1733 N N . ILE A 1 218 ? 0.173 -24.422 -1.81 1 97.19 218 ILE A N 1
ATOM 1734 C CA . ILE A 1 218 ? 0.765 -24.359 -3.141 1 97.19 218 ILE A CA 1
ATOM 1735 C C . ILE A 1 218 ? -0.318 -24.562 -4.199 1 97.19 218 ILE A C 1
ATOM 1737 O O . ILE A 1 218 ? -1.14 -25.469 -4.086 1 97.19 218 ILE A O 1
ATOM 1741 N N . VAL A 1 219 ? -0.402 -23.703 -5.156 1 98.06 219 VAL A N 1
ATOM 1742 C CA . VAL A 1 219 ? -1.312 -23.797 -6.293 1 98.06 219 VAL A CA 1
ATOM 1743 C C . VAL A 1 219 ? -0.518 -23.734 -7.598 1 98.06 219 VAL A C 1
ATOM 1745 O O . VAL A 1 219 ? 0.388 -22.906 -7.742 1 98.06 219 VAL A O 1
ATOM 1748 N N . TRP A 1 220 ? -0.78 -24.656 -8.547 1 98.56 220 TRP A N 1
ATOM 1749 C CA . TRP A 1 220 ? -0.021 -24.609 -9.797 1 98.56 220 TRP A CA 1
ATOM 1750 C C . TRP A 1 220 ? -0.914 -24.922 -10.984 1 98.56 220 TRP A C 1
ATOM 1752 O O . TRP A 1 220 ? -2.021 -25.438 -10.82 1 98.56 220 TRP A O 1
ATOM 1762 N N . LEU A 1 221 ? -0.426 -24.531 -12.133 1 98.38 221 LEU A N 1
ATOM 1763 C CA . LEU A 1 221 ? -1.099 -24.719 -13.414 1 98.38 221 LEU 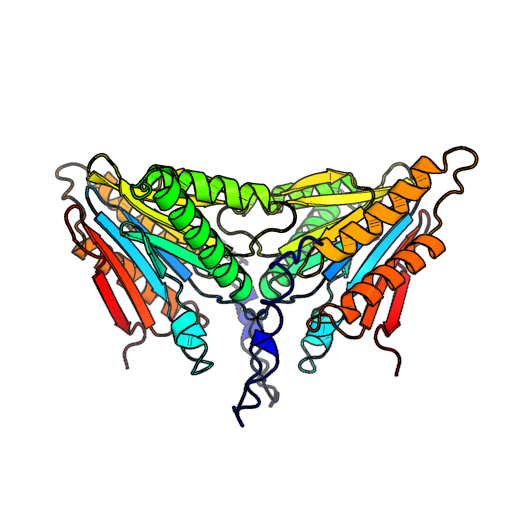A CA 1
ATOM 1764 C C . LEU A 1 221 ? -0.092 -25.047 -14.508 1 98.38 221 LEU A C 1
ATOM 1766 O O . LEU A 1 221 ? 0.952 -24.406 -14.609 1 98.38 221 LEU A O 1
ATOM 1770 N N . LYS A 1 222 ? -0.38 -26.062 -15.234 1 97.5 222 LYS A N 1
ATOM 1771 C CA . LYS A 1 222 ? 0.393 -26.422 -16.422 1 97.5 222 LYS A CA 1
ATOM 1772 C C . LYS A 1 222 ? -0.429 -26.219 -17.688 1 97.5 222 LYS A C 1
ATOM 1774 O O . LYS A 1 222 ? -1.652 -26.375 -17.672 1 97.5 222 LYS A O 1
ATOM 1779 N N . ALA A 1 223 ? 0.283 -25.938 -18.766 1 97.5 223 ALA A N 1
ATOM 1780 C CA . ALA A 1 223 ? -0.401 -25.828 -20.047 1 97.5 223 ALA A CA 1
ATOM 1781 C C . ALA A 1 223 ? -1.186 -27.094 -20.359 1 97.5 223 ALA A C 1
ATOM 1783 O O . ALA A 1 223 ? -0.652 -28.203 -20.266 1 97.5 223 ALA A O 1
ATOM 1784 N N . GLY A 1 224 ? -2.475 -26.906 -20.641 1 95.19 224 GLY A N 1
ATOM 1785 C CA . GLY A 1 224 ? -3.303 -28.047 -21 1 95.19 224 GLY A CA 1
ATOM 1786 C C . GLY A 1 224 ? -4.176 -28.516 -19.859 1 95.19 224 GLY A C 1
ATOM 1787 O O . GLY A 1 224 ? -5.121 -29.281 -20.062 1 95.19 224 GLY A O 1
ATOM 1788 N N . ASP A 1 225 ? -3.812 -28.062 -18.625 1 95.88 225 ASP A N 1
ATOM 1789 C CA . ASP A 1 225 ? -4.641 -28.438 -17.484 1 95.88 225 ASP A CA 1
ATOM 1790 C C . ASP A 1 225 ? -6.035 -27.828 -17.594 1 95.88 225 ASP A C 1
ATOM 1792 O O . ASP A 1 225 ? -6.188 -26.688 -18.031 1 95.88 225 ASP A O 1
ATOM 1796 N N . LYS A 1 226 ? -7.023 -28.578 -17.156 1 93.88 226 LYS A N 1
ATOM 1797 C CA . LYS A 1 226 ? -8.398 -28.078 -17.141 1 93.88 226 LYS A CA 1
ATOM 1798 C C . LYS A 1 226 ? -8.625 -27.109 -15.984 1 93.88 226 LYS A C 1
ATOM 1800 O O . LYS A 1 226 ? -9.43 -26.188 -16.078 1 93.88 226 LYS A O 1
ATOM 1805 N N . GLU A 1 227 ? -7.914 -27.422 -14.914 1 96.19 227 GLU A N 1
ATOM 1806 C CA . GLU A 1 227 ? -8.055 -26.594 -13.719 1 96.19 227 GLU A CA 1
ATOM 1807 C C . GLU A 1 227 ? -6.746 -26.547 -12.938 1 96.19 227 GLU A C 1
ATOM 1809 O O . GLU A 1 227 ? -5.871 -27.391 -13.117 1 96.19 227 GLU A O 1
ATOM 1814 N N . ALA A 1 228 ? -6.648 -25.531 -12.102 1 97.5 228 ALA A N 1
ATOM 1815 C CA . ALA A 1 228 ? -5.48 -25.391 -11.242 1 97.5 228 ALA A CA 1
ATOM 1816 C C . ALA A 1 228 ? -5.449 -26.484 -10.164 1 97.5 228 ALA A C 1
ATOM 1818 O O . ALA A 1 228 ? -6.5 -26.938 -9.719 1 97.5 228 ALA A O 1
ATOM 1819 N N . HIS A 1 229 ? -4.242 -26.844 -9.805 1 97.81 229 HIS A N 1
ATOM 1820 C CA . HIS A 1 229 ? -4.031 -27.812 -8.742 1 97.81 229 HIS A CA 1
ATOM 1821 C C . HIS A 1 229 ? -3.564 -27.141 -7.461 1 97.81 229 HIS A C 1
ATOM 1823 O O . HIS A 1 229 ? -3.012 -26.047 -7.5 1 97.81 229 HIS A O 1
ATOM 1829 N N . SER A 1 230 ? -3.891 -27.797 -6.316 1 96.31 230 SER A N 1
ATOM 1830 C CA . SER A 1 230 ? -3.463 -27.219 -5.051 1 96.31 230 SER A CA 1
ATOM 1831 C C . SER A 1 230 ? -3.074 -28.297 -4.047 1 96.31 230 SER A C 1
ATOM 1833 O O . SER A 1 230 ? -3.559 -29.438 -4.125 1 96.31 230 SER A O 1
ATOM 1835 N N . GLU A 1 231 ? -2.162 -27.984 -3.189 1 95.56 231 GLU A N 1
ATOM 1836 C CA . GLU A 1 231 ? -1.789 -28.812 -2.041 1 95.56 231 GLU A CA 1
ATOM 1837 C C . GLU A 1 231 ? -1.381 -27.938 -0.853 1 95.56 231 GLU A C 1
ATOM 1839 O O . GLU A 1 231 ? -1.019 -26.781 -1.022 1 95.56 231 GLU A O 1
ATOM 1844 N N . THR A 1 232 ? -1.588 -28.469 0.313 1 92.44 232 THR A N 1
ATOM 1845 C CA . THR A 1 232 ? -1.173 -27.797 1.537 1 92.44 232 THR A CA 1
ATOM 1846 C C . THR A 1 232 ? -0.182 -28.656 2.318 1 92.44 232 THR A C 1
ATOM 1848 O O . THR A 1 232 ? -0.338 -29.875 2.398 1 92.44 232 THR A O 1
ATOM 1851 N N . CYS A 1 233 ? 0.851 -27.969 2.791 1 90 233 CYS A N 1
ATOM 1852 C CA . CYS A 1 233 ? 1.829 -28.688 3.598 1 90 233 CYS A CA 1
ATOM 1853 C C . CYS A 1 233 ? 2.146 -27.938 4.879 1 90 233 CYS A C 1
ATOM 1855 O O . CYS A 1 233 ? 1.923 -26.719 4.961 1 90 233 CYS A O 1
ATOM 1857 N N . ASP A 1 234 ? 2.584 -28.688 5.871 1 87.88 234 ASP A N 1
ATOM 1858 C CA . ASP A 1 234 ? 3.008 -28.078 7.133 1 87.88 234 ASP A CA 1
ATOM 1859 C C . ASP A 1 234 ? 4.453 -27.609 7.055 1 87.88 234 ASP A C 1
ATOM 1861 O O . ASP A 1 234 ? 5.305 -28.281 6.465 1 87.88 234 ASP A O 1
ATOM 1865 N N . LEU A 1 235 ? 4.691 -26.469 7.559 1 85.31 235 LEU A N 1
ATOM 1866 C CA . LEU A 1 235 ? 6.031 -25.891 7.531 1 85.31 235 LEU A CA 1
ATOM 1867 C C . LEU A 1 235 ? 6.797 -26.234 8.805 1 85.31 235 LEU A C 1
ATOM 1869 O O . LEU A 1 235 ? 8.031 -26.219 8.82 1 85.31 235 LEU A O 1
ATOM 1873 N N . ARG A 1 236 ? 6.078 -26.266 9.992 1 76.88 236 ARG A N 1
ATOM 1874 C CA . ARG A 1 236 ? 6.754 -26.516 11.266 1 76.88 236 ARG A CA 1
ATOM 1875 C C . ARG A 1 236 ? 6.574 -27.953 11.719 1 76.88 236 ARG A C 1
ATOM 1877 O O . ARG A 1 236 ? 5.473 -28.5 11.641 1 76.88 236 ARG A O 1
ATOM 1884 N N . GLY A 1 237 ? 7.324 -28.906 11.25 1 57.34 237 GLY A N 1
ATOM 1885 C CA . GLY A 1 237 ? 7.281 -30.281 11.695 1 57.34 237 GLY A CA 1
ATOM 1886 C C . GLY A 1 237 ? 7 -30.438 13.18 1 57.34 237 GLY A C 1
ATOM 1887 O O . GLY A 1 237 ? 7.469 -29.625 13.984 1 57.34 237 GLY A O 1
ATOM 1888 N N . ASP A 1 238 ? 5.832 -31.031 13.523 1 42.06 238 ASP A N 1
ATOM 1889 C CA . ASP A 1 238 ? 5.82 -31.594 14.875 1 42.06 238 ASP A CA 1
ATOM 1890 C C . ASP A 1 238 ? 7.09 -32.375 15.156 1 42.06 238 ASP A C 1
ATOM 1892 O O . ASP A 1 238 ? 7.664 -33 14.242 1 42.06 238 ASP A O 1
ATOM 1896 N N . MET B 1 1 ? 41.031 -8.617 14.008 1 20.72 1 MET B N 1
ATOM 1897 C CA . MET B 1 1 ? 39.875 -9.391 14.492 1 20.72 1 MET B CA 1
ATOM 1898 C C . MET B 1 1 ? 38.625 -8.516 14.555 1 20.72 1 MET B C 1
ATOM 1900 O O . MET B 1 1 ? 38.469 -7.715 15.477 1 20.72 1 MET B O 1
ATOM 1904 N N . ILE B 1 2 ? 38.062 -7.973 13.664 1 25 2 ILE B N 1
ATOM 1905 C CA . ILE B 1 2 ? 37.312 -6.727 13.531 1 25 2 ILE B CA 1
ATOM 1906 C C . ILE B 1 2 ? 35.875 -6.941 13.992 1 25 2 ILE B C 1
ATOM 1908 O O . ILE B 1 2 ? 35.156 -7.777 13.445 1 25 2 ILE B O 1
ATOM 1912 N N . ASP B 1 3 ? 35.469 -6.898 15.453 1 23.36 3 ASP B N 1
ATOM 1913 C CA . ASP B 1 3 ? 34.281 -7.117 16.297 1 23.36 3 ASP B CA 1
ATOM 1914 C C . ASP B 1 3 ? 33.062 -6.355 15.758 1 23.36 3 ASP B C 1
ATOM 1916 O O . ASP B 1 3 ? 33.062 -5.125 15.75 1 23.36 3 ASP B O 1
ATOM 1920 N N . SER B 1 4 ? 32.531 -6.676 14.703 1 26.27 4 SER B N 1
ATOM 1921 C CA . SER B 1 4 ? 31.641 -5.773 13.961 1 26.27 4 SER B CA 1
ATOM 1922 C C . SER B 1 4 ? 30.312 -5.586 14.672 1 26.27 4 SER B C 1
ATOM 1924 O O . SER B 1 4 ? 29.656 -6.559 15.07 1 26.27 4 SER B O 1
ATOM 1926 N N . PRO B 1 5 ? 29.812 -4.445 15.352 1 26.67 5 PRO B N 1
ATOM 1927 C CA . PRO B 1 5 ? 28.766 -3.998 16.266 1 26.67 5 PRO B CA 1
ATOM 1928 C C . PRO B 1 5 ? 27.359 -4.34 15.773 1 26.67 5 PRO B C 1
ATOM 1930 O O . PRO B 1 5 ? 26.375 -4.062 16.469 1 26.67 5 PRO B O 1
ATOM 1933 N N . LEU B 1 6 ? 27.156 -4.75 14.609 1 26.25 6 LEU B N 1
ATOM 1934 C CA . LEU B 1 6 ? 25.859 -4.852 13.977 1 26.25 6 LEU B CA 1
ATOM 1935 C C . LEU B 1 6 ? 25.031 -5.965 14.609 1 26.25 6 LEU B C 1
ATOM 1937 O O . LEU B 1 6 ? 23.797 -5.91 14.602 1 26.25 6 LEU B O 1
ATOM 1941 N N . LEU B 1 7 ? 25.562 -7.059 15.305 1 27.5 7 LEU B N 1
ATOM 1942 C CA . LEU B 1 7 ? 25 -8.273 15.883 1 27.5 7 LEU B CA 1
ATOM 1943 C C . LEU B 1 7 ? 24.328 -7.977 17.219 1 27.5 7 LEU B C 1
ATOM 1945 O O . LEU B 1 7 ? 23.469 -8.75 17.656 1 27.5 7 LEU B O 1
ATOM 1949 N N . SER B 1 8 ? 24.719 -6.98 17.969 1 28.09 8 SER B N 1
ATOM 1950 C CA . SER B 1 8 ? 24.406 -6.781 19.391 1 28.09 8 SER B CA 1
ATOM 1951 C C . SER B 1 8 ? 22.969 -6.328 19.578 1 28.09 8 SER B C 1
ATOM 1953 O O . SER B 1 8 ? 22.328 -6.68 20.578 1 28.09 8 SER B O 1
ATOM 1955 N N . ASP B 1 9 ? 22.438 -5.559 18.719 1 26.25 9 ASP B N 1
ATOM 1956 C CA . ASP B 1 9 ? 21.203 -4.879 19.078 1 26.25 9 ASP B CA 1
ATOM 1957 C C . ASP B 1 9 ? 20 -5.801 18.891 1 26.25 9 ASP B C 1
ATOM 1959 O O . ASP B 1 9 ? 18.859 -5.383 19.094 1 2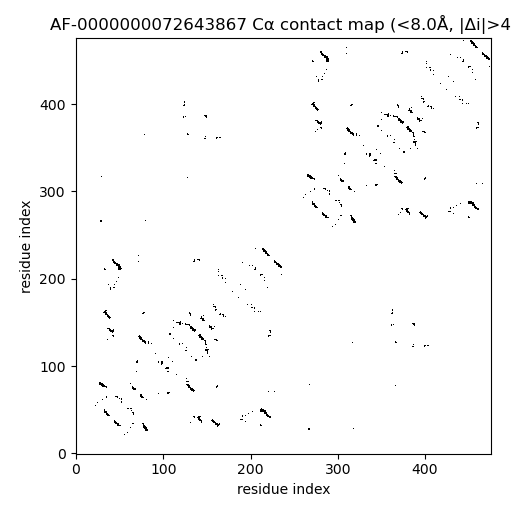6.25 9 ASP B O 1
ATOM 1963 N N . MET B 1 10 ? 20.125 -7.152 18.594 1 25.95 10 MET B N 1
ATOM 1964 C CA . MET B 1 10 ? 19.141 -8.219 18.531 1 25.95 10 MET B CA 1
ATOM 1965 C C . MET B 1 10 ? 18.703 -8.641 19.938 1 25.95 10 MET B C 1
ATOM 1967 O O . MET B 1 10 ? 17.656 -9.273 20.094 1 25.95 10 MET B O 1
ATOM 1971 N N . ASP B 1 11 ? 19.5 -8.484 20.969 1 28.27 11 ASP B N 1
ATOM 1972 C CA . ASP B 1 11 ? 19.359 -8.961 22.344 1 28.27 11 ASP B CA 1
ATOM 1973 C C . ASP B 1 11 ? 18.234 -8.234 23.062 1 28.27 11 ASP B C 1
ATOM 1975 O O . ASP B 1 11 ? 17.812 -8.641 24.156 1 28.27 11 ASP B O 1
ATOM 1979 N N . LEU B 1 12 ? 17.953 -6.992 22.703 1 26.5 12 LEU B N 1
ATOM 1980 C CA . LEU B 1 12 ? 17.016 -6.23 23.516 1 26.5 12 LEU B CA 1
ATOM 1981 C C . LEU B 1 12 ? 15.609 -6.824 23.422 1 26.5 12 LEU B C 1
ATOM 1983 O O . LEU B 1 12 ? 14.75 -6.543 24.266 1 26.5 12 LEU B O 1
ATOM 1987 N N . PHE B 1 13 ? 15.234 -7.676 22.422 1 26.27 13 PHE B N 1
ATOM 1988 C CA . PHE B 1 13 ? 13.875 -8.195 22.281 1 26.27 13 PHE B CA 1
ATOM 1989 C C . PHE B 1 13 ? 13.672 -9.414 23.172 1 26.27 13 PHE B C 1
ATOM 1991 O O . PHE B 1 13 ? 12.562 -9.961 23.234 1 26.27 13 PHE B O 1
ATOM 1998 N N . LYS B 1 14 ? 14.57 -10.07 23.906 1 26.91 14 LYS B N 1
ATOM 1999 C CA . LYS B 1 14 ? 14.398 -11.297 24.672 1 26.91 14 LYS B CA 1
ATOM 2000 C C . LYS B 1 14 ? 13.703 -11.031 26 1 26.91 14 LYS B C 1
ATOM 2002 O O . LYS B 1 14 ? 12.891 -11.836 26.453 1 26.91 14 LYS B O 1
ATOM 2007 N N . ASP B 1 15 ? 14.133 -10.141 26.906 1 26.89 15 ASP B N 1
ATOM 2008 C CA . ASP B 1 15 ? 13.961 -10.289 28.359 1 26.89 15 ASP B CA 1
ATOM 2009 C C . ASP B 1 15 ? 12.539 -9.922 28.781 1 26.89 15 ASP B C 1
ATOM 2011 O O . ASP B 1 15 ? 12.148 -10.164 29.922 1 26.89 15 ASP B O 1
ATOM 2015 N N . SER B 1 16 ? 11.766 -8.852 28.5 1 27.17 16 SER B N 1
ATOM 2016 C CA . SER B 1 16 ? 10.727 -8.484 29.453 1 27.17 16 SER B CA 1
ATOM 2017 C C . SER B 1 16 ? 9.555 -9.453 29.391 1 27.17 16 SER B C 1
ATOM 2019 O O . SER B 1 16 ? 8.789 -9.445 28.422 1 27.17 16 SER B O 1
ATOM 2021 N N . ARG B 1 17 ? 9.484 -10.578 30.125 1 28.7 17 ARG B N 1
ATOM 2022 C CA . ARG B 1 17 ? 8.484 -11.508 30.656 1 28.7 17 ARG B CA 1
ATOM 2023 C C . ARG B 1 17 ? 7.383 -10.766 31.391 1 28.7 17 ARG B C 1
ATOM 2025 O O . ARG B 1 17 ? 6.914 -11.219 32.438 1 28.7 17 ARG B O 1
ATOM 2032 N N . LEU B 1 18 ? 7.176 -9.438 31.344 1 27.86 18 LEU B N 1
ATOM 2033 C CA . LEU B 1 18 ? 6.164 -8.844 32.219 1 27.86 18 LEU B CA 1
ATOM 2034 C C . LEU B 1 18 ? 4.836 -9.586 32.094 1 27.86 18 LEU B C 1
ATOM 2036 O O . LEU B 1 18 ? 4.496 -10.078 31 1 27.86 18 LEU B O 1
ATOM 2040 N N . LYS B 1 19 ? 4.059 -10.047 33.094 1 30.67 19 LYS B N 1
ATOM 2041 C CA . LYS B 1 19 ? 2.785 -10.688 33.406 1 30.67 19 LYS B CA 1
ATOM 2042 C C . LYS B 1 19 ? 1.682 -10.203 32.469 1 30.67 19 LYS B C 1
ATOM 2044 O O . LYS B 1 19 ? 0.496 -10.391 32.75 1 30.67 19 LYS B O 1
ATOM 2049 N N . THR B 1 20 ? 1.854 -9.367 31.375 1 30.14 20 THR B N 1
ATOM 2050 C CA . THR B 1 20 ? 1.227 -8.305 30.594 1 30.14 20 THR B CA 1
ATOM 2051 C C . THR B 1 20 ? 0.127 -8.875 29.703 1 30.14 20 THR B C 1
ATOM 2053 O O . THR B 1 20 ? 0.359 -9.82 28.938 1 30.14 20 THR B O 1
ATOM 2056 N N . ASP B 1 21 ? -1.286 -8.984 30.047 1 31.19 21 ASP B N 1
ATOM 2057 C CA . ASP B 1 21 ? -2.59 -9.102 29.391 1 31.19 21 ASP B CA 1
ATOM 2058 C C . ASP B 1 21 ? -2.502 -8.719 27.922 1 31.19 21 ASP B C 1
ATOM 2060 O O . ASP B 1 21 ? -2.693 -7.559 27.547 1 31.19 21 ASP B O 1
ATOM 2064 N N . ALA B 1 22 ? -1.609 -8.953 27.25 1 31.58 22 ALA B N 1
ATOM 2065 C CA . ALA B 1 22 ? -0.82 -8.867 26.016 1 31.58 22 ALA B CA 1
ATOM 2066 C C . ALA B 1 22 ? -1.647 -9.266 24.797 1 31.58 22 ALA B C 1
ATOM 2068 O O . ALA B 1 22 ? -1.791 -10.453 24.5 1 31.58 22 ALA B O 1
ATOM 2069 N N . GLN B 1 23 ? -2.914 -8.883 24.719 1 34.97 23 GLN B N 1
ATOM 2070 C CA . GLN B 1 23 ? -3.467 -8.852 23.375 1 34.97 23 GLN B CA 1
ATOM 2071 C C . GLN B 1 23 ? -2.365 -8.664 22.328 1 34.97 23 GLN B C 1
ATOM 2073 O O . GLN B 1 23 ? -1.673 -7.641 22.328 1 34.97 23 GLN B O 1
ATOM 2078 N N . GLN B 1 24 ? -1.645 -9.602 22.078 1 34.97 24 GLN B N 1
ATOM 2079 C CA . GLN B 1 24 ? -0.474 -9.828 21.234 1 34.97 24 GLN B CA 1
ATOM 2080 C C . GLN B 1 24 ? -0.445 -8.852 20.062 1 34.97 24 GLN B C 1
ATOM 2082 O O . GLN B 1 24 ? -1.427 -8.727 19.328 1 34.97 24 GLN B O 1
ATOM 2087 N N . TRP B 1 25 ? 0.215 -7.793 20.328 1 39.75 25 TRP B N 1
ATOM 2088 C CA . TRP B 1 25 ? 0.571 -6.82 19.312 1 39.75 25 TRP B CA 1
ATOM 2089 C C . TRP B 1 25 ? 0.698 -7.488 17.938 1 39.75 25 TRP B C 1
ATOM 2091 O O . TRP B 1 25 ? 1.366 -8.516 17.812 1 39.75 25 TRP B O 1
ATOM 2101 N N . ASN B 1 26 ? -0.404 -7.441 17.172 1 43.22 26 ASN B N 1
ATOM 2102 C CA . ASN B 1 26 ? -0.289 -7.93 15.797 1 43.22 26 ASN B CA 1
ATOM 2103 C C . ASN B 1 26 ? 0.227 -6.844 14.859 1 43.22 26 ASN B C 1
ATOM 2105 O O . ASN B 1 26 ? -0.474 -5.867 14.586 1 43.22 26 ASN B O 1
ATOM 2109 N N . PRO B 1 27 ? 1.562 -6.695 14.844 1 44.97 27 PRO B N 1
ATOM 2110 C CA . PRO B 1 27 ? 2.154 -5.691 13.961 1 44.97 27 PRO B CA 1
ATOM 2111 C C . PRO B 1 27 ? 1.397 -5.551 12.641 1 44.97 27 PRO B C 1
ATOM 2113 O O . PRO B 1 27 ? 1.592 -4.574 11.914 1 44.97 27 PRO B O 1
ATOM 2116 N N . TYR B 1 28 ? 0.592 -6.562 12.492 1 46.88 28 TYR B N 1
ATOM 2117 C CA . TYR B 1 28 ? -0.139 -6.543 11.234 1 46.88 28 TYR B CA 1
ATOM 2118 C C . TYR B 1 28 ? -1.507 -5.895 11.406 1 46.88 28 TYR B C 1
ATOM 2120 O O . TYR B 1 28 ? -2.363 -5.988 10.523 1 46.88 28 TYR B O 1
ATOM 2128 N N . ASP B 1 29 ? -1.521 -5.312 12.641 1 52.5 29 ASP B N 1
ATOM 2129 C CA . ASP B 1 29 ? -2.773 -4.59 12.852 1 52.5 29 ASP B CA 1
ATOM 2130 C C . ASP B 1 29 ? -2.846 -3.348 11.969 1 52.5 29 ASP B C 1
ATOM 2132 O O . ASP B 1 29 ? -1.83 -2.697 11.719 1 52.5 29 ASP B O 1
ATOM 2136 N N . ASP B 1 30 ? -3.855 -3.258 11.117 1 55.19 30 ASP B N 1
ATOM 2137 C CA . ASP B 1 30 ? -4.059 -2.104 10.25 1 55.19 30 ASP B CA 1
ATOM 2138 C C . ASP B 1 30 ? -4.422 -0.862 11.062 1 55.19 30 ASP B C 1
ATOM 2140 O O . ASP B 1 30 ? -5.305 -0.912 11.914 1 55.19 30 ASP B O 1
ATOM 2144 N N . MET B 1 31 ? -3.402 0.141 11.125 1 56.25 31 MET B N 1
ATOM 2145 C CA . MET B 1 31 ? -3.775 1.444 11.672 1 56.25 31 MET B CA 1
ATOM 2146 C C . MET B 1 31 ? -4.949 2.039 10.898 1 56.25 31 MET B C 1
ATOM 2148 O O . MET B 1 31 ? -5.32 3.193 11.117 1 56.25 31 MET B O 1
ATOM 2152 N N . GLY B 1 32 ? -5.715 1.166 10.234 1 66.38 32 GLY B N 1
ATOM 2153 C CA . GLY B 1 32 ? -6.875 1.72 9.555 1 66.38 32 GLY B CA 1
ATOM 2154 C C . GLY B 1 32 ? -7.16 3.16 9.938 1 66.38 32 GLY B C 1
ATOM 2155 O O . GLY B 1 32 ? -6.289 3.85 10.469 1 66.38 32 GLY B O 1
ATOM 2156 N N . GLY B 1 33 ? -8.086 3.898 9.391 1 80.19 33 GLY B N 1
ATOM 2157 C CA . GLY B 1 33 ? -8.508 5.258 9.68 1 80.19 33 GLY B CA 1
ATOM 2158 C C . GLY B 1 33 ? -8.312 6.203 8.508 1 80.19 33 GLY B C 1
ATOM 2159 O O . GLY B 1 33 ? -8.297 5.773 7.352 1 80.19 33 GLY B O 1
ATOM 2160 N N . THR B 1 34 ? -8.359 7.512 8.992 1 89.31 34 THR B N 1
ATOM 2161 C CA . THR B 1 34 ? -8.297 8.562 7.984 1 89.31 34 THR B CA 1
ATOM 2162 C C . THR B 1 34 ? -7.402 9.711 8.453 1 89.31 34 THR B C 1
ATOM 2164 O O . THR B 1 34 ? -7.422 10.078 9.625 1 89.31 34 THR B O 1
ATOM 2167 N N . CYS B 1 35 ? -6.574 10.156 7.598 1 94.38 35 CYS B N 1
ATOM 2168 C CA . CYS B 1 35 ? -5.75 11.336 7.824 1 94.38 35 CYS B CA 1
ATOM 2169 C C . CYS B 1 35 ? -5.922 12.344 6.695 1 94.38 35 CYS B C 1
ATOM 2171 O O . CYS B 1 35 ? -5.977 11.969 5.523 1 94.38 35 CYS B O 1
ATOM 2173 N N . ALA B 1 36 ? -6.023 13.633 7.047 1 97.38 36 ALA B N 1
ATOM 2174 C CA . ALA B 1 36 ? -6.219 14.695 6.066 1 97.38 36 ALA B CA 1
ATOM 2175 C C . ALA B 1 36 ? -5.375 15.922 6.406 1 97.38 36 ALA B C 1
ATOM 2177 O O . ALA B 1 36 ? -4.93 16.078 7.547 1 97.38 36 ALA B O 1
ATOM 2178 N N . ALA B 1 37 ? -5.164 16.734 5.371 1 98.31 37 ALA B N 1
ATOM 2179 C CA . ALA B 1 37 ? -4.375 17.938 5.586 1 98.31 37 ALA B CA 1
ATOM 2180 C C . ALA B 1 37 ? -4.824 19.062 4.652 1 98.31 37 ALA B C 1
ATOM 2182 O O . ALA B 1 37 ? -5.305 18.812 3.547 1 98.31 37 ALA B O 1
ATOM 2183 N N . ILE B 1 38 ? -4.703 20.281 5.129 1 97.56 38 ILE B N 1
ATOM 2184 C CA . ILE B 1 38 ? -4.992 21.516 4.402 1 97.56 38 ILE B CA 1
ATOM 2185 C C . ILE B 1 38 ? -3.84 22.5 4.582 1 97.56 38 ILE B C 1
ATOM 2187 O O . ILE B 1 38 ? -3.299 22.641 5.684 1 97.56 38 ILE B O 1
ATOM 2191 N N . ARG B 1 39 ? -3.49 23.141 3.535 1 97.19 39 ARG B N 1
ATOM 2192 C CA . ARG B 1 39 ? -2.477 24.172 3.668 1 97.19 39 ARG B CA 1
ATOM 2193 C C . ARG B 1 39 ? -3.055 25.547 3.34 1 97.19 39 ARG B C 1
ATOM 2195 O O . ARG B 1 39 ? -4.039 25.656 2.607 1 97.19 39 ARG B O 1
ATOM 2202 N N . GLY B 1 40 ? -2.561 26.562 3.861 1 95 40 GLY B N 1
ATOM 2203 C CA . GLY B 1 40 ? -2.834 27.953 3.533 1 95 40 GLY B CA 1
ATOM 2204 C C . GLY B 1 40 ? -1.588 28.734 3.172 1 95 40 GLY B C 1
ATOM 2205 O O . GLY B 1 40 ? -0.566 28.156 2.803 1 95 40 GLY B O 1
ATOM 2206 N N . ASP B 1 41 ? -1.703 30.031 3.246 1 94.62 41 ASP B N 1
ATOM 2207 C CA . ASP B 1 41 ? -0.606 30.875 2.803 1 94.62 41 ASP B CA 1
ATOM 2208 C C . ASP B 1 41 ? 0.61 30.734 3.713 1 94.62 41 ASP B C 1
ATOM 2210 O O . ASP B 1 41 ? 1.75 30.75 3.244 1 94.62 41 ASP B O 1
ATOM 2214 N N . ASP B 1 42 ? 0.323 30.609 4.98 1 97.31 42 ASP B N 1
ATOM 2215 C CA . ASP B 1 42 ? 1.45 30.547 5.906 1 97.31 42 ASP B CA 1
ATOM 2216 C C . ASP B 1 42 ? 1.202 29.516 7.008 1 97.31 42 ASP B C 1
ATOM 2218 O O . ASP B 1 42 ? 1.698 29.672 8.125 1 97.31 42 ASP B O 1
ATOM 2222 N N . TRP B 1 43 ? 0.372 28.547 6.652 1 98.12 43 TRP B N 1
ATOM 2223 C CA . TRP B 1 43 ? 0.054 27.547 7.672 1 98.12 43 TRP B CA 1
ATOM 2224 C C . TRP B 1 43 ? -0.312 26.203 7.027 1 98.12 43 TRP B C 1
ATOM 2226 O O . TRP B 1 43 ? -0.602 26.141 5.832 1 98.12 43 TRP B O 1
ATOM 2236 N N . VAL B 1 44 ? -0.187 25.172 7.84 1 98.5 44 VAL B N 1
ATOM 2237 C CA . VAL B 1 44 ? -0.688 23.844 7.5 1 98.5 44 VAL B CA 1
ATOM 2238 C C . VAL B 1 44 ? -1.497 23.281 8.664 1 98.5 44 VAL B C 1
ATOM 2240 O O . VAL B 1 44 ? -1.161 23.516 9.828 1 98.5 44 VAL B O 1
ATOM 2243 N N . VAL B 1 45 ? -2.578 22.547 8.336 1 98.62 45 VAL B N 1
ATOM 2244 C CA . VAL B 1 45 ? -3.432 21.891 9.32 1 98.62 45 VAL B CA 1
ATOM 2245 C C . VAL B 1 45 ? -3.617 20.422 8.961 1 98.62 45 VAL B C 1
ATOM 2247 O O . VAL B 1 45 ? -3.969 20.094 7.82 1 98.62 45 VAL B O 1
ATOM 2250 N N . PHE B 1 46 ? -3.338 19.562 9.906 1 98.5 46 PHE B N 1
ATOM 2251 C CA . PHE B 1 46 ? -3.564 18.125 9.773 1 98.5 46 PHE B CA 1
ATOM 2252 C C . PHE B 1 46 ? -4.691 17.672 10.688 1 98.5 46 PHE B C 1
ATOM 2254 O O . PHE B 1 46 ? -4.863 18.203 11.789 1 98.5 46 PHE B O 1
ATOM 2261 N N . GLY B 1 47 ? -5.43 16.688 10.203 1 96.88 47 GLY B N 1
ATOM 2262 C CA . GLY B 1 47 ? -6.457 16.031 11 1 96.88 47 GLY B CA 1
ATOM 2263 C C . GLY B 1 47 ? -6.496 14.531 10.812 1 96.88 47 GLY B C 1
ATOM 2264 O O . GLY B 1 47 ? -6.312 14.031 9.703 1 96.88 47 GLY B O 1
ATOM 2265 N N . SER B 1 48 ? -6.734 13.766 11.93 1 94.12 48 SER B N 1
ATOM 2266 C CA . SER B 1 48 ? -6.879 12.312 11.836 1 94.12 48 SER B CA 1
ATOM 2267 C C . SER B 1 48 ? -7.836 11.789 12.898 1 94.12 48 SER B C 1
ATOM 2269 O O . SER B 1 48 ? -7.914 12.336 14 1 94.12 48 SER B O 1
ATOM 2271 N N . ASP B 1 49 ? -8.531 10.688 12.516 1 87.75 49 ASP B N 1
ATOM 2272 C CA . ASP B 1 49 ? -9.391 10.039 13.5 1 87.75 49 ASP B CA 1
ATOM 2273 C C . ASP B 1 49 ? -8.562 9.25 14.516 1 87.75 49 ASP B C 1
ATOM 2275 O O . ASP B 1 49 ? -7.418 8.875 14.234 1 87.75 49 ASP B O 1
ATOM 2279 N N . THR B 1 50 ? -9.18 8.938 15.734 1 73.69 50 THR B N 1
ATOM 2280 C CA . THR B 1 50 ? -8.438 8.312 16.812 1 73.69 50 THR B CA 1
ATOM 2281 C C . THR B 1 50 ? -8.844 6.848 16.969 1 73.69 50 THR B C 1
ATOM 2283 O O . THR B 1 50 ? -8.617 6.242 18.016 1 73.69 50 THR B O 1
ATOM 2286 N N . ARG B 1 51 ? -9.703 6.105 16.141 1 60.75 51 ARG B N 1
ATOM 2287 C CA . ARG B 1 51 ? -10.25 4.762 16.297 1 60.75 51 ARG B CA 1
ATOM 2288 C C . ARG B 1 51 ? -9.195 3.801 16.844 1 60.75 51 ARG B C 1
ATOM 2290 O O . ARG B 1 51 ? -9.492 2.961 17.688 1 60.75 51 ARG B O 1
ATOM 2297 N N . MET B 1 52 ? -8.156 3.396 16.188 1 52.66 52 MET B N 1
ATOM 2298 C CA . MET B 1 52 ? -7.199 2.379 16.609 1 52.66 52 MET B CA 1
ATOM 2299 C C . MET B 1 52 ? -6.492 2.797 17.891 1 52.66 52 MET B C 1
ATOM 2301 O O . MET B 1 52 ? -5.871 1.971 18.562 1 52.66 52 MET B O 1
ATOM 2305 N N . LEU B 1 53 ? -6.82 4.043 18.297 1 45.59 53 LEU B N 1
ATOM 2306 C CA . LEU B 1 53 ? -6.285 4.473 19.578 1 45.59 53 LEU B CA 1
ATOM 2307 C C . LEU B 1 53 ? -6.941 3.707 20.719 1 45.59 53 LEU B C 1
ATOM 2309 O O . LEU B 1 53 ? -6.363 3.576 21.797 1 45.59 53 LEU B O 1
ATOM 2313 N N . MET B 1 54 ? -8.141 3.393 20.5 1 38.91 54 MET B N 1
ATOM 2314 C CA . MET B 1 54 ? -8.867 2.896 21.656 1 38.91 54 MET B CA 1
ATOM 2315 C C . MET B 1 54 ? -8.469 1.463 21.984 1 38.91 54 MET B C 1
ATOM 2317 O O . MET B 1 54 ? -8.719 0.979 23.094 1 38.91 54 MET B O 1
ATOM 2321 N N . TRP B 1 55 ? -8.469 0.695 21 1 37.19 55 TRP B N 1
ATOM 2322 C CA . TRP B 1 55 ? -8.352 -0.648 21.562 1 37.19 55 TRP B CA 1
ATOM 2323 C C . TRP B 1 55 ? -7.184 -0.733 22.531 1 37.19 55 TRP B C 1
ATOM 2325 O O . TRP B 1 55 ? -7.277 -1.394 23.562 1 37.19 55 TRP B O 1
ATOM 2335 N N . LYS B 1 56 ? -5.812 -1.22 22.156 1 41.53 56 LYS B N 1
ATOM 2336 C CA . LYS B 1 56 ? -4.863 -1.677 23.172 1 41.53 56 LYS B CA 1
ATOM 2337 C C . LYS B 1 56 ? -4.25 -0.499 23.922 1 41.53 56 LYS B C 1
ATOM 2339 O O . LYS B 1 56 ? -3.941 0.534 23.312 1 41.53 56 LYS B O 1
ATOM 2344 N N . SER B 1 57 ? -4.422 -0.344 25.172 1 39.97 57 SER B N 1
ATOM 2345 C CA . SER B 1 57 ? -3.812 0.564 26.141 1 39.97 57 SER B CA 1
ATOM 2346 C C . SER B 1 57 ? -2.479 1.098 25.625 1 39.97 57 SER B C 1
ATOM 2348 O O . SER B 1 57 ? -2.223 2.303 25.688 1 39.97 57 SER B O 1
ATOM 2350 N N . ILE B 1 58 ? -1.464 0.307 25.672 1 40.38 58 ILE B N 1
ATOM 2351 C CA . ILE B 1 58 ? -0.047 0.636 25.562 1 40.38 58 ILE B CA 1
ATOM 2352 C C . ILE B 1 58 ? 0.281 1.057 24.141 1 40.38 58 ILE B C 1
ATOM 2354 O O . ILE B 1 58 ? 1.045 2.002 23.922 1 40.38 58 ILE B O 1
ATOM 2358 N N . LEU B 1 59 ? -0.287 0.406 23.141 1 42.66 59 LEU B N 1
ATOM 2359 C CA . LEU B 1 59 ? 0.065 0.644 21.734 1 42.66 59 LEU B CA 1
ATOM 2360 C C . LEU B 1 59 ? -0.575 1.931 21.234 1 42.66 59 LEU B C 1
ATOM 2362 O O . LEU B 1 59 ? -0.287 2.373 20.109 1 42.66 59 LEU B O 1
ATOM 2366 N N . ALA B 1 60 ? -1.503 2.512 21.922 1 45.31 60 ALA B N 1
ATOM 2367 C CA . ALA B 1 60 ? -2.389 3.629 21.609 1 45.31 60 ALA B CA 1
ATOM 2368 C C . ALA B 1 60 ? -1.593 4.902 21.328 1 45.31 60 ALA B C 1
ATOM 2370 O O . ALA B 1 60 ? -1.941 5.676 20.438 1 45.31 60 ALA B O 1
ATOM 2371 N N . ARG B 1 61 ? -0.794 5.16 22.344 1 44.94 61 ARG B N 1
ATOM 2372 C CA . ARG B 1 61 ? -0.117 6.434 22.109 1 44.94 61 ARG B CA 1
ATOM 2373 C C . ARG B 1 61 ? 0.617 6.426 20.781 1 44.94 61 ARG B C 1
ATOM 2375 O O . ARG B 1 61 ? 0.733 7.465 20.125 1 44.94 61 ARG B O 1
ATOM 2382 N N . ASP B 1 62 ? 1.02 5.195 20.469 1 50.44 62 ASP B N 1
ATOM 2383 C CA . ASP B 1 62 ? 1.907 5.109 19.312 1 50.44 62 ASP B CA 1
ATOM 2384 C C . ASP B 1 62 ? 1.111 4.938 18.016 1 50.44 62 ASP B C 1
ATOM 2386 O O . ASP B 1 62 ? 1.682 4.953 16.922 1 50.44 62 ASP B O 1
ATOM 2390 N N . CYS B 1 63 ? -0.198 4.926 18.156 1 63.03 63 CYS B N 1
ATOM 2391 C CA . CYS B 1 63 ? -0.955 4.73 16.922 1 63.03 63 CYS B CA 1
ATOM 2392 C C . CYS B 1 63 ? -1.386 6.066 16.328 1 63.03 63 CYS B C 1
ATOM 2394 O O . CYS B 1 63 ? -2.467 6.176 15.75 1 63.03 63 CYS B O 1
ATOM 2396 N N . GLU B 1 64 ? -0.505 7.004 16.609 1 80.38 64 GLU B N 1
ATOM 2397 C CA . GLU B 1 64 ? -0.736 8.312 16.016 1 80.38 64 GLU B CA 1
ATOM 2398 C C . GLU B 1 64 ? -0.602 8.266 14.5 1 80.38 64 GLU B C 1
ATOM 2400 O O . GLU B 1 64 ? 0.226 7.523 13.969 1 80.38 64 GLU B O 1
ATOM 2405 N N . LYS B 1 65 ? -1.5 9.062 13.945 1 90.88 65 LYS B N 1
ATOM 2406 C CA . LYS B 1 65 ? -1.438 9.125 12.484 1 90.88 65 LYS B CA 1
ATOM 2407 C C . LYS B 1 65 ? -0.728 10.398 12.016 1 90.88 65 LYS B C 1
ATOM 2409 O O . LYS B 1 65 ? -0.337 10.5 10.852 1 90.88 65 LYS B O 1
ATOM 2414 N N . ILE B 1 66 ? -0.601 11.352 12.961 1 95.62 66 ILE B N 1
ATOM 2415 C CA . ILE B 1 66 ? 0.125 12.578 12.656 1 95.62 66 ILE B CA 1
ATOM 2416 C C . ILE B 1 66 ? 1.388 12.656 13.516 1 95.62 66 ILE B C 1
ATOM 2418 O O . ILE B 1 66 ? 1.318 12.578 14.742 1 95.62 66 ILE B O 1
ATOM 2422 N N . HIS B 1 67 ? 2.527 12.891 12.867 1 95.75 67 HIS B N 1
ATOM 2423 C CA . HIS B 1 67 ? 3.822 12.922 13.547 1 95.75 67 HIS B CA 1
ATOM 2424 C C . HIS B 1 67 ? 4.523 14.258 13.32 1 95.75 67 HIS B C 1
ATOM 2426 O O . HIS B 1 67 ? 4.609 14.742 12.188 1 95.75 67 HIS B O 1
ATOM 2432 N N . VAL B 1 68 ? 4.938 14.758 14.43 1 97.12 68 VAL B N 1
ATOM 2433 C CA . VAL B 1 68 ? 5.77 15.953 14.336 1 97.12 68 VAL B CA 1
ATOM 2434 C C . VAL B 1 68 ? 7.246 15.562 14.32 1 97.12 68 VAL B C 1
ATOM 2436 O O . VAL B 1 68 ? 7.766 15.031 15.305 1 97.12 68 VAL B O 1
ATOM 2439 N N . LEU B 1 69 ? 7.91 15.828 13.258 1 97.25 69 LEU B N 1
ATOM 2440 C CA . LEU B 1 69 ? 9.312 15.461 13.086 1 97.25 69 LEU B CA 1
ATOM 2441 C C . LEU B 1 69 ? 10.219 16.672 13.242 1 97.25 69 LEU B C 1
ATOM 2443 O O . LEU B 1 69 ? 9.758 17.75 13.625 1 97.25 69 LEU B O 1
ATOM 2447 N N . ASP B 1 70 ? 11.523 16.484 13 1 94.69 70 ASP B N 1
ATOM 2448 C CA . ASP B 1 70 ? 12.492 17.578 13.109 1 94.69 70 ASP B CA 1
ATOM 2449 C C . ASP B 1 70 ? 12.125 18.75 12.203 1 94.69 70 ASP B C 1
ATOM 2451 O O . ASP B 1 70 ? 11.609 18.531 11.102 1 94.69 70 ASP B O 1
ATOM 2455 N N . ASN B 1 71 ? 12.383 20 12.688 1 93 71 ASN B N 1
ATOM 2456 C CA . ASN B 1 71 ? 12.109 21.25 11.984 1 93 71 ASN B CA 1
ATOM 2457 C C . ASN B 1 71 ? 10.609 21.469 11.805 1 93 71 ASN B C 1
ATOM 2459 O O . ASN B 1 71 ? 10.18 22.078 10.82 1 93 71 ASN B O 1
ATOM 2463 N N . ASN B 1 72 ? 9.805 20.859 12.578 1 94.31 72 ASN B N 1
ATOM 2464 C CA . ASN B 1 72 ? 8.352 20.984 12.625 1 94.31 72 ASN B CA 1
ATOM 2465 C C . ASN B 1 72 ? 7.699 20.484 11.344 1 94.31 72 ASN B C 1
ATOM 2467 O O . ASN B 1 72 ? 6.723 21.062 10.867 1 94.31 72 ASN B O 1
ATOM 2471 N N . ILE B 1 73 ? 8.344 19.578 10.742 1 98 73 ILE B N 1
ATOM 2472 C CA . ILE B 1 73 ? 7.723 18.938 9.594 1 98 73 ILE B CA 1
ATOM 2473 C C . ILE B 1 73 ? 6.652 17.953 10.078 1 98 73 ILE B C 1
ATOM 2475 O O . ILE B 1 73 ? 6.887 17.172 11.008 1 98 73 ILE B O 1
ATOM 2479 N N . LEU B 1 74 ? 5.496 18.078 9.484 1 98.5 74 LEU B N 1
ATOM 2480 C CA . LEU B 1 74 ? 4.391 17.188 9.844 1 98.5 74 LEU B CA 1
ATOM 2481 C C . LEU B 1 74 ? 4.273 16.031 8.852 1 98.5 74 LEU B C 1
ATOM 2483 O O . LEU B 1 74 ? 4.367 16.234 7.641 1 98.5 74 LEU B O 1
ATOM 2487 N N . LEU B 1 75 ? 4.09 14.844 9.422 1 98.25 75 LEU B N 1
ATOM 2488 C CA . LEU B 1 75 ? 3.877 13.641 8.625 1 98.25 75 LEU B CA 1
ATOM 2489 C C . LEU B 1 75 ? 2.557 12.969 8.992 1 98.25 75 LEU B C 1
ATOM 2491 O O . LEU B 1 75 ? 2.346 12.594 10.148 1 98.25 75 LEU B O 1
ATOM 2495 N N . GLY B 1 76 ? 1.656 12.922 8.023 1 96.62 76 GLY B N 1
ATOM 2496 C CA . GLY B 1 76 ? 0.436 12.141 8.164 1 96.62 76 GLY B CA 1
ATOM 2497 C C . GLY B 1 76 ? 0.538 10.758 7.543 1 96.62 76 GLY B C 1
ATOM 2498 O O . GLY B 1 76 ? 1.075 10.602 6.445 1 96.62 76 GLY B O 1
ATOM 2499 N N . THR B 1 77 ? 0.029 9.781 8.273 1 92.88 77 THR B N 1
ATOM 2500 C CA . THR B 1 77 ? 0.117 8.406 7.785 1 92.88 77 THR B CA 1
ATOM 2501 C C . THR B 1 77 ? -1.183 7.652 8.047 1 92.88 77 THR B C 1
ATOM 2503 O O . THR B 1 77 ? -1.909 7.973 8.992 1 92.88 77 THR B O 1
ATOM 2506 N N . CYS B 1 78 ? -1.474 6.719 7.141 1 87.62 78 CYS B N 1
ATOM 2507 C CA . CYS B 1 78 ? -2.57 5.773 7.316 1 87.62 78 CYS B CA 1
ATOM 2508 C C . CYS B 1 78 ? -2.254 4.441 6.648 1 87.62 78 CYS B C 1
ATOM 2510 O O . CYS B 1 78 ? -2.012 4.391 5.441 1 87.62 78 CYS B O 1
ATOM 2512 N N . GLY B 1 79 ? -2.16 3.396 7.473 1 82.5 79 GLY B N 1
ATOM 2513 C CA . GLY B 1 79 ? -1.857 2.09 6.914 1 82.5 79 GLY B CA 1
ATOM 2514 C C . GLY B 1 79 ? -1.456 1.068 7.961 1 82.5 79 GLY B C 1
ATOM 2515 O O . GLY B 1 79 ? -1.972 1.085 9.078 1 82.5 79 GLY B O 1
ATOM 2516 N N . PHE B 1 80 ? -0.586 0.197 7.566 1 78.5 80 PHE B N 1
ATOM 2517 C CA . PHE B 1 80 ? -0.125 -0.84 8.484 1 78.5 80 PHE B CA 1
ATOM 2518 C C . PHE B 1 80 ? 0.767 -0.248 9.562 1 78.5 80 PHE B C 1
ATOM 2520 O O . PHE B 1 80 ? 1.769 0.406 9.266 1 78.5 80 PHE B O 1
ATOM 2527 N N . TYR B 1 81 ? 0.388 -0.537 10.711 1 77.94 81 TYR B N 1
ATOM 2528 C CA . TYR B 1 81 ? 1.057 0.08 11.852 1 77.94 81 TYR B CA 1
ATOM 2529 C C . TYR B 1 81 ? 2.551 -0.221 11.836 1 77.94 81 TYR B C 1
ATOM 2531 O O . TYR B 1 81 ? 3.373 0.679 12.016 1 77.94 81 TYR B O 1
ATOM 2539 N N . GLY B 1 82 ? 2.93 -1.473 11.617 1 79.06 82 GLY B N 1
ATOM 2540 C CA . GLY B 1 82 ? 4.336 -1.833 11.578 1 79.06 82 GLY B CA 1
ATOM 2541 C C . GLY B 1 82 ? 5.113 -1.071 10.516 1 79.06 82 GLY B C 1
ATOM 2542 O O . GLY B 1 82 ? 6.246 -0.644 10.758 1 79.06 82 GLY B O 1
ATOM 2543 N N . ASP B 1 83 ? 4.52 -0.875 9.414 1 84.44 83 ASP B N 1
ATOM 2544 C CA . ASP B 1 83 ? 5.172 -0.154 8.328 1 84.44 83 ASP B CA 1
ATOM 2545 C C . ASP B 1 83 ? 5.305 1.331 8.656 1 84.44 83 ASP B C 1
ATOM 2547 O O . ASP B 1 83 ? 6.312 1.959 8.312 1 84.44 83 ASP B O 1
ATOM 2551 N N . VAL B 1 84 ? 4.281 1.843 9.281 1 88.12 84 VAL B N 1
ATOM 2552 C CA . VAL B 1 84 ? 4.312 3.248 9.68 1 88.12 84 VAL B CA 1
ATOM 2553 C C . VAL B 1 84 ? 5.457 3.484 10.664 1 88.12 84 VAL B C 1
ATOM 2555 O O . VAL B 1 84 ? 6.215 4.445 10.523 1 88.12 84 VAL B O 1
ATOM 2558 N N . LEU B 1 85 ? 5.535 2.623 11.586 1 87.88 85 LEU B N 1
ATOM 2559 C CA . LEU B 1 85 ? 6.578 2.764 12.594 1 87.88 85 LEU B CA 1
ATOM 2560 C C . LEU B 1 85 ? 7.965 2.65 11.969 1 87.88 85 LEU B C 1
ATOM 2562 O O . LEU B 1 85 ? 8.867 3.424 12.297 1 87.88 85 LEU B O 1
ATOM 2566 N N . GLN B 1 86 ? 8.094 1.692 11.109 1 90.62 86 GLN B N 1
ATOM 2567 C CA . GLN B 1 86 ? 9.375 1.506 10.438 1 90.62 86 GLN B CA 1
ATOM 2568 C C . GLN B 1 86 ? 9.727 2.717 9.578 1 90.62 86 GLN B C 1
ATOM 2570 O O . GLN B 1 86 ? 10.875 3.174 9.578 1 90.62 86 GLN B O 1
ATOM 2575 N N . LEU B 1 87 ? 8.797 3.182 8.875 1 93.94 87 LEU B N 1
ATOM 2576 C CA . LEU B 1 87 ? 9.016 4.344 8.023 1 93.94 87 LEU B CA 1
ATOM 2577 C C . LEU B 1 87 ? 9.391 5.566 8.859 1 93.94 87 LEU B C 1
ATOM 2579 O O . LEU B 1 87 ? 10.344 6.277 8.523 1 93.94 87 LEU B O 1
ATOM 2583 N N . LYS B 1 88 ? 8.672 5.762 9.898 1 94.62 88 LYS B N 1
ATOM 2584 C CA . LYS B 1 88 ? 8.953 6.891 10.781 1 94.62 88 LYS B CA 1
ATOM 2585 C C . LYS B 1 88 ? 10.383 6.832 11.312 1 94.62 88 LYS B C 1
ATOM 2587 O O . LYS B 1 88 ? 11.102 7.832 11.281 1 94.62 88 LYS B O 1
ATOM 2592 N N . LYS B 1 89 ? 10.727 5.703 11.742 1 96.19 89 LYS B N 1
ATOM 2593 C CA . LYS B 1 89 ? 12.078 5.527 12.273 1 96.19 89 LYS B CA 1
ATOM 2594 C C . LYS B 1 89 ? 13.125 5.809 11.203 1 96.19 89 LYS B C 1
ATOM 2596 O O . LYS B 1 89 ? 14.141 6.465 11.477 1 96.19 89 LYS B O 1
ATOM 2601 N N . LEU B 1 90 ? 12.906 5.309 10.094 1 97.38 90 LEU B N 1
ATOM 2602 C CA . LEU B 1 90 ? 13.828 5.52 8.984 1 97.38 90 LEU B CA 1
ATOM 2603 C C . LEU B 1 90 ? 13.945 7.004 8.648 1 97.38 90 LEU B C 1
ATOM 2605 O O . LEU B 1 90 ? 15.047 7.512 8.445 1 97.38 90 LEU B O 1
ATOM 2609 N N . LEU B 1 91 ? 12.859 7.664 8.602 1 98.06 91 LEU B N 1
ATOM 2610 C CA . LEU B 1 91 ? 12.859 9.086 8.281 1 98.06 91 LEU B CA 1
ATOM 2611 C C . LEU B 1 91 ? 13.609 9.883 9.352 1 98.06 91 LEU B C 1
ATOM 2613 O O . LEU B 1 91 ? 14.383 10.781 9.023 1 98.06 91 LEU B O 1
ATOM 2617 N N . GLN B 1 92 ? 13.383 9.547 10.539 1 97.56 92 GLN B N 1
ATOM 2618 C CA . GLN B 1 92 ? 14.078 10.227 11.633 1 97.56 92 GLN B CA 1
ATOM 2619 C C . GLN B 1 92 ? 15.578 9.977 11.57 1 97.56 92 GLN B C 1
ATOM 2621 O O . GLN B 1 92 ? 16.375 10.883 11.812 1 97.56 92 GLN B O 1
ATOM 2626 N N . LEU B 1 93 ? 15.938 8.766 11.258 1 97.81 93 LEU B N 1
ATOM 2627 C CA . LEU B 1 93 ? 17.344 8.438 11.094 1 97.81 93 LEU B CA 1
ATOM 2628 C C . LEU B 1 93 ? 17.984 9.281 9.992 1 97.81 93 LEU B C 1
ATOM 2630 O O . LEU B 1 93 ? 19.078 9.82 10.172 1 97.81 93 LEU B O 1
ATOM 2634 N N . ARG B 1 94 ? 17.281 9.406 8.922 1 97.88 94 ARG B N 1
ATOM 2635 C CA . ARG B 1 94 ? 17.812 10.164 7.793 1 97.88 94 ARG B CA 1
ATOM 2636 C C . ARG B 1 94 ? 17.906 11.648 8.125 1 97.88 94 ARG B C 1
ATOM 2638 O O . ARG B 1 94 ? 18.844 12.336 7.715 1 97.88 94 ARG B O 1
ATOM 2645 N N . GLN B 1 95 ? 16.938 12.133 8.82 1 97.88 95 GLN B N 1
ATOM 2646 C CA . GLN B 1 95 ? 16.984 13.523 9.258 1 97.88 95 GLN B CA 1
ATOM 2647 C C . GLN B 1 95 ? 18.188 13.773 10.164 1 97.88 95 GLN B C 1
ATOM 2649 O O . GLN B 1 95 ? 18.875 14.789 10.023 1 97.88 95 GLN B O 1
ATOM 2654 N N . ASN B 1 96 ? 18.422 12.859 11.047 1 97.44 96 ASN B N 1
ATOM 2655 C CA . ASN B 1 96 ? 19.562 12.977 11.969 1 97.44 96 ASN B CA 1
ATOM 2656 C C . ASN B 1 96 ? 20.891 12.922 11.227 1 97.44 96 ASN B C 1
ATOM 2658 O O . ASN B 1 96 ? 21.797 13.703 11.508 1 97.44 96 ASN B O 1
ATOM 2662 N N . GLN B 1 97 ? 21.016 12.031 10.336 1 97.62 97 GLN B N 1
ATOM 2663 C CA . GLN B 1 97 ? 22.219 11.938 9.508 1 97.62 97 GLN B CA 1
ATOM 2664 C C . GLN B 1 97 ? 22.453 13.227 8.734 1 97.62 97 GLN B C 1
ATOM 2666 O O . GLN B 1 97 ? 23.578 13.719 8.664 1 97.62 97 GLN B O 1
ATOM 2671 N N . TYR B 1 98 ? 21.406 13.742 8.195 1 97.12 98 TYR B N 1
ATOM 2672 C CA . TYR B 1 98 ? 21.5 15 7.457 1 97.12 98 TYR B CA 1
ATOM 2673 C C . TYR B 1 98 ? 21.984 16.125 8.359 1 97.12 98 TYR B C 1
ATOM 2675 O O . TYR B 1 98 ? 22.875 16.891 7.977 1 97.12 98 TYR B O 1
ATOM 2683 N N . LYS B 1 99 ? 21.406 16.203 9.477 1 96.44 99 LYS B N 1
ATOM 2684 C CA . LYS B 1 99 ? 21.781 17.234 10.445 1 96.44 99 LYS B CA 1
ATOM 2685 C C . LYS B 1 99 ? 23.25 17.094 10.836 1 96.44 99 LYS B C 1
ATOM 2687 O O . LYS B 1 99 ? 23.969 18.094 10.977 1 96.44 99 LYS B O 1
ATOM 2692 N N . PHE B 1 100 ? 23.641 15.875 11 1 96.69 100 PHE B N 1
ATOM 2693 C CA . PHE B 1 100 ? 25.031 15.609 11.375 1 96.69 100 PHE B CA 1
ATOM 2694 C C . PHE B 1 100 ? 25.984 16.016 10.25 1 96.69 100 PHE B C 1
ATOM 2696 O O . PHE B 1 100 ? 27.016 16.656 10.508 1 96.69 100 PHE B O 1
ATOM 2703 N N . ASN B 1 101 ? 25.641 15.711 9.047 1 96.75 101 ASN B N 1
ATOM 2704 C CA . ASN B 1 101 ? 26.5 15.945 7.887 1 96.75 101 ASN B CA 1
ATOM 2705 C C . ASN B 1 101 ? 26.547 17.422 7.516 1 96.75 101 ASN B C 1
ATOM 2707 O O . ASN B 1 101 ? 27.578 17.938 7.086 1 96.75 101 ASN B O 1
ATOM 2711 N N . TYR B 1 102 ? 25.469 18.141 7.703 1 96.31 102 TYR B N 1
ATOM 2712 C CA . TYR B 1 102 ? 25.375 19.469 7.141 1 96.31 102 TYR B CA 1
ATOM 2713 C C . TYR B 1 102 ? 25.219 20.516 8.242 1 96.31 102 TYR B C 1
ATOM 2715 O O . TYR B 1 102 ? 25.234 21.719 7.965 1 96.31 102 TYR B O 1
ATOM 2723 N N . GLN B 1 103 ? 24.938 20.094 9.5 1 96 103 GLN B N 1
ATOM 2724 C CA . GLN B 1 103 ? 24.875 20.953 10.688 1 96 103 GLN B CA 1
ATOM 2725 C C . GLN B 1 103 ? 23.672 21.891 10.641 1 96 103 GLN B C 1
ATOM 2727 O O . GLN B 1 103 ? 23.75 23.016 11.117 1 96 103 GLN B O 1
ATOM 2732 N N . HIS B 1 104 ? 22.719 21.562 9.867 1 94.81 104 HIS B N 1
ATOM 2733 C CA . HIS B 1 104 ? 21.422 22.219 9.883 1 94.81 104 HIS B CA 1
ATOM 2734 C C . HIS B 1 104 ? 20.297 21.234 9.594 1 94.81 104 HIS B C 1
ATOM 2736 O O . HIS B 1 104 ? 20.531 20.141 9.055 1 94.81 104 HIS B O 1
ATOM 2742 N N . GLN B 1 105 ? 19.125 21.688 9.906 1 95.94 105 GLN B N 1
ATOM 2743 C CA . GLN B 1 105 ? 17.984 20.797 9.742 1 95.94 105 GLN B CA 1
ATOM 2744 C C . GLN B 1 105 ? 17.484 20.797 8.297 1 95.94 105 GLN B C 1
ATOM 2746 O O . GLN B 1 105 ? 17.641 21.781 7.582 1 95.94 105 GLN B O 1
ATOM 2751 N N . MET B 1 106 ? 16.891 19.766 7.879 1 96.25 106 MET B N 1
ATOM 2752 C CA . MET B 1 106 ? 16.297 19.656 6.551 1 96.25 106 MET B CA 1
ATOM 2753 C C . MET B 1 106 ? 15.133 20.625 6.387 1 96.25 106 MET B C 1
ATOM 2755 O O . MET B 1 106 ? 14.336 20.797 7.312 1 96.25 106 MET B O 1
ATOM 2759 N N . THR B 1 107 ? 15.086 21.203 5.18 1 97.5 107 THR B N 1
ATOM 2760 C CA . THR B 1 107 ? 13.906 21.984 4.859 1 97.5 107 THR B CA 1
ATOM 2761 C C . THR B 1 107 ? 12.719 21.094 4.531 1 97.5 107 THR B C 1
ATOM 2763 O O . THR B 1 107 ? 12.891 19.891 4.324 1 97.5 107 THR B O 1
ATOM 2766 N N . THR B 1 108 ? 11.594 21.719 4.5 1 98 108 THR B N 1
ATOM 2767 C CA . THR B 1 108 ? 10.391 20.969 4.148 1 98 108 T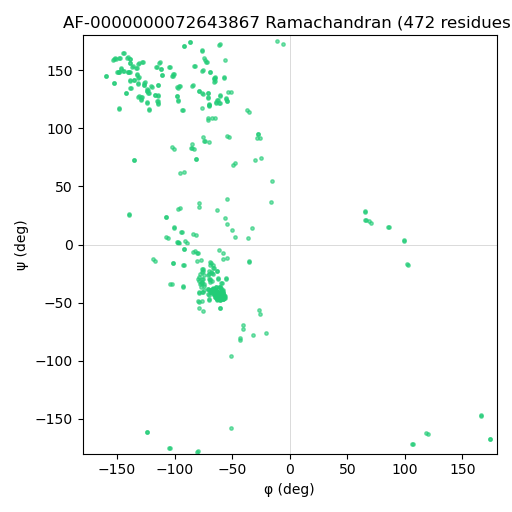HR B CA 1
ATOM 2768 C C . THR B 1 108 ? 10.5 20.391 2.748 1 98 108 THR B C 1
ATOM 2770 O O . THR B 1 108 ? 10.125 19.234 2.523 1 98 108 THR B O 1
ATOM 2773 N N . GLU B 1 109 ? 11.125 21.125 1.817 1 97.81 109 GLU B N 1
ATOM 2774 C CA . GLU B 1 109 ? 11.297 20.672 0.44 1 97.81 109 GLU B CA 1
ATOM 2775 C C . GLU B 1 109 ? 12.227 19.469 0.368 1 97.81 109 GLU B C 1
ATOM 2777 O O . GLU B 1 109 ? 11.945 18.5 -0.349 1 97.81 109 GLU B O 1
ATOM 2782 N N . MET B 1 110 ? 13.227 19.594 1.104 1 97.88 110 MET B N 1
ATOM 2783 C CA . MET B 1 110 ? 14.211 18.516 1.099 1 97.88 110 MET B CA 1
ATOM 2784 C C . MET B 1 110 ? 13.633 17.234 1.709 1 97.88 110 MET B C 1
ATOM 2786 O O . MET B 1 110 ? 13.875 16.141 1.207 1 97.88 110 MET B O 1
ATOM 2790 N N . PHE B 1 111 ? 12.883 17.469 2.732 1 98.44 111 PHE B N 1
ATOM 2791 C CA . PHE B 1 111 ? 12.234 16.328 3.369 1 98.44 111 PHE B CA 1
ATOM 2792 C C . PHE B 1 111 ? 11.266 15.648 2.408 1 98.44 111 PHE B C 1
ATOM 2794 O O . PHE B 1 111 ? 11.242 14.422 2.311 1 98.44 111 PHE B O 1
ATOM 2801 N N . ALA B 1 112 ? 10.477 16.438 1.728 1 98.25 112 ALA B N 1
ATOM 2802 C CA . ALA B 1 112 ? 9.508 15.898 0.771 1 98.25 112 ALA B CA 1
ATOM 2803 C C . ALA B 1 112 ? 10.203 15.062 -0.297 1 98.25 112 ALA B C 1
ATOM 2805 O O . ALA B 1 112 ? 9.727 13.977 -0.648 1 98.25 112 ALA B O 1
ATOM 2806 N N . SER B 1 113 ? 11.305 15.539 -0.753 1 98.19 113 SER B N 1
ATOM 2807 C CA . SER B 1 113 ? 12.062 14.828 -1.775 1 98.19 113 SER B CA 1
ATOM 2808 C C . SER B 1 113 ? 12.664 13.539 -1.221 1 98.19 113 SER B C 1
ATOM 2810 O O . SER B 1 113 ? 12.688 12.516 -1.901 1 98.19 113 SER B O 1
ATOM 2812 N N . MET B 1 114 ? 13.148 13.617 -0.063 1 98.19 114 MET B N 1
ATOM 2813 C CA . MET B 1 114 ? 13.734 12.445 0.576 1 98.19 114 MET B CA 1
ATOM 2814 C C . MET B 1 114 ? 12.688 11.352 0.772 1 98.19 114 MET B C 1
ATOM 2816 O O . MET B 1 114 ? 12.945 10.18 0.491 1 98.19 114 MET B O 1
ATOM 2820 N N . LEU B 1 115 ? 11.508 11.758 1.251 1 98.38 115 LEU B N 1
ATOM 2821 C CA . LEU B 1 115 ? 10.422 10.805 1.429 1 98.38 115 LEU B CA 1
ATOM 2822 C C . LEU B 1 115 ? 10.055 10.148 0.101 1 98.38 115 LEU B C 1
ATOM 2824 O O . LEU B 1 115 ? 9.867 8.938 0.034 1 98.38 115 LEU B O 1
ATOM 2828 N N . SER B 1 116 ? 10.008 10.961 -0.931 1 98.06 116 SER B N 1
ATOM 2829 C CA . SER B 1 116 ? 9.727 10.453 -2.268 1 98.06 116 SER B CA 1
ATOM 2830 C C . SER B 1 116 ? 10.727 9.367 -2.666 1 98.06 116 SER B C 1
ATOM 2832 O O . SER B 1 116 ? 10.336 8.297 -3.135 1 98.06 116 SER B O 1
ATOM 2834 N N . ARG B 1 117 ? 11.906 9.594 -2.42 1 97.88 117 ARG B N 1
ATOM 2835 C CA . ARG B 1 117 ? 12.969 8.664 -2.789 1 97.88 117 ARG B CA 1
ATOM 2836 C C . ARG B 1 117 ? 12.883 7.375 -1.973 1 97.88 117 ARG B C 1
ATOM 2838 O O . ARG B 1 117 ? 13.102 6.281 -2.5 1 97.88 117 ARG B O 1
ATOM 2845 N N . ILE B 1 118 ? 12.594 7.527 -0.754 1 97.69 118 ILE B N 1
ATOM 2846 C CA . ILE B 1 118 ? 12.484 6.367 0.124 1 97.69 118 ILE B CA 1
ATOM 2847 C C . ILE B 1 118 ? 11.328 5.48 -0.333 1 97.69 118 ILE B C 1
ATOM 2849 O O . ILE B 1 118 ? 11.484 4.262 -0.453 1 97.69 118 ILE B O 1
ATOM 2853 N N . LEU B 1 119 ? 10.211 6.066 -0.607 1 96.38 119 LEU B N 1
ATOM 2854 C CA . LEU B 1 119 ? 9.055 5.301 -1.065 1 96.38 119 LEU B CA 1
ATOM 2855 C C . LEU B 1 119 ? 9.359 4.602 -2.387 1 96.38 119 LEU B C 1
ATOM 2857 O O . LEU B 1 119 ? 9.023 3.426 -2.562 1 96.38 119 LEU B O 1
ATOM 2861 N N . TYR B 1 120 ? 10.016 5.301 -3.244 1 95.25 120 TYR B N 1
ATOM 2862 C CA . TYR B 1 120 ? 10.328 4.746 -4.555 1 95.25 120 TYR B CA 1
ATOM 2863 C C . TYR B 1 120 ? 11.297 3.576 -4.438 1 95.25 120 TYR B C 1
ATOM 2865 O O . TYR B 1 120 ? 11.148 2.572 -5.141 1 95.25 120 TYR B O 1
ATOM 2873 N N . SER B 1 121 ? 12.227 3.682 -3.543 1 94.69 121 SER B N 1
ATOM 2874 C CA . SER B 1 121 ? 13.25 2.646 -3.379 1 94.69 121 SER B CA 1
ATOM 2875 C C . SER B 1 121 ? 12.633 1.344 -2.877 1 94.69 121 SER B C 1
ATOM 2877 O O . SER B 1 121 ? 13.211 0.27 -3.057 1 94.69 121 SER B O 1
ATOM 2879 N N . ARG B 1 122 ? 11.445 1.448 -2.287 1 91.56 122 ARG B N 1
ATOM 2880 C CA . ARG B 1 122 ? 10.781 0.279 -1.724 1 91.56 122 ARG B CA 1
ATOM 2881 C C . ARG B 1 122 ? 9.594 -0.145 -2.586 1 91.56 122 ARG B C 1
ATOM 2883 O O . ARG B 1 122 ? 8.695 -0.844 -2.115 1 91.56 122 ARG B O 1
ATOM 2890 N N . ARG B 1 123 ? 9.586 0.181 -3.791 1 88.06 123 ARG B N 1
ATOM 2891 C CA . ARG B 1 123 ? 8.391 0.057 -4.625 1 88.06 123 ARG B CA 1
ATOM 2892 C C . ARG B 1 123 ? 8.016 -1.407 -4.82 1 88.06 123 ARG B C 1
ATOM 2894 O O . ARG B 1 123 ? 6.84 -1.726 -5.039 1 88.06 123 ARG B O 1
ATOM 2901 N N . PHE B 1 124 ? 8.922 -2.369 -4.723 1 84 124 PHE B N 1
ATOM 2902 C CA . PHE B 1 124 ? 8.586 -3.77 -4.938 1 84 124 PHE B CA 1
ATOM 2903 C C . PHE B 1 124 ? 8.219 -4.445 -3.623 1 84 124 PHE B C 1
ATOM 2905 O O . PHE B 1 124 ? 7.621 -5.527 -3.619 1 84 124 PHE B O 1
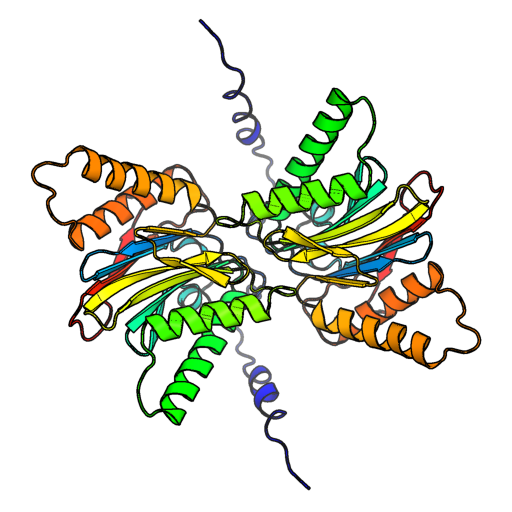ATOM 2912 N N . PHE B 1 125 ? 8.57 -3.859 -2.514 1 86.56 125 PHE B N 1
ATOM 2913 C CA . PHE B 1 125 ? 8.141 -4.223 -1.168 1 86.56 125 PHE B CA 1
ATOM 2914 C C . PHE B 1 125 ? 7.758 -2.984 -0.369 1 86.56 125 PHE B C 1
ATOM 2916 O O . PHE B 1 125 ? 8.406 -2.654 0.626 1 86.56 125 PHE B O 1
ATOM 2923 N N . PRO B 1 126 ? 6.66 -2.508 -0.782 1 89.69 126 PRO B N 1
ATOM 2924 C CA . PRO B 1 126 ? 6.312 -1.157 -0.332 1 89.69 126 PRO B CA 1
ATOM 2925 C C . PRO B 1 126 ? 5.914 -1.109 1.141 1 89.69 126 PRO B C 1
ATOM 2927 O O . PRO B 1 126 ? 5.543 -2.135 1.718 1 89.69 126 PRO B O 1
ATOM 2930 N N . PHE B 1 127 ? 6.07 0.149 1.693 1 89.44 127 PHE B N 1
ATOM 2931 C CA . PHE B 1 127 ? 5.352 0.444 2.93 1 89.44 127 PHE B CA 1
ATOM 2932 C C . PHE B 1 127 ? 3.854 0.555 2.674 1 89.44 127 PHE B C 1
ATOM 2934 O O . PHE B 1 127 ? 3.418 1.36 1.85 1 89.44 127 PHE B O 1
ATOM 2941 N N . TYR B 1 128 ? 3.141 -0.265 3.32 1 86.81 128 TYR B N 1
ATOM 2942 C CA . TYR B 1 128 ? 1.695 -0.18 3.148 1 86.81 128 TYR B CA 1
ATOM 2943 C C . TYR B 1 128 ? 1.105 0.917 4.027 1 86.81 128 TYR B C 1
ATOM 2945 O O . TYR B 1 128 ? 0.486 0.634 5.055 1 86.81 128 TYR B O 1
ATOM 2953 N N . THR B 1 129 ? 1.374 2.141 3.559 1 89.06 129 THR B N 1
ATOM 2954 C CA . THR B 1 129 ? 0.881 3.32 4.262 1 89.06 129 THR B CA 1
ATOM 2955 C C . THR B 1 129 ? 0.693 4.484 3.293 1 89.06 129 THR B C 1
ATOM 2957 O O . THR B 1 129 ? 1.484 4.66 2.363 1 89.06 129 THR B O 1
ATOM 2960 N N . GLY B 1 130 ? -0.414 5.207 3.504 1 92.12 130 GLY B N 1
ATOM 2961 C CA . GLY B 1 130 ? -0.498 6.527 2.9 1 92.12 130 GLY B CA 1
ATOM 2962 C C . GLY B 1 130 ? 0.342 7.566 3.619 1 92.12 130 GLY B C 1
ATOM 2963 O O . GLY B 1 130 ? 0.594 7.445 4.82 1 92.12 130 GLY B O 1
ATOM 2964 N N . CYS B 1 131 ? 0.823 8.578 2.799 1 95.5 131 CYS B N 1
ATOM 2965 C CA . CYS B 1 131 ? 1.669 9.594 3.412 1 95.5 131 CYS B CA 1
ATOM 2966 C C . CYS B 1 131 ? 1.269 10.984 2.951 1 95.5 131 CYS B C 1
ATOM 2968 O O . CYS B 1 131 ? 0.942 11.188 1.779 1 95.5 131 CYS B O 1
ATOM 2970 N N . ILE B 1 132 ? 1.326 11.875 3.883 1 97.69 132 ILE B N 1
ATOM 2971 C CA . ILE B 1 132 ? 1.223 13.312 3.65 1 97.69 132 ILE B CA 1
ATOM 2972 C C . ILE B 1 132 ? 2.354 14.039 4.379 1 97.69 132 ILE B C 1
ATOM 2974 O O . ILE B 1 132 ? 2.58 13.805 5.566 1 97.69 132 ILE B O 1
ATOM 2978 N N . ALA B 1 133 ? 3.07 14.844 3.674 1 98.62 133 ALA B N 1
ATOM 2979 C CA . ALA B 1 133 ? 4.082 15.68 4.32 1 98.62 133 ALA B CA 1
ATOM 2980 C C . ALA B 1 133 ? 3.721 17.156 4.219 1 98.62 133 ALA B C 1
ATOM 2982 O O . ALA B 1 133 ? 3.246 17.609 3.176 1 98.62 133 ALA B O 1
ATOM 2983 N N . GLY B 1 134 ? 3.906 17.828 5.285 1 98.5 134 GLY B N 1
ATOM 2984 C CA . GLY B 1 134 ? 3.617 19.25 5.273 1 98.5 134 GLY B CA 1
ATOM 2985 C C . GLY B 1 134 ? 4.469 20.047 6.25 1 98.5 134 GLY B C 1
ATOM 2986 O O . GLY B 1 134 ? 5.051 19.484 7.176 1 98.5 134 GLY B O 1
ATOM 2987 N N . GLY B 1 135 ? 4.57 21.297 6.027 1 98.38 135 GLY B N 1
ATOM 2988 C CA . GLY B 1 135 ? 5.305 22.25 6.84 1 98.38 135 GLY B CA 1
ATOM 2989 C C . GLY B 1 135 ? 5.348 23.641 6.234 1 98.38 135 GLY B C 1
ATOM 2990 O O . GLY B 1 135 ? 4.48 24 5.434 1 98.38 135 GLY B O 1
ATOM 2991 N N . ILE B 1 136 ? 6.227 24.422 6.82 1 98.5 136 ILE B N 1
ATOM 2992 C CA . ILE B 1 136 ? 6.48 25.75 6.281 1 98.5 136 ILE B CA 1
ATOM 2993 C C . ILE B 1 136 ? 7.723 25.719 5.391 1 98.5 136 ILE B C 1
ATOM 2995 O O . ILE B 1 136 ? 8.789 25.266 5.82 1 98.5 136 ILE B O 1
ATOM 2999 N N . ASP B 1 137 ? 7.547 26.156 4.105 1 97.44 137 ASP B N 1
ATOM 3000 C CA . ASP B 1 137 ? 8.672 26.062 3.178 1 97.44 137 ASP B CA 1
ATOM 3001 C C . ASP B 1 137 ? 9.656 27.203 3.391 1 97.44 137 ASP B C 1
ATOM 3003 O O . ASP B 1 137 ? 9.484 28.031 4.297 1 97.44 137 ASP B O 1
ATOM 3007 N N . THR B 1 138 ? 10.711 27.266 2.586 1 96.94 138 THR B N 1
ATOM 3008 C CA . THR B 1 138 ? 11.805 28.219 2.754 1 96.94 138 THR B CA 1
ATOM 3009 C C . THR B 1 138 ? 11.336 29.641 2.455 1 96.94 138 THR B C 1
ATOM 3011 O O . THR B 1 138 ? 12 30.609 2.826 1 96.94 138 THR B O 1
ATOM 3014 N N . LYS B 1 139 ? 10.188 29.75 1.816 1 97.19 139 LYS B N 1
ATOM 3015 C CA . LYS B 1 139 ? 9.633 31.078 1.506 1 97.19 139 LYS B CA 1
ATOM 3016 C C . LYS B 1 139 ? 8.609 31.5 2.555 1 97.19 139 LYS B C 1
ATOM 3018 O O . LYS B 1 139 ? 7.961 32.531 2.406 1 97.19 139 LYS B O 1
ATOM 3023 N N . GLY B 1 140 ? 8.414 30.656 3.529 1 96.81 140 GLY B N 1
ATOM 3024 C CA . GLY B 1 140 ? 7.5 30.984 4.605 1 96.81 140 GLY B CA 1
ATOM 3025 C C . GLY B 1 140 ? 6.059 30.641 4.293 1 96.81 140 GLY B C 1
ATOM 3026 O O . GLY B 1 140 ? 5.137 31.109 4.957 1 96.81 140 GLY B O 1
ATOM 3027 N N . LYS B 1 141 ? 5.836 29.828 3.256 1 97.38 141 LYS B N 1
ATOM 3028 C CA . LYS B 1 141 ? 4.496 29.438 2.836 1 97.38 141 LYS B CA 1
ATOM 3029 C C . LYS B 1 141 ? 4.16 28.031 3.322 1 97.38 141 LYS B C 1
ATOM 3031 O O . LYS B 1 141 ? 5.055 27.188 3.479 1 97.38 141 LYS B O 1
ATOM 3036 N N . GLY B 1 142 ? 2.867 27.875 3.656 1 97.94 142 GLY B N 1
ATOM 3037 C CA . GLY B 1 142 ? 2.438 26.516 3.916 1 97.94 142 GLY B CA 1
ATOM 3038 C C . GLY B 1 142 ? 2.611 25.594 2.723 1 97.94 142 GLY B C 1
ATOM 3039 O O . GLY B 1 142 ? 2.234 25.938 1.603 1 97.94 142 GLY B O 1
ATOM 3040 N N . ALA B 1 143 ? 3.25 24.484 2.945 1 98.31 143 ALA B N 1
ATOM 3041 C CA . ALA B 1 143 ? 3.484 23.516 1.877 1 98.31 143 ALA B CA 1
ATOM 3042 C C . ALA B 1 143 ? 2.939 22.141 2.256 1 98.31 143 ALA B C 1
ATOM 3044 O O . ALA B 1 143 ? 3.115 21.688 3.389 1 98.31 143 ALA B O 1
ATOM 3045 N N . LEU B 1 144 ? 2.229 21.562 1.302 1 98.25 144 LEU B N 1
ATOM 3046 C CA . LEU B 1 144 ? 1.64 20.234 1.471 1 98.25 144 LEU B CA 1
ATOM 3047 C C . LEU B 1 144 ? 1.999 19.328 0.3 1 98.25 144 LEU B C 1
ATOM 3049 O O . LEU B 1 144 ? 1.749 19.672 -0.858 1 98.25 144 LEU B O 1
ATOM 3053 N N . TYR B 1 145 ? 2.566 18.203 0.667 1 98.06 145 TYR B N 1
ATOM 3054 C CA . TYR B 1 145 ? 2.979 17.234 -0.34 1 98.06 145 TYR B CA 1
ATOM 3055 C C . TYR B 1 145 ? 2.184 15.945 -0.207 1 98.06 145 TYR B C 1
ATOM 3057 O O . TYR B 1 145 ? 2.121 15.352 0.875 1 98.06 145 TYR B O 1
ATOM 3065 N N . SER B 1 146 ? 1.528 15.57 -1.286 1 96.19 146 SER B N 1
ATOM 3066 C CA . SER B 1 146 ? 0.833 14.289 -1.362 1 96.19 146 SER B CA 1
ATOM 3067 C C . SER B 1 146 ? 1.655 13.258 -2.125 1 96.19 146 SER B C 1
ATOM 3069 O O . SER B 1 146 ? 2.398 13.609 -3.045 1 96.19 146 SER B O 1
ATOM 3071 N N . TYR B 1 147 ? 1.513 11.992 -1.692 1 95.81 147 TYR B N 1
ATOM 3072 C CA . TYR B 1 147 ? 2.311 10.938 -2.312 1 95.81 147 TYR B CA 1
ATOM 3073 C C . TYR B 1 147 ? 1.423 9.805 -2.807 1 95.81 147 TYR B C 1
ATOM 3075 O O . TYR B 1 147 ? 0.461 9.422 -2.137 1 95.81 147 TYR B O 1
ATOM 3083 N N . ASP B 1 148 ? 1.813 9.352 -3.969 1 92.88 148 ASP B N 1
ATOM 3084 C CA . ASP B 1 148 ? 1.289 8.031 -4.305 1 92.88 148 ASP B CA 1
ATOM 3085 C C . ASP B 1 148 ? 2.176 6.926 -3.738 1 92.88 148 ASP B C 1
ATOM 3087 O O . ASP B 1 148 ? 3.205 7.207 -3.121 1 92.88 148 ASP B O 1
ATOM 3091 N N . PRO B 1 149 ? 1.787 5.672 -3.846 1 91.31 149 PRO B N 1
ATOM 3092 C CA . PRO B 1 149 ? 2.51 4.602 -3.152 1 91.31 149 PRO B CA 1
ATOM 3093 C C . PRO B 1 149 ? 3.951 4.457 -3.635 1 91.31 149 PRO B C 1
ATOM 3095 O O . PRO B 1 149 ? 4.781 3.865 -2.939 1 91.31 149 PRO B O 1
ATOM 3098 N N . VAL B 1 150 ? 4.262 4.918 -4.855 1 92.12 150 VAL B N 1
ATOM 3099 C CA . VAL B 1 150 ? 5.625 4.758 -5.352 1 92.12 150 VAL B CA 1
ATOM 3100 C C . VAL B 1 150 ? 6.414 6.047 -5.125 1 92.12 150 VAL B C 1
ATOM 3102 O O . VAL B 1 150 ? 7.578 6.148 -5.516 1 92.12 150 VAL B O 1
ATOM 3105 N N . GLY B 1 151 ? 5.77 7.023 -4.5 1 93.5 151 GLY B N 1
ATOM 3106 C CA . GLY B 1 151 ? 6.516 8.188 -4.035 1 93.5 151 GLY B CA 1
ATOM 3107 C C . GLY B 1 151 ? 6.414 9.375 -4.973 1 93.5 151 GLY B C 1
ATOM 3108 O O . GLY B 1 151 ? 7.125 10.367 -4.805 1 93.5 151 GLY B O 1
ATOM 3109 N N . HIS B 1 152 ? 5.652 9.203 -5.973 1 93.44 152 HIS B N 1
ATOM 3110 C CA . HIS B 1 152 ? 5.387 10.414 -6.742 1 93.44 152 HIS B CA 1
ATOM 3111 C C . HIS B 1 152 ? 4.637 11.445 -5.91 1 93.44 152 HIS B C 1
ATOM 3113 O O . HIS B 1 152 ? 3.58 11.148 -5.352 1 93.44 152 HIS B O 1
ATOM 3119 N N . TRP B 1 153 ? 5.266 12.594 -5.801 1 92.94 153 TRP B N 1
ATOM 3120 C CA . TRP B 1 153 ? 4.602 13.586 -4.969 1 92.94 153 TRP B CA 1
ATOM 3121 C C . TRP B 1 153 ? 4.121 14.766 -5.809 1 92.94 153 TRP B C 1
ATOM 3123 O O . TRP B 1 153 ? 4.609 14.984 -6.918 1 92.94 153 TRP B O 1
ATOM 3133 N N . ARG B 1 154 ? 3.137 15.461 -5.301 1 94 154 ARG B N 1
ATOM 3134 C CA . ARG B 1 154 ? 2.66 16.734 -5.848 1 94 154 ARG B CA 1
ATOM 3135 C C . ARG B 1 154 ? 2.311 17.703 -4.734 1 94 154 ARG B C 1
ATOM 3137 O O . ARG B 1 154 ? 1.932 17.297 -3.633 1 94 154 ARG B O 1
ATOM 3144 N N . LEU B 1 155 ? 2.529 19 -5.09 1 95.75 155 LEU B N 1
ATOM 3145 C CA . LEU B 1 155 ? 2.025 20.031 -4.203 1 95.75 155 LEU B CA 1
ATOM 3146 C C . LEU B 1 155 ? 0.503 20.109 -4.258 1 95.75 155 LEU B C 1
ATOM 3148 O O . LEU B 1 155 ? -0.09 20.047 -5.336 1 95.75 155 LEU B O 1
ATOM 3152 N N . ALA B 1 156 ? -0.099 20.094 -3.004 1 94.69 156 ALA B N 1
ATOM 3153 C CA . ALA B 1 156 ? -1.558 20.094 -2.949 1 94.69 156 ALA B CA 1
ATOM 3154 C C . ALA B 1 156 ? -2.076 21.125 -1.951 1 94.69 156 ALA B C 1
ATOM 3156 O O . ALA B 1 156 ? -1.356 21.531 -1.031 1 94.69 156 ALA B O 1
ATOM 3157 N N . GLN B 1 157 ? -3.27 21.594 -2.229 1 94.44 157 GLN B N 1
ATOM 3158 C CA . GLN B 1 157 ? -3.938 22.453 -1.251 1 94.44 157 GLN B CA 1
ATOM 3159 C C . GLN B 1 157 ? -4.555 21.625 -0.129 1 94.44 157 GLN B C 1
ATOM 3161 O O . GLN B 1 157 ? -4.543 22.031 1.033 1 94.44 157 GLN B O 1
ATOM 3166 N N . THR B 1 158 ? -5.113 20.578 -0.547 1 96.19 158 THR B N 1
ATOM 3167 C CA . THR B 1 158 ? -5.668 19.609 0.381 1 96.19 158 THR B CA 1
ATOM 3168 C C . THR B 1 158 ? -5.305 18.188 -0.053 1 96.19 158 THR B C 1
ATOM 3170 O O . THR B 1 158 ? -5.016 17.953 -1.227 1 96.19 158 THR B O 1
ATOM 3173 N N . PHE B 1 159 ? -5.25 17.281 0.902 1 95.94 159 PHE B N 1
ATOM 3174 C CA . PHE B 1 159 ? -5.051 15.875 0.583 1 95.94 159 PHE B CA 1
ATOM 3175 C C . PHE B 1 159 ? -5.508 14.984 1.734 1 95.94 159 PHE B C 1
ATOM 3177 O O . PHE B 1 159 ? -5.426 15.383 2.898 1 95.94 159 PHE B O 1
ATOM 3184 N N . CYS B 1 160 ? -6.035 13.844 1.343 1 94.88 160 CYS B N 1
ATOM 3185 C CA . CYS B 1 160 ? -6.531 12.875 2.312 1 94.88 160 CYS B CA 1
ATOM 3186 C C . CYS B 1 160 ? -6.031 11.469 1.99 1 94.88 160 CYS B C 1
ATOM 3188 O O . CYS B 1 160 ? -5.793 11.141 0.826 1 94.88 160 CYS B O 1
ATOM 3190 N N . THR B 1 161 ? -5.805 10.719 3.029 1 91.75 161 THR B N 1
ATOM 3191 C CA . THR B 1 161 ? -5.422 9.32 2.865 1 91.75 161 THR B CA 1
ATOM 3192 C C . THR B 1 161 ? -6.145 8.438 3.881 1 91.75 161 THR B C 1
ATOM 3194 O O . THR B 1 161 ? -6.617 8.922 4.906 1 91.75 161 THR B O 1
ATOM 3197 N N . GLY B 1 162 ? -6.262 7.172 3.537 1 86.94 162 GLY B N 1
ATOM 3198 C CA . GLY B 1 162 ? -6.91 6.227 4.434 1 86.94 162 GLY B CA 1
ATOM 3199 C C . GLY B 1 162 ? -8.297 5.824 3.973 1 86.94 162 GLY B C 1
ATOM 3200 O O . GLY B 1 162 ? -8.734 6.207 2.887 1 86.94 162 GLY B O 1
ATOM 3201 N N . ALA B 1 163 ? -9.008 5.086 4.863 1 78.38 163 ALA B N 1
ATOM 3202 C CA . ALA B 1 163 ? -10.273 4.434 4.527 1 78.38 163 ALA B CA 1
ATOM 3203 C C . ALA B 1 163 ? -11.344 5.461 4.184 1 78.38 163 ALA B C 1
ATOM 3205 O O . ALA B 1 163 ? -12.18 5.23 3.301 1 78.38 163 ALA B O 1
ATOM 3206 N N . GLY B 1 164 ? -11.352 6.551 4.84 1 86.06 164 GLY B N 1
ATOM 3207 C CA . GLY B 1 164 ? -12.344 7.59 4.613 1 86.06 164 GLY B CA 1
ATOM 3208 C C . GLY B 1 164 ? -11.82 8.734 3.766 1 86.06 164 GLY B C 1
ATOM 3209 O O . GLY B 1 164 ? -12.453 9.789 3.684 1 86.06 164 GLY B O 1
ATOM 3210 N N . GLY B 1 165 ? -10.734 8.562 3.133 1 89.06 165 GLY B N 1
ATOM 3211 C CA . GLY B 1 165 ? -10.062 9.641 2.42 1 89.06 165 GLY B CA 1
ATOM 3212 C C . GLY B 1 165 ? -10.898 10.234 1.307 1 89.06 165 GLY B C 1
ATOM 3213 O O . GLY B 1 165 ? -10.953 11.453 1.15 1 89.06 165 GLY B O 1
ATOM 3214 N N . THR B 1 166 ? -11.594 9.359 0.609 1 87.38 166 THR B N 1
ATOM 3215 C CA . THR B 1 166 ? -12.375 9.828 -0.527 1 87.38 166 THR B CA 1
ATOM 3216 C C . THR B 1 166 ? -13.523 10.719 -0.06 1 87.38 166 THR B C 1
ATOM 3218 O O . THR B 1 166 ? -13.812 11.742 -0.683 1 87.38 166 THR B O 1
ATOM 3221 N N . ILE B 1 167 ? -14.125 10.422 0.998 1 87.62 167 ILE B N 1
ATOM 3222 C CA . ILE B 1 167 ? -15.242 11.188 1.542 1 87.62 167 ILE B CA 1
ATOM 3223 C C . ILE B 1 167 ? -14.742 12.531 2.055 1 87.62 167 ILE B C 1
ATOM 3225 O O . ILE B 1 167 ? -15.297 13.578 1.709 1 87.62 167 ILE B O 1
ATOM 3229 N N . VAL B 1 168 ? -13.719 12.484 2.787 1 94.06 168 VAL B N 1
ATOM 3230 C CA . VAL B 1 168 ? -13.172 13.711 3.357 1 94.06 168 VAL B CA 1
ATOM 3231 C C . VAL B 1 168 ? -12.68 14.625 2.24 1 94.06 168 VAL B C 1
ATOM 3233 O O . VAL B 1 168 ? -12.898 15.836 2.275 1 94.06 168 VAL B O 1
ATOM 3236 N N . GLN B 1 169 ? -12.086 14.047 1.252 1 93.06 169 GLN B N 1
ATOM 3237 C CA . GLN B 1 169 ? -11.57 14.836 0.135 1 93.06 169 GLN B CA 1
ATOM 3238 C C . GLN B 1 169 ? -12.703 15.531 -0.612 1 93.06 169 GLN B C 1
ATOM 3240 O O . GLN B 1 169 ? -12.562 16.672 -1.044 1 93.06 169 GLN B O 1
ATOM 3245 N N . SER B 1 170 ? -13.766 14.844 -0.777 1 90.38 170 SER B N 1
ATOM 3246 C CA . SER B 1 170 ? -14.914 15.438 -1.444 1 90.38 170 SER B CA 1
ATOM 3247 C C . SER B 1 170 ? -15.43 16.656 -0.678 1 90.38 170 SER B C 1
ATOM 3249 O O . SER B 1 170 ? -15.812 17.656 -1.28 1 90.38 170 SER B O 1
ATOM 3251 N N . PHE B 1 171 ? -15.391 16.609 0.594 1 89.44 171 PHE B N 1
ATOM 3252 C CA . PHE B 1 171 ? -15.789 17.719 1.437 1 89.44 171 PHE B CA 1
ATOM 3253 C C . PHE B 1 171 ? -14.867 18.922 1.223 1 89.44 171 PHE B C 1
ATOM 3255 O O . PHE B 1 171 ? -15.328 20.062 1.116 1 89.44 171 PHE B O 1
ATOM 3262 N N . PHE B 1 172 ? -13.594 18.625 1.18 1 92.81 172 PHE B N 1
ATOM 3263 C CA . PHE B 1 172 ? -12.617 19.688 0.961 1 92.81 172 PHE B CA 1
ATOM 3264 C C . PHE B 1 172 ? -12.82 20.328 -0.404 1 92.81 172 PHE B C 1
ATOM 3266 O O . PHE B 1 172 ? -12.812 21.562 -0.521 1 92.81 172 PHE B O 1
ATOM 3273 N N . ASP B 1 173 ? -13.047 19.516 -1.363 1 88.31 173 ASP B N 1
ATOM 3274 C CA . ASP B 1 173 ? -13.172 20 -2.734 1 88.31 173 ASP B CA 1
ATOM 3275 C C . ASP B 1 173 ? -14.383 20.906 -2.889 1 88.31 173 ASP B C 1
ATOM 3277 O O . ASP B 1 173 ? -14.305 21.953 -3.549 1 88.31 173 ASP B O 1
ATOM 3281 N N . ILE B 1 174 ? -15.43 20.547 -2.309 1 84.75 174 ILE B N 1
ATOM 3282 C CA . ILE B 1 174 ? -16.656 21.328 -2.391 1 84.75 174 ILE B CA 1
ATOM 3283 C C . ILE B 1 174 ? -16.438 22.688 -1.725 1 84.75 174 ILE B C 1
ATOM 3285 O O . ILE B 1 174 ? -16.859 23.719 -2.262 1 84.75 174 ILE B O 1
ATOM 3289 N N . THR B 1 175 ? -15.773 22.641 -0.611 1 81.38 175 THR B N 1
ATOM 3290 C CA . THR B 1 175 ? -15.578 23.875 0.156 1 81.38 175 THR B CA 1
ATOM 3291 C C . THR B 1 175 ? -14.617 24.812 -0.567 1 81.38 175 THR B C 1
ATOM 3293 O O . THR B 1 175 ? -14.883 26.016 -0.679 1 81.38 175 THR B O 1
ATOM 3296 N N . PHE B 1 176 ? -13.539 24.312 -1.099 1 80.75 176 PHE B N 1
ATOM 3297 C CA . PHE B 1 176 ? -12.531 25.172 -1.729 1 80.75 176 PHE B CA 1
ATOM 3298 C C . PHE B 1 176 ? -12.969 25.578 -3.133 1 80.75 176 PHE B C 1
ATOM 3300 O O . PHE B 1 176 ? -12.547 26.609 -3.645 1 80.75 176 PHE B O 1
ATOM 3307 N N . GLN B 1 177 ? -13.742 24.734 -3.797 1 71.31 177 GLN B N 1
ATOM 3308 C CA . GLN B 1 177 ? -14.328 25.141 -5.07 1 71.31 177 GLN B CA 1
ATOM 3309 C C . GLN B 1 177 ? -15.297 26.297 -4.887 1 71.31 177 GLN B C 1
ATOM 3311 O O . GLN B 1 177 ? -15.336 27.219 -5.707 1 71.31 177 GLN B O 1
ATOM 3316 N N . GLN B 1 178 ? -16.125 26.25 -3.922 1 67.38 178 GLN B N 1
ATOM 3317 C CA . GLN B 1 178 ? -17.094 27.297 -3.623 1 67.38 178 GLN B CA 1
ATOM 3318 C C . GLN B 1 178 ? -16.391 28.625 -3.338 1 67.38 178 GLN B C 1
ATOM 3320 O O . GLN B 1 178 ? -16.875 29.688 -3.727 1 67.38 178 GLN B O 1
ATOM 3325 N N . GLU B 1 179 ? -15.289 28.469 -2.779 1 64.38 179 GLU B N 1
ATOM 3326 C CA . GLU B 1 179 ? -14.531 29.672 -2.467 1 64.38 179 GLU B CA 1
ATOM 3327 C C . GLU B 1 179 ? -14.008 30.344 -3.736 1 64.38 179 GLU B C 1
ATOM 3329 O O . GLU B 1 179 ? -13.867 31.562 -3.787 1 64.38 179 GLU B O 1
ATOM 3334 N N . THR B 1 180 ? -13.75 29.516 -4.715 1 60.19 180 THR B N 1
ATOM 3335 C CA . THR B 1 180 ? -13.242 30.031 -5.98 1 60.19 180 THR B CA 1
ATOM 3336 C C . THR B 1 180 ? -14.352 30.703 -6.777 1 60.19 180 THR B C 1
ATOM 3338 O O . THR B 1 180 ? -14.109 31.672 -7.508 1 60.19 180 THR B O 1
ATOM 3341 N N . ILE B 1 181 ? -15.453 30.141 -6.785 1 54.34 181 ILE B N 1
ATOM 3342 C CA . ILE B 1 181 ? -16.594 30.672 -7.539 1 54.34 181 ILE B CA 1
ATOM 3343 C C . ILE B 1 181 ? -17.016 32 -6.957 1 54.34 181 ILE B C 1
ATOM 3345 O O . ILE B 1 181 ? -17.359 32.938 -7.695 1 54.34 181 ILE B O 1
ATOM 3349 N N . ASP B 1 182 ? -16.953 32.062 -5.676 1 53.78 182 ASP B N 1
ATOM 3350 C CA . ASP B 1 182 ? -17.375 33.312 -5.074 1 53.78 182 ASP B CA 1
ATOM 3351 C C . ASP B 1 182 ? -16.266 34.375 -5.195 1 53.78 182 ASP B C 1
ATOM 3353 O O . ASP B 1 182 ? -15.641 34.75 -4.199 1 53.78 182 ASP B O 1
ATOM 3357 N N . GLU B 1 183 ? -15.445 34.438 -6.184 1 50.09 183 GLU B N 1
ATOM 3358 C CA . GLU B 1 183 ? -14.297 35.219 -6.641 1 50.09 183 GLU B CA 1
ATOM 3359 C C . GLU B 1 183 ? -14.328 36.625 -6.078 1 50.09 183 GLU B C 1
ATOM 3361 O O . GLU B 1 183 ? -13.414 37.406 -6.32 1 50.09 183 GLU B O 1
ATOM 3366 N N . GLY B 1 184 ? -15.289 37.406 -6.242 1 49.91 184 GLY B N 1
ATOM 3367 C CA . GLY B 1 184 ? -14.883 38.781 -6.043 1 49.91 184 GLY B CA 1
ATOM 3368 C C . GLY B 1 184 ? -13.992 38.969 -4.836 1 49.91 184 GLY B C 1
ATOM 3369 O O . GLY B 1 184 ? -12.953 39.656 -4.926 1 49.91 184 GLY B O 1
ATOM 3370 N N . LYS B 1 185 ? -14.336 39.094 -3.59 1 53.12 185 LYS B N 1
ATOM 3371 C CA . LYS B 1 185 ? -13.633 39.406 -2.354 1 53.12 185 LYS B CA 1
ATOM 3372 C C . LYS B 1 185 ? -13.148 38.125 -1.649 1 53.12 185 LYS B C 1
ATOM 3374 O O . LYS B 1 185 ? -13.812 37.656 -0.733 1 53.12 185 LYS B O 1
ATOM 3379 N N . ARG B 1 186 ? -12.266 37.25 -2.178 1 57.22 186 ARG B N 1
ATOM 3380 C CA . ARG B 1 186 ? -11.773 36 -1.579 1 57.22 186 ARG B CA 1
ATOM 3381 C C . ARG B 1 186 ? -11.18 36.25 -0.197 1 57.22 186 ARG B C 1
ATOM 3383 O O . ARG B 1 186 ? -10.172 36.969 -0.066 1 57.22 186 ARG B O 1
ATOM 3390 N N . LYS B 1 187 ? -11.898 36.125 0.826 1 63.16 187 LYS B N 1
ATOM 3391 C CA . LYS B 1 187 ? -11.328 36.188 2.166 1 63.16 187 LYS B CA 1
ATOM 3392 C C . LYS B 1 187 ? -10.344 35.031 2.389 1 63.16 187 LYS B C 1
ATOM 3394 O O . LYS B 1 187 ? -10.633 33.906 2.027 1 63.16 187 LYS B O 1
ATOM 3399 N N . PRO B 1 188 ? -9.148 35.344 2.748 1 77 188 PRO B N 1
ATOM 3400 C CA . PRO B 1 188 ? -8.125 34.312 3.018 1 77 188 PRO B CA 1
ATOM 3401 C C . PRO B 1 188 ? -8.578 33.281 4.051 1 77 188 PRO B C 1
ATOM 3403 O O . PRO B 1 188 ? -9.156 33.656 5.074 1 77 188 PRO B O 1
ATOM 3406 N N . VAL B 1 189 ? -8.547 32 3.664 1 85.75 189 VAL B N 1
ATOM 3407 C CA . VAL B 1 189 ? -8.844 30.906 4.594 1 85.75 189 VAL B CA 1
ATOM 3408 C C . VAL B 1 189 ? -7.84 30.922 5.742 1 85.75 189 VAL B C 1
ATOM 3410 O O . VAL B 1 189 ? -6.629 30.922 5.516 1 85.75 189 VAL B O 1
ATOM 3413 N N . THR B 1 190 ? -8.367 31.047 6.988 1 93.12 190 THR B N 1
ATOM 3414 C CA . THR B 1 190 ? -7.512 31.078 8.172 1 93.12 190 THR B CA 1
ATOM 3415 C C . THR B 1 190 ? -7.324 29.688 8.734 1 93.12 190 THR B C 1
ATOM 3417 O O . THR B 1 190 ? -7.996 28.734 8.312 1 93.12 190 THR B O 1
ATOM 3420 N N . VAL B 1 191 ? -6.422 29.594 9.688 1 96 191 VAL B N 1
ATOM 3421 C CA . VAL B 1 191 ? -6.203 28.344 10.391 1 96 191 VAL B CA 1
ATOM 3422 C C . VAL B 1 191 ? -7.5 27.891 11.055 1 96 191 VAL B C 1
ATOM 3424 O O . VAL B 1 191 ? -7.836 26.703 11.031 1 96 191 VAL B O 1
ATOM 3427 N N . GLU B 1 192 ? -8.195 28.875 11.641 1 96.12 192 GLU B N 1
ATOM 3428 C CA . GLU B 1 192 ? -9.438 28.562 12.336 1 96.12 192 GLU B CA 1
ATOM 3429 C C . GLU B 1 192 ? -10.492 28.031 11.367 1 96.12 192 GLU B C 1
ATOM 3431 O O . GLU B 1 192 ? -11.234 27.109 11.695 1 96.12 192 GLU B O 1
ATOM 3436 N N . ASP B 1 193 ? -10.531 28.641 10.203 1 93.5 193 ASP B N 1
ATOM 3437 C CA . ASP B 1 193 ? -11.445 28.156 9.172 1 93.5 193 ASP B CA 1
ATOM 3438 C C . ASP B 1 193 ? -11.109 26.719 8.773 1 93.5 193 ASP B C 1
ATOM 3440 O O . ASP B 1 193 ? -12 25.891 8.609 1 93.5 193 ASP B O 1
ATOM 3444 N N . ALA B 1 194 ? -9.852 26.484 8.586 1 95.56 194 ALA B N 1
ATOM 3445 C CA . ALA B 1 194 ? -9.383 25.172 8.18 1 95.56 194 ALA B CA 1
ATOM 3446 C C . ALA B 1 194 ? -9.703 24.125 9.242 1 95.56 194 ALA B C 1
ATOM 3448 O O . ALA B 1 194 ? -10.125 23.016 8.922 1 95.56 194 ALA B O 1
ATOM 3449 N N . LYS B 1 195 ? -9.516 24.484 10.469 1 96.81 195 LYS B N 1
ATOM 3450 C CA . LYS B 1 195 ? -9.836 23.594 11.57 1 96.81 195 LYS B CA 1
ATOM 3451 C C . LYS B 1 195 ? -11.32 23.25 11.586 1 96.81 195 LYS B C 1
ATOM 3453 O O . LYS B 1 195 ? -11.703 22.094 11.805 1 96.81 195 LYS B O 1
ATOM 3458 N N . LYS B 1 196 ? -12.07 24.25 11.398 1 95.06 196 LYS B N 1
ATOM 3459 C CA . LYS B 1 196 ? -13.516 24.031 11.375 1 95.06 196 LYS B CA 1
ATOM 3460 C C . LYS B 1 196 ? -13.914 23.094 10.234 1 95.06 196 LYS B C 1
ATOM 3462 O O . LYS B 1 196 ? -14.727 22.188 10.43 1 95.06 196 LYS B O 1
ATOM 3467 N N . LEU B 1 197 ? -13.352 23.406 9.109 1 94.25 197 LEU B N 1
ATOM 3468 C CA . LEU B 1 197 ? -13.617 22.547 7.957 1 94.25 197 LEU B CA 1
ATOM 3469 C C . LEU B 1 197 ? -13.219 21.109 8.242 1 94.25 197 LEU B C 1
ATOM 3471 O O . LEU B 1 197 ? -13.945 20.172 7.898 1 94.25 197 LEU B O 1
ATOM 3475 N N . MET B 1 198 ? -12.062 20.906 8.82 1 96.44 198 MET B N 1
ATOM 3476 C CA . MET B 1 198 ? -11.57 19.594 9.211 1 96.44 198 MET B CA 1
ATOM 3477 C C . MET B 1 198 ? -12.555 18.891 10.148 1 96.44 198 MET B C 1
ATOM 3479 O O . MET B 1 198 ? -12.906 17.734 9.93 1 96.44 198 MET B O 1
ATOM 3483 N N . LYS B 1 199 ? -13.031 19.609 11.102 1 95.12 199 LYS B N 1
ATOM 3484 C CA . LYS B 1 199 ? -13.977 19.062 12.07 1 95.12 199 LYS B CA 1
ATOM 3485 C C . LYS B 1 199 ? -15.281 18.641 11.383 1 95.12 199 LYS B C 1
ATOM 3487 O O . LYS B 1 199 ? -15.789 17.547 11.633 1 95.12 199 LYS B O 1
ATOM 3492 N N . ASP B 1 200 ? -15.766 19.484 10.547 1 93.5 200 ASP B N 1
ATOM 3493 C CA . ASP B 1 200 ? -17.016 19.188 9.844 1 93.5 200 ASP B CA 1
ATOM 3494 C C . ASP B 1 200 ? -16.859 17.953 8.945 1 93.5 200 ASP B C 1
ATOM 3496 O O . ASP B 1 200 ? -17.75 17.109 8.906 1 93.5 200 ASP B O 1
ATOM 3500 N N . ALA B 1 201 ? -15.758 17.891 8.258 1 95 201 ALA B N 1
ATOM 3501 C CA . ALA B 1 201 ? -15.508 16.781 7.344 1 95 201 ALA B CA 1
ATOM 3502 C C . ALA B 1 201 ? -15.438 15.453 8.102 1 95 201 ALA B C 1
ATOM 3504 O O . ALA B 1 201 ? -16.047 14.469 7.691 1 95 201 ALA B O 1
ATOM 3505 N N . PHE B 1 202 ? -14.773 15.445 9.219 1 94.25 202 PHE B N 1
ATOM 3506 C CA . PHE B 1 202 ? -14.602 14.211 9.977 1 94.25 202 PHE B CA 1
ATOM 3507 C C . PHE B 1 202 ? -15.891 13.859 10.711 1 94.25 202 PHE B C 1
ATOM 3509 O O . PHE B 1 202 ? -16.156 12.68 10.953 1 94.25 202 PHE B O 1
ATOM 3516 N N . ARG B 1 203 ? -16.641 14.836 11.062 1 91.81 203 ARG B N 1
ATOM 3517 C CA . ARG B 1 203 ? -17.953 14.547 11.633 1 91.81 203 ARG B CA 1
ATOM 3518 C C . ARG B 1 203 ? -18.844 13.836 10.625 1 91.81 203 ARG B C 1
ATOM 3520 O O . ARG B 1 203 ? -19.516 12.859 10.961 1 91.81 203 ARG B O 1
ATOM 3527 N N . SER B 1 204 ? -18.828 14.391 9.453 1 89.75 204 SER B N 1
ATOM 3528 C CA . SER B 1 204 ? -19.594 13.758 8.383 1 89.75 204 SER B CA 1
ATOM 3529 C C . SER B 1 204 ? -19.125 12.328 8.141 1 89.75 204 SER B C 1
ATOM 3531 O O . SER B 1 204 ? -19.953 11.43 7.926 1 89.75 204 SER B O 1
ATOM 3533 N N . LEU B 1 205 ? -17.828 12.18 8.195 1 90.69 205 LEU B N 1
ATOM 3534 C CA . LEU B 1 205 ? -17.25 10.852 8.016 1 90.69 205 LEU B CA 1
ATOM 3535 C C . LEU B 1 205 ? -17.688 9.906 9.125 1 90.69 205 LEU B C 1
ATOM 3537 O O . LEU B 1 205 ? -18.078 8.766 8.859 1 90.69 205 LEU B O 1
ATOM 3541 N N . ALA B 1 206 ? -17.656 10.352 10.297 1 87.31 206 ALA B N 1
ATOM 3542 C CA . ALA B 1 206 ? -18.016 9.539 11.461 1 87.31 206 ALA B CA 1
ATOM 3543 C C . ALA B 1 206 ? -19.469 9.102 11.398 1 87.31 206 ALA B C 1
ATOM 3545 O O . ALA B 1 206 ? -19.812 8.016 11.867 1 87.31 206 ALA B O 1
ATOM 3546 N N . GLU B 1 207 ? -20.281 9.859 10.789 1 86.06 207 GLU B N 1
ATOM 3547 C CA . GLU B 1 207 ? -21.703 9.539 10.664 1 86.06 207 GLU B CA 1
ATOM 3548 C C . GLU B 1 207 ? -21.922 8.453 9.617 1 86.06 207 GLU B C 1
ATOM 3550 O O . GLU B 1 207 ? -22.875 7.676 9.719 1 86.06 207 GLU B O 1
ATOM 3555 N N . ARG B 1 208 ? -21 8.352 8.734 1 82 208 ARG B N 1
ATOM 3556 C CA . ARG B 1 208 ? -21.188 7.453 7.602 1 82 208 ARG B CA 1
ATOM 3557 C C . ARG B 1 208 ? -20.406 6.16 7.789 1 82 208 ARG B C 1
ATOM 3559 O O . ARG B 1 208 ? -20.797 5.109 7.27 1 82 208 ARG B O 1
ATOM 3566 N N . GLU B 1 209 ? -19.266 6.363 8.43 1 75.06 209 GLU B N 1
ATOM 3567 C CA . GLU B 1 209 ? -18.359 5.227 8.562 1 75.06 209 GLU B CA 1
ATOM 3568 C C . GLU B 1 209 ? -18.203 4.805 10.023 1 75.06 209 GLU B C 1
ATOM 3570 O O . GLU B 1 209 ? -17.609 5.527 10.82 1 75.06 209 GLU B O 1
ATOM 3575 N N . THR B 1 210 ? -18.531 3.613 10.227 1 65.69 210 THR B N 1
ATOM 3576 C CA . THR B 1 210 ? -18.484 3.113 11.594 1 65.69 210 THR B CA 1
ATOM 3577 C C . THR B 1 210 ? -17.047 2.836 12.016 1 65.69 210 THR B C 1
ATOM 3579 O O . THR B 1 210 ? -16.734 2.812 13.203 1 65.69 210 THR B O 1
ATOM 3582 N N . SER B 1 211 ? -16.25 2.682 11.086 1 64.88 211 SER B N 1
ATOM 3583 C CA . SER B 1 211 ? -14.867 2.334 11.391 1 64.88 211 SER B CA 1
ATOM 3584 C C . SER B 1 211 ? -14.062 3.566 11.797 1 64.88 211 SER B C 1
ATOM 3586 O O . SER B 1 211 ? -12.93 3.447 12.273 1 64.88 211 SER B O 1
ATOM 3588 N N . THR B 1 212 ? -14.727 4.652 11.648 1 73.75 212 THR B N 1
ATOM 3589 C CA . THR B 1 212 ? -14.062 5.883 12.047 1 73.75 212 THR B CA 1
ATOM 3590 C C . THR B 1 212 ? -14.102 6.059 13.562 1 73.75 212 THR B C 1
ATOM 3592 O O . THR B 1 212 ? -15.117 5.77 14.195 1 73.75 212 THR B O 1
ATOM 3595 N N . GLY B 1 213 ? -12.977 6.371 14.102 1 72.44 213 GLY B N 1
ATOM 3596 C CA . GLY B 1 213 ? -12.898 6.59 15.539 1 72.44 213 GLY B CA 1
ATOM 3597 C C . GLY B 1 213 ? -13.773 7.734 16.016 1 72.44 213 GLY B C 1
ATOM 3598 O O . GLY B 1 213 ? -14.289 8.508 15.211 1 72.44 213 GLY B O 1
ATOM 3599 N N . ASP B 1 214 ? -13.805 7.793 17.312 1 77.5 214 ASP B N 1
ATOM 3600 C CA . ASP B 1 214 ? -14.719 8.742 17.938 1 77.5 214 ASP B CA 1
ATOM 3601 C C . ASP B 1 214 ? -14.031 10.078 18.203 1 77.5 214 ASP B C 1
ATOM 3603 O O . ASP B 1 214 ? -14.68 11.039 18.641 1 77.5 214 ASP B O 1
ATOM 3607 N N . GLY B 1 215 ? -12.797 10.109 17.906 1 87.12 215 GLY B N 1
ATOM 3608 C CA . GLY B 1 215 ? -12.07 11.344 18.156 1 87.12 215 GLY B CA 1
ATOM 3609 C C . GLY B 1 215 ? -11.312 11.852 16.938 1 87.12 215 GLY B C 1
ATOM 3610 O O . GLY B 1 215 ? -11.086 11.102 15.992 1 87.12 215 GLY B O 1
ATOM 3611 N N . LEU B 1 216 ? -11.094 13.164 17.047 1 92.69 216 LEU B N 1
ATOM 3612 C CA . LEU B 1 216 ? -10.312 13.844 16 1 92.69 216 LEU B CA 1
ATOM 3613 C C . LEU B 1 216 ? -9.125 14.57 16.609 1 92.69 216 LEU B C 1
ATOM 3615 O O . LEU B 1 216 ? -9.281 15.344 17.562 1 92.69 216 LEU B O 1
ATOM 3619 N N . LYS B 1 217 ? -8 14.242 16.156 1 94 217 LYS B N 1
ATOM 3620 C CA . LYS B 1 217 ? -6.789 14.984 16.5 1 94 217 LYS B CA 1
ATOM 3621 C C . LYS B 1 217 ? -6.418 15.984 15.414 1 94 217 LYS B C 1
ATOM 3623 O O . LYS B 1 217 ? -6.367 15.625 14.234 1 94 217 LYS B O 1
ATOM 3628 N N . ILE B 1 218 ? -6.223 17.219 15.82 1 97.12 218 ILE B N 1
ATOM 3629 C CA . ILE B 1 218 ? -5.816 18.266 14.891 1 97.12 218 ILE B CA 1
ATOM 3630 C C . ILE B 1 218 ? -4.438 18.797 15.273 1 97.12 218 ILE B C 1
ATOM 3632 O O . ILE B 1 218 ? -4.184 19.078 16.453 1 97.12 218 ILE B O 1
ATOM 3636 N N . VAL B 1 219 ? -3.533 18.859 14.359 1 98 219 VAL B N 1
ATOM 3637 C CA . VAL B 1 219 ? -2.197 19.422 14.531 1 98 219 VAL B CA 1
ATOM 3638 C C . VAL B 1 219 ? -1.957 20.516 13.492 1 98 219 VAL B C 1
ATOM 3640 O O . VAL B 1 219 ? -2.281 20.344 12.312 1 98 219 VAL B O 1
ATOM 3643 N N . TRP B 1 220 ? -1.454 21.703 13.906 1 98.56 220 TRP B N 1
ATOM 3644 C CA . TRP B 1 220 ? -1.226 22.75 12.922 1 98.56 220 TRP B CA 1
ATOM 3645 C C . TRP B 1 220 ? 0.063 23.516 13.219 1 98.56 220 TRP B C 1
ATOM 3647 O O . TRP B 1 220 ? 0.611 23.406 14.32 1 98.56 220 TRP B O 1
ATOM 3657 N N . LEU B 1 221 ? 0.534 24.172 12.195 1 98.38 221 LEU B N 1
ATOM 3658 C CA . LEU B 1 221 ? 1.756 24.969 12.234 1 98.38 221 LEU B CA 1
ATOM 3659 C C . LEU B 1 221 ? 1.601 26.234 11.406 1 98.38 221 LEU B C 1
ATOM 3661 O O . LEU B 1 221 ? 1.098 26.188 10.281 1 98.38 221 LEU B O 1
ATOM 3665 N N . LYS B 1 222 ? 1.952 27.328 12 1 97.5 222 LYS B N 1
ATOM 3666 C CA . LYS B 1 222 ? 2.012 28.609 11.305 1 97.5 222 LYS B CA 1
ATOM 3667 C C . LYS B 1 222 ? 3.453 29.094 11.164 1 97.5 222 LYS B C 1
ATOM 3669 O O . LYS B 1 222 ? 4.293 28.812 12.023 1 97.5 222 LYS B O 1
ATOM 3674 N N . ALA B 1 223 ? 3.668 29.844 10.109 1 97.5 223 ALA B N 1
ATOM 3675 C CA . ALA B 1 223 ? 4.992 30.438 9.938 1 97.5 223 ALA B CA 1
ATOM 3676 C C . ALA B 1 223 ? 5.379 31.266 11.164 1 97.5 223 ALA B C 1
ATOM 3678 O O . ALA B 1 223 ? 4.598 32.094 11.633 1 97.5 223 ALA B O 1
ATOM 3679 N N . GLY B 1 224 ? 6.547 30.922 11.719 1 95.25 224 GLY B N 1
ATOM 3680 C CA . GLY B 1 224 ? 7.023 31.688 12.867 1 95.25 224 GLY B CA 1
ATOM 3681 C C . GLY B 1 224 ? 6.812 30.953 14.188 1 95.25 224 GLY B C 1
ATOM 3682 O O . GLY B 1 224 ? 7.398 31.328 15.203 1 95.25 224 GLY B O 1
ATOM 3683 N N . ASP B 1 225 ? 5.93 29.938 14.141 1 95.88 225 ASP B N 1
ATOM 3684 C CA . ASP B 1 225 ? 5.719 29.156 15.359 1 95.88 225 ASP B CA 1
ATOM 3685 C C . ASP B 1 225 ? 6.988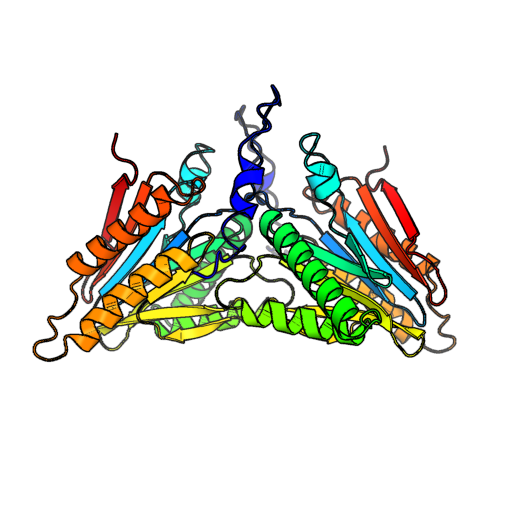 28.406 15.758 1 95.88 225 ASP B C 1
ATOM 3687 O O . ASP B 1 225 ? 7.707 27.891 14.898 1 95.88 225 ASP B O 1
ATOM 3691 N N . LYS B 1 226 ? 7.211 28.297 17.047 1 93.94 226 LYS B N 1
ATOM 3692 C CA . LYS B 1 226 ? 8.359 27.531 17.547 1 93.94 226 LYS B CA 1
ATOM 3693 C C . LYS B 1 226 ? 8.094 26.031 17.48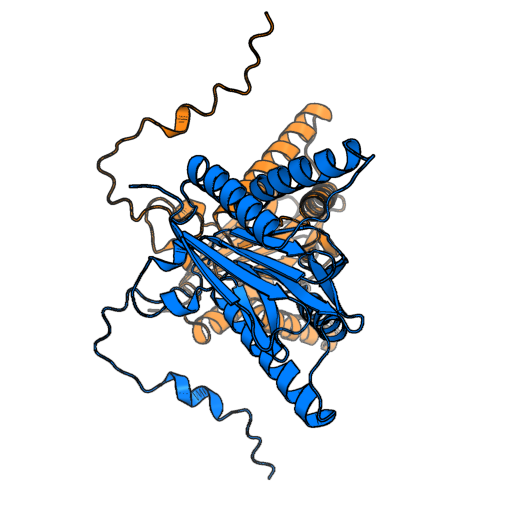4 1 93.94 226 LYS B C 1
ATOM 3695 O O . LYS B 1 226 ? 9.023 25.25 17.312 1 93.94 226 LYS B O 1
ATOM 3700 N N . GLU B 1 227 ? 6.84 25.719 17.688 1 96.12 227 GLU B N 1
ATOM 3701 C CA . GLU B 1 227 ? 6.449 24.312 17.672 1 96.12 227 GLU B CA 1
ATOM 3702 C C . GLU B 1 227 ? 5.031 24.141 17.141 1 96.12 227 GLU B C 1
ATOM 3704 O O . GLU B 1 227 ? 4.25 25.078 17.109 1 96.12 227 GLU B O 1
ATOM 3709 N N . ALA B 1 228 ? 4.746 22.938 16.719 1 97.5 228 ALA B N 1
ATOM 3710 C CA . ALA B 1 228 ? 3.408 22.609 16.234 1 97.5 228 ALA B CA 1
ATOM 3711 C C . ALA B 1 228 ? 2.4 22.609 17.391 1 97.5 228 ALA B C 1
ATOM 3713 O O . ALA B 1 228 ? 2.75 22.297 18.531 1 97.5 228 ALA B O 1
ATOM 3714 N N . HIS B 1 229 ? 1.196 22.969 17.031 1 97.81 229 HIS B N 1
ATOM 3715 C CA . HIS B 1 229 ? 0.094 22.953 17.984 1 97.81 229 HIS B CA 1
ATOM 3716 C C . HIS B 1 229 ? -0.833 21.766 17.75 1 97.81 229 HIS B C 1
ATOM 3718 O O . HIS B 1 229 ? -0.884 21.234 16.641 1 97.81 229 HIS B O 1
ATOM 3724 N N . SER B 1 230 ? -1.504 21.328 18.844 1 96.25 230 SER B N 1
ATOM 3725 C CA . SER B 1 230 ? -2.416 20.203 18.688 1 96.25 230 SER B CA 1
ATOM 3726 C C . SER B 1 230 ? -3.641 20.344 19.578 1 96.25 230 SER B C 1
ATOM 3728 O O . SER B 1 230 ? -3.576 21 20.625 1 96.25 230 SER B O 1
ATOM 3730 N N . GLU B 1 231 ? -4.73 19.828 19.141 1 95.5 231 GLU B N 1
ATOM 3731 C CA . GLU B 1 231 ? -5.953 19.703 19.922 1 95.5 231 GLU B CA 1
ATOM 3732 C C . GLU B 1 231 ? -6.723 18.438 19.547 1 95.5 231 GLU B C 1
ATOM 3734 O O . GLU B 1 231 ? -6.535 17.891 18.469 1 95.5 231 GLU B O 1
ATOM 3739 N N . THR B 1 232 ? -7.445 17.922 20.5 1 92.31 232 THR B N 1
ATOM 3740 C CA . THR B 1 232 ? -8.305 16.766 20.266 1 92.31 232 THR B CA 1
ATOM 3741 C C . THR B 1 232 ? -9.766 17.109 20.562 1 92.31 232 THR B C 1
ATOM 3743 O O . THR B 1 232 ? -10.062 17.812 21.516 1 92.31 232 THR B O 1
ATOM 3746 N N . CYS B 1 233 ? -10.602 16.656 19.641 1 90 233 CYS B N 1
ATOM 3747 C CA . CYS B 1 233 ? -12.031 16.891 19.859 1 90 233 CYS B CA 1
ATOM 3748 C C . CYS B 1 233 ? -12.828 15.602 19.656 1 90 233 CYS B C 1
ATOM 3750 O O . CYS B 1 233 ? -12.352 14.672 19 1 90 233 CYS B O 1
ATOM 3752 N N . ASP B 1 234 ? -13.992 15.547 20.266 1 87.75 234 ASP B N 1
ATOM 3753 C CA . ASP B 1 234 ? -14.891 14.414 20.094 1 87.75 234 ASP B CA 1
ATOM 3754 C C . ASP B 1 234 ? -15.758 14.594 18.844 1 87.75 234 ASP B C 1
ATOM 3756 O O . ASP B 1 234 ? -16.219 15.695 18.547 1 87.75 234 ASP B O 1
ATOM 3760 N N . LEU B 1 235 ? -15.883 13.555 18.125 1 85.31 235 LEU B N 1
ATOM 3761 C CA . LEU B 1 235 ? -16.672 13.602 16.906 1 85.31 235 LEU B CA 1
ATOM 3762 C C . LEU B 1 235 ? -18.125 13.188 17.172 1 85.31 235 LEU B C 1
ATOM 3764 O O . LEU B 1 235 ? -19.016 13.547 16.422 1 85.31 235 LEU B O 1
ATOM 3768 N N . ARG B 1 236 ? -18.344 12.195 18.109 1 77.06 236 ARG B N 1
ATOM 3769 C CA . ARG B 1 236 ? -19.688 11.688 18.359 1 77.06 236 ARG B CA 1
ATOM 3770 C C . ARG B 1 236 ? -20.266 12.273 19.641 1 77.06 236 ARG B C 1
ATOM 3772 O O . ARG B 1 236 ? -19.578 12.359 20.656 1 77.06 236 ARG B O 1
ATOM 3779 N N . GLY B 1 237 ? -20.828 13.414 19.625 1 57.44 237 GLY B N 1
ATOM 3780 C CA . GLY B 1 237 ? -21.484 14.016 20.781 1 57.44 237 GLY B CA 1
ATOM 3781 C C . GLY B 1 237 ? -22.234 13.008 21.641 1 57.44 237 GLY B C 1
ATOM 3782 O O . GLY B 1 237 ? -22.812 12.055 21.109 1 57.44 237 GLY B O 1
ATOM 3783 N N . ASP B 1 238 ? -21.797 12.82 22.906 1 42.28 238 ASP B N 1
ATOM 3784 C CA . ASP B 1 238 ? -22.781 12.25 23.812 1 42.28 238 ASP B CA 1
ATOM 3785 C C . ASP B 1 238 ? -24.125 12.953 23.672 1 42.28 238 ASP B C 1
ATOM 3787 O O . ASP B 1 238 ? -24.188 14.141 23.359 1 42.28 238 ASP B O 1
#

Sequence (476 aa):
MIDSPLLSDMDLFKDSRLKTDAQQWNPYDDMGGTCAAIRGDDWVVFGSDTRMLMWKSILARDCEKIHVLDNNILLGTCGFYGDVLQLKKLLQLRQNQYKFNYQHQMTTEMFASMLSRILYSRRFFPFYTGCIAGGIDTKGKGALYSYDPVGHWRLAQTFCTGAGGTIVQSFFDITFQQETIDEGKRKPVTVEDAKKLMKDAFRSLAERETSTGDGLKIVWLKAGDKEAHSETCDLRGDMIDSPLLSDMDLFKDSRLKTDAQQWNPYDDMGGTCAAIRGDDWVVFGSDTRMLMWKSILARDCEKIHVLDNNILLGTCGFYGDVLQLKKLLQLRQNQYKFNYQHQMTTEMFASMLSRILYSRRFFPFYTGCIAGGIDTKGKGALYSYDPVGHWRLAQTFCTGAGGTIVQSFFDITFQQETIDEGKRKPVTVEDAKKLMKDAFRSLAERETSTGDGLKIVWLKAGDKEAHSETCDLRGD

InterPro domains:
  IPR001353 Proteasome, subunit alpha/beta [PF00227] (31-220)
  IPR023333 Proteasome B-type subunit [PS51476] (32-221)
  IPR023333 Proteasome B-type subunit [PTHR32194] (19-224)
  IPR029055 Nucleophile aminohydrolases, N-terminal [G3DSA:3.60.20.10] (24-238)
  IPR029055 Nucleophile aminohydrolases, N-terminal [SSF56235] (27-225)